Protein AF-A0AAF0IX65-F1 (afdb_monomer_lite)

Secondary structure (DSSP, 8-state):
-----PPEEEEETTTSHHHHHHHHHHHHTT-EEEEEES-HHHHHHHHHHHHT-TTS----EEEEE--TT-HHHHHHHHHHHHHH-S--SEEEE------TT--B-TTS-BHHHIIIIIHHHHHHHHHHHHHHTT--TTT-PPPEEEEE--GGGGGS-TT---TT-TT-SPPSSSS-HHHHHHHHHHHHHHHHHHHHHHHHTTTSEEEEE---S---GGGTTS-HHHHHHHHHHHT-----S--------------SSS-HHHHHHHHHHHHHHTT-EEEEEES-HHHHHHHHHHHHTTT-SSEEEEEE--TT-HHHHHHHHHHHHHH-S--SEEEE----SSPPTT-B-TTSSBHHHIIIIIHHHHHHHHHHHHHHHHHHH-TTS--EEEE---GGGGGS-TT---TT-TT--TTS-TTS-HHHHHHHHHHHHHHHTT--

pLDDT: mean 71.75, std 21.18, range [22.23, 98.62]

Organism: NCBI:txid1381935

Sequence (440 aa):
MFYQLIQVALVTGGSSGIGFEIFKALVIKGAKVYIASRNEARARNAFYKLQNDPEVPPGVYEFMHLDLGSLQSIQHFASEFQKKEKRLDLLFNNAGILEPNGGVTKEGYEIHLGVNALGPYYLTKLLLPTLLASKNPTTGRLPRVCFASSISHHYATKKGFDPRNPSGEKSFTILPSFIQAYSNSKMMTVLTALKFDRLYGKDVIFSAVNPGLVRCDIARNITNVSTVFIGQIVGAHTGKEGGGYYVPWARLVASFFDELIALLLCILKQLLRKNAKVYLCARNTERANAAISKLQELNLPGTVEYLPLDLASLSSISSFAKNYLSKEKKLDMLFNNAGVMNPTTGAETKDGYELHVGTNSLGHHYLTKLLLPALLESARFTPDRPPRVCFTSSLVHRQTSSKGFDPDD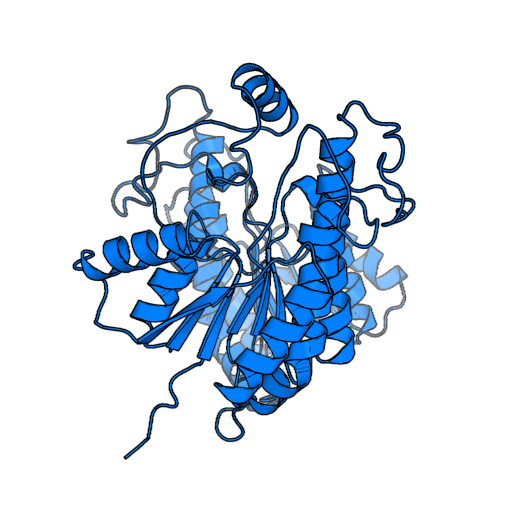YTGLKDLPFYMPAATRAYGSSKVRNGIVFSY

InterPro domains:
  IPR002347 Short-chain dehydrogenase/reductase SDR [PF00106] (7-135)
  IPR002347 Short-chain dehydrogenase/reductase SDR [PF00106] (267-378)
  IPR002347 Short-chain dehydrogenase/reductase SDR [PR00081] (8-25)
  IPR002347 Short-chain dehydrogenase/reductase SDR [PR00081] (86-97)
  IPR002347 Short-chain dehydrogenase/reductase SDR [PR00081] (202-219)
  IPR036291 NAD(P)-binding domain superfamily [SSF51735] (8-232)
  IPR036291 NAD(P)-binding domain superfamily [SSF51735] (267-402)

Foldseek 3Di:
DDPPPAAEAEFEVLLWDLNVQVVQVSQQVQHAYEYEEQDVVSNVVSVVVSVPDPSGDDHHYDYDYADLLDLVRLVVRLVVVVVVALAHQYYEQPDFAQDLVWDHGPVQFTRRLRRQAVSLLSSCVSCVNRQLSHQDPVQRRHGEHEREAAPLLLLEDPVDWDRNPRQTPPPPDPDHSSSRSNNNSRVNSQVSQVVCCVVQVLHYHGAYDHLYDDPICNCVNPDPVVCVVCCVVVVHDDDDDAARDFDARDDDDHDDDPCVLVRVLVVVLVCLLVQHAEEDEEQDPVVSVVSQVVSVVVVGNHHYDYDYADLLDLVRLLVRLVVCVVPAQADQEAELEDADQDDDPPDHRPVGADRRLSRQAVSSVSSCVSCVRRQVVQCVVCVSRRHDYHRDADPLLVQADNVADDPVDSQSPPHGDDPDDSSSHNNSNSRVNSRPVPVD

Radius of gyration: 22.72 Å; chains: 1; bounding box: 56×55×61 Å

Structure (mmCIF, N/CA/C/O backbone):
data_AF-A0AAF0IX65-F1
#
_entry.id   AF-A0AAF0IX65-F1
#
loop_
_atom_site.group_PDB
_atom_site.id
_atom_site.type_symbol
_atom_site.label_atom_id
_atom_site.label_alt_id
_atom_site.label_comp_id
_atom_site.label_asym_id
_atom_site.label_entity_id
_atom_site.label_seq_id
_atom_site.pdbx_PDB_ins_code
_atom_site.Cartn_x
_atom_site.Cartn_y
_atom_site.Cartn_z
_atom_site.occupancy
_atom_site.B_iso_or_equiv
_atom_site.auth_seq_id
_atom_site.auth_comp_id
_atom_site.auth_asym_id
_atom_site.auth_atom_id
_atom_site.pdbx_PDB_model_num
ATOM 1 N N . MET A 1 1 ? -24.658 -24.352 -3.984 1.00 28.95 1 MET A N 1
ATOM 2 C CA . MET A 1 1 ? -23.259 -24.495 -4.443 1.00 28.95 1 MET A CA 1
ATOM 3 C C . MET A 1 1 ? -22.724 -23.087 -4.701 1.00 28.95 1 MET A C 1
ATOM 5 O O . MET A 1 1 ? -23.076 -22.489 -5.707 1.00 28.95 1 MET A O 1
ATOM 9 N N . PHE A 1 2 ? -22.018 -22.479 -3.743 1.00 34.44 2 PHE A N 1
ATOM 10 C CA . PHE A 1 2 ? -21.463 -21.132 -3.929 1.00 34.44 2 PHE A CA 1
ATOM 11 C C . PHE A 1 2 ? -20.171 -21.258 -4.737 1.00 34.44 2 PHE A C 1
ATOM 13 O O . PHE A 1 2 ? -19.161 -21.709 -4.207 1.00 34.44 2 PHE A O 1
ATOM 20 N N . TYR A 1 3 ? -20.198 -20.890 -6.019 1.00 36.56 3 TYR A N 1
ATOM 21 C CA . TYR A 1 3 ? -18.969 -20.675 -6.779 1.00 36.56 3 TYR A CA 1
ATOM 22 C C . TYR A 1 3 ? -18.199 -19.540 -6.101 1.00 36.56 3 TYR A C 1
ATOM 24 O O . TYR A 1 3 ? -18.575 -18.371 -6.200 1.00 36.56 3 TYR A O 1
ATOM 32 N N . GLN A 1 4 ? -17.140 -19.873 -5.367 1.00 45.34 4 GLN A N 1
ATOM 33 C CA . GLN A 1 4 ? -16.195 -18.881 -4.882 1.00 45.34 4 GLN A CA 1
ATOM 34 C C . GLN A 1 4 ? -15.516 -18.290 -6.121 1.00 45.34 4 GLN A C 1
ATOM 36 O O . GLN A 1 4 ? -14.708 -18.947 -6.770 1.00 45.34 4 GLN A O 1
ATOM 41 N N . LEU A 1 5 ? -15.928 -17.082 -6.519 1.00 59.78 5 LEU A N 1
ATOM 42 C CA . LEU A 1 5 ? -15.348 -16.379 -7.663 1.00 59.78 5 LEU A CA 1
ATOM 43 C C . LEU A 1 5 ? -13.831 -16.269 -7.462 1.00 59.78 5 LEU A C 1
ATOM 45 O O . LEU A 1 5 ? -13.385 -15.560 -6.557 1.00 59.78 5 LEU A O 1
ATOM 49 N N . ILE A 1 6 ? -13.064 -16.965 -8.306 1.00 71.75 6 ILE A N 1
ATOM 50 C CA . ILE A 1 6 ? -11.602 -16.886 -8.334 1.00 71.75 6 ILE A CA 1
ATOM 51 C C . ILE A 1 6 ? -11.222 -15.420 -8.560 1.00 71.75 6 ILE A C 1
ATOM 53 O O . ILE A 1 6 ? -11.648 -14.798 -9.537 1.00 71.75 6 ILE A O 1
ATOM 57 N N . GLN A 1 7 ? -10.452 -14.849 -7.633 1.00 85.88 7 GLN A N 1
ATOM 58 C CA . GLN A 1 7 ? -9.951 -13.484 -7.767 1.00 85.88 7 GLN A CA 1
ATOM 59 C C . GLN A 1 7 ? -8.895 -13.432 -8.867 1.00 85.88 7 GLN A C 1
ATOM 61 O O . GLN A 1 7 ? -8.011 -14.284 -8.906 1.00 85.88 7 GLN A O 1
ATOM 66 N N . VAL A 1 8 ? -8.951 -12.411 -9.719 1.00 96.12 8 VAL A N 1
ATOM 67 C CA . VAL A 1 8 ? -7.916 -12.168 -10.732 1.00 96.12 8 VAL A CA 1
ATOM 68 C C . VAL A 1 8 ? -6.972 -11.091 -10.222 1.00 96.12 8 VAL A C 1
ATOM 70 O O . VAL A 1 8 ? -7.398 -9.978 -9.904 1.00 96.12 8 VAL A O 1
ATOM 73 N N . ALA A 1 9 ? -5.687 -11.415 -10.145 1.00 92.81 9 ALA A N 1
ATOM 74 C CA . ALA A 1 9 ? -4.645 -10.514 -9.690 1.00 92.81 9 ALA A CA 1
ATOM 75 C C . ALA A 1 9 ? -3.594 -10.274 -10.777 1.00 92.81 9 ALA A C 1
ATOM 77 O O . ALA A 1 9 ? -3.228 -11.181 -11.518 1.00 92.81 9 ALA A O 1
ATOM 78 N N . LEU A 1 10 ? -3.070 -9.055 -10.834 1.00 97.81 10 LEU A N 1
ATOM 79 C CA . LEU A 1 10 ? -1.986 -8.648 -11.717 1.00 97.81 10 LEU A CA 1
ATOM 80 C C . LEU A 1 10 ? -0.859 -8.034 -10.884 1.00 97.81 10 LEU A C 1
ATOM 82 O O . LEU A 1 10 ? -1.073 -7.050 -10.174 1.00 97.81 10 LEU A O 1
ATOM 86 N N . VAL A 1 11 ? 0.348 -8.590 -10.993 1.00 90.31 11 VAL A N 1
ATOM 87 C CA . VAL A 1 11 ? 1.547 -8.121 -10.288 1.00 90.31 11 VAL A CA 1
ATOM 88 C C . VAL A 1 11 ? 2.601 -7.684 -11.299 1.00 90.31 11 VAL A C 1
ATOM 90 O O . VAL A 1 11 ? 3.196 -8.508 -11.999 1.00 90.31 11 VAL A O 1
ATOM 93 N N . THR A 1 12 ? 2.880 -6.380 -11.365 1.00 92.12 12 THR A N 1
ATOM 94 C CA . THR A 1 12 ? 4.005 -5.886 -12.165 1.00 92.12 12 THR A CA 1
ATOM 95 C C . THR A 1 12 ? 5.318 -6.141 -11.422 1.00 92.12 12 THR A C 1
ATOM 97 O O . THR A 1 12 ? 5.443 -5.893 -10.222 1.00 92.12 12 THR A O 1
ATOM 100 N N . GLY A 1 13 ? 6.321 -6.682 -12.116 1.00 84.62 13 GLY A N 1
ATOM 101 C CA . GLY A 1 13 ? 7.592 -7.059 -11.492 1.00 84.62 13 GLY A CA 1
ATOM 102 C C . GLY A 1 13 ? 7.463 -8.228 -10.509 1.00 84.62 13 GLY A C 1
ATOM 103 O O . GLY A 1 13 ? 8.237 -8.308 -9.563 1.00 84.62 13 GLY A O 1
ATOM 104 N N . GLY A 1 14 ? 6.494 -9.125 -10.718 1.00 74.75 14 GLY A N 1
ATOM 105 C CA . GLY A 1 14 ? 6.228 -10.278 -9.845 1.00 74.75 14 GLY A CA 1
ATOM 106 C C . GLY A 1 14 ? 7.283 -11.394 -9.871 1.00 74.75 14 GLY A C 1
ATOM 107 O O . GLY A 1 14 ? 7.124 -12.398 -9.194 1.00 74.75 14 GLY A O 1
ATOM 108 N N . SER A 1 15 ? 8.353 -11.265 -10.658 1.00 80.50 15 SER A N 1
ATOM 109 C CA . SER A 1 15 ? 9.354 -12.326 -10.843 1.00 80.50 15 SER A CA 1
ATOM 110 C C . SER A 1 15 ? 10.454 -12.366 -9.774 1.00 80.50 15 SER A C 1
ATOM 112 O O . SER A 1 15 ? 11.240 -13.310 -9.757 1.00 80.50 15 SER A O 1
ATOM 114 N N . SER A 1 16 ? 10.594 -11.331 -8.938 1.00 72.25 16 SER A N 1
ATOM 115 C CA . SER A 1 16 ? 11.615 -11.299 -7.882 1.00 72.25 16 SER A CA 1
ATOM 116 C C . SER A 1 16 ? 11.280 -10.333 -6.741 1.00 72.25 16 SER A C 1
ATOM 118 O O . SER A 1 16 ? 10.359 -9.516 -6.843 1.00 72.25 16 SER A O 1
ATOM 120 N N . GLY A 1 17 ? 12.035 -10.441 -5.640 1.00 69.38 17 GLY A N 1
ATOM 121 C CA . GLY A 1 17 ? 11.898 -9.599 -4.448 1.00 69.38 17 GLY A CA 1
ATOM 122 C C . GLY A 1 17 ? 10.465 -9.558 -3.914 1.00 69.38 17 GLY A C 1
ATOM 123 O O . GLY A 1 17 ? 9.758 -10.559 -3.940 1.00 69.38 17 GLY A O 1
ATOM 124 N N . ILE A 1 18 ? 10.014 -8.368 -3.507 1.00 65.38 18 ILE A N 1
ATOM 125 C CA . ILE A 1 18 ? 8.653 -8.132 -2.989 1.00 65.38 18 ILE A CA 1
ATOM 126 C C . ILE A 1 18 ? 7.575 -8.625 -3.968 1.00 65.38 18 ILE A C 1
ATOM 128 O O . ILE A 1 18 ? 6.557 -9.168 -3.551 1.00 65.38 18 ILE A O 1
ATOM 132 N N . GLY A 1 19 ? 7.796 -8.463 -5.276 1.00 67.31 19 GLY A N 1
ATOM 133 C CA . GLY A 1 19 ? 6.827 -8.876 -6.287 1.00 67.31 19 GLY A CA 1
ATOM 134 C C . GLY A 1 19 ? 6.590 -10.386 -6.309 1.00 67.31 19 GLY A C 1
ATOM 135 O O . GLY A 1 19 ? 5.448 -10.810 -6.473 1.00 67.31 19 GLY A O 1
ATOM 136 N N . PHE A 1 20 ? 7.643 -11.186 -6.111 1.00 75.38 20 PHE A N 1
ATOM 137 C CA . PHE A 1 20 ? 7.537 -12.648 -6.040 1.00 75.38 20 PHE A CA 1
ATOM 138 C C . PHE A 1 20 ? 6.720 -13.112 -4.835 1.00 75.38 20 PHE A C 1
ATOM 140 O O . PHE A 1 20 ? 5.978 -14.083 -4.905 1.00 75.38 20 PHE A O 1
ATOM 147 N N . GLU A 1 21 ? 6.800 -12.371 -3.746 1.00 71.94 21 GLU A N 1
ATOM 148 C CA . GLU A 1 21 ? 6.200 -12.744 -2.468 1.00 71.94 21 GLU A CA 1
ATOM 149 C C . GLU A 1 21 ? 4.729 -12.352 -2.429 1.00 71.94 21 GLU A C 1
ATOM 151 O O . GLU A 1 21 ? 3.884 -13.117 -1.968 1.00 71.94 21 GLU A O 1
ATOM 156 N N . ILE A 1 22 ? 4.398 -11.211 -3.046 1.00 70.75 22 ILE A N 1
ATOM 157 C CA . ILE A 1 22 ? 3.018 -10.878 -3.409 1.00 70.75 22 ILE A CA 1
ATOM 158 C C . ILE A 1 22 ? 2.444 -11.989 -4.295 1.00 70.75 22 ILE A C 1
ATOM 160 O O . ILE A 1 22 ? 1.346 -12.471 -4.031 1.00 70.75 22 ILE A O 1
ATOM 164 N N . PHE A 1 23 ? 3.182 -12.421 -5.322 1.00 82.19 23 PHE A N 1
ATOM 165 C CA . PHE A 1 23 ? 2.756 -13.513 -6.195 1.00 82.19 23 PHE A CA 1
ATOM 166 C C . PHE A 1 23 ? 2.503 -14.820 -5.419 1.00 82.19 23 PHE A C 1
ATOM 168 O O . PHE A 1 23 ? 1.401 -15.361 -5.526 1.00 82.19 23 PHE A O 1
ATOM 175 N N . LYS A 1 24 ? 3.449 -15.275 -4.584 1.00 77.56 24 LYS A N 1
ATOM 176 C CA . LYS A 1 24 ? 3.302 -16.467 -3.728 1.00 77.56 24 LYS A CA 1
ATOM 177 C C . LYS A 1 24 ? 2.066 -16.366 -2.835 1.00 77.56 24 LYS A C 1
ATOM 179 O O . LYS A 1 24 ? 1.224 -17.263 -2.842 1.00 77.56 24 LYS A O 1
ATOM 184 N N . ALA A 1 25 ? 1.907 -15.252 -2.121 1.00 71.94 25 ALA A N 1
ATOM 185 C CA . ALA A 1 25 ? 0.779 -15.042 -1.216 1.00 71.94 25 ALA A CA 1
ATOM 186 C C . ALA A 1 25 ? -0.576 -15.078 -1.941 1.00 71.94 25 ALA A C 1
ATOM 188 O O . ALA A 1 25 ? -1.540 -15.645 -1.428 1.00 71.94 25 ALA A O 1
ATOM 189 N N . LEU A 1 26 ? -0.661 -14.502 -3.143 1.00 77.00 26 LEU A N 1
ATOM 190 C CA . LEU A 1 26 ? -1.886 -14.514 -3.944 1.00 77.00 26 LEU A CA 1
ATOM 191 C C . LEU A 1 26 ? -2.249 -15.922 -4.424 1.00 77.00 26 LEU A C 1
ATOM 193 O O . LEU A 1 26 ? -3.424 -16.288 -4.379 1.00 77.00 26 LEU A O 1
ATOM 197 N N . VAL A 1 27 ? -1.256 -16.717 -4.829 1.00 84.06 27 VAL A N 1
ATOM 198 C CA . VAL A 1 27 ? -1.473 -18.115 -5.223 1.00 84.06 27 VAL A CA 1
ATOM 199 C C . VAL A 1 27 ? -1.951 -18.954 -4.039 1.00 84.06 27 VAL A C 1
ATOM 201 O O . VAL A 1 27 ? -2.944 -19.665 -4.173 1.00 84.06 27 VAL A O 1
ATOM 204 N N . ILE A 1 28 ? -1.338 -18.803 -2.860 1.00 77.44 28 ILE A N 1
ATOM 205 C CA . ILE A 1 28 ? -1.781 -19.478 -1.624 1.00 77.44 28 ILE A CA 1
ATOM 206 C C . ILE A 1 28 ? -3.247 -19.146 -1.295 1.00 77.44 28 ILE A C 1
ATOM 208 O O . ILE A 1 28 ? -3.982 -19.984 -0.778 1.00 77.44 28 ILE A O 1
ATOM 212 N N . LYS A 1 29 ? -3.703 -17.930 -1.617 1.00 77.31 29 LYS A N 1
ATOM 213 C CA . LYS A 1 29 ? -5.096 -17.497 -1.420 1.00 77.31 29 LYS A CA 1
ATOM 214 C C . LYS A 1 29 ? -6.046 -17.910 -2.553 1.00 77.31 29 LYS A C 1
ATOM 216 O O . LYS A 1 29 ? -7.205 -17.499 -2.540 1.00 77.31 29 LYS A O 1
ATOM 221 N N . GLY A 1 30 ? -5.585 -18.715 -3.510 1.00 83.56 30 GLY A N 1
ATOM 222 C CA . GLY A 1 30 ? -6.401 -19.246 -4.603 1.00 83.56 30 GLY A CA 1
ATOM 223 C C . GLY A 1 30 ? -6.737 -18.223 -5.691 1.00 83.56 30 GLY A C 1
ATOM 224 O O . GLY A 1 30 ? -7.698 -18.418 -6.435 1.00 83.56 30 GLY A O 1
ATOM 225 N N . ALA A 1 31 ? -5.989 -17.120 -5.789 1.00 85.31 31 ALA A N 1
ATOM 226 C CA . ALA A 1 31 ? -6.159 -16.168 -6.880 1.00 85.31 31 ALA A CA 1
ATOM 227 C C . ALA A 1 31 ? -5.534 -16.701 -8.180 1.00 85.31 31 ALA A C 1
ATOM 229 O O . ALA A 1 31 ? -4.501 -17.373 -8.165 1.00 85.31 31 ALA A O 1
ATOM 230 N N . LYS A 1 32 ? -6.120 -16.323 -9.318 1.00 96.38 32 LYS A N 1
ATOM 231 C CA . LYS A 1 32 ? -5.462 -16.416 -10.621 1.00 96.38 32 LYS A CA 1
ATOM 232 C C . LYS A 1 32 ? -4.512 -15.231 -10.769 1.00 96.38 32 LYS A C 1
ATOM 234 O O . LYS A 1 32 ? -4.964 -14.088 -10.705 1.00 96.38 32 LYS A O 1
ATOM 239 N N . VAL A 1 33 ? -3.216 -15.479 -10.963 1.00 95.81 33 VAL A N 1
ATOM 240 C CA . VAL A 1 33 ? -2.197 -14.417 -10.921 1.00 95.81 33 VAL A CA 1
ATOM 241 C C . VAL A 1 33 ? -1.481 -14.227 -12.254 1.00 95.81 33 VAL A C 1
ATOM 243 O O . VAL A 1 33 ? -0.828 -15.125 -12.771 1.00 95.81 33 VAL A O 1
ATOM 246 N N . TYR A 1 34 ? -1.522 -13.009 -12.775 1.00 98.12 34 TYR A N 1
ATOM 247 C CA . TYR A 1 34 ? -0.720 -12.576 -13.908 1.00 98.12 34 TYR A CA 1
ATOM 248 C C . TYR A 1 34 ? 0.558 -11.895 -13.417 1.00 98.12 34 TYR A C 1
ATOM 250 O O . TYR A 1 34 ? 0.500 -10.902 -12.687 1.00 98.12 34 TYR A O 1
ATOM 258 N N . ILE A 1 35 ? 1.720 -12.394 -13.838 1.00 96.69 35 ILE A N 1
ATOM 259 C CA . ILE A 1 35 ? 3.002 -11.712 -13.638 1.00 96.69 35 ILE A CA 1
ATOM 260 C C . ILE A 1 35 ? 3.327 -10.915 -14.892 1.00 96.69 35 ILE A C 1
ATOM 262 O O . ILE A 1 35 ? 3.583 -11.482 -15.954 1.00 96.69 35 ILE A O 1
ATOM 266 N N . ALA A 1 36 ? 3.386 -9.594 -14.745 1.00 96.38 36 ALA A N 1
ATOM 267 C CA . ALA A 1 36 ? 3.749 -8.695 -15.827 1.00 96.38 36 ALA A CA 1
ATOM 268 C C . ALA A 1 36 ? 5.184 -8.189 -15.671 1.00 96.38 36 ALA A C 1
ATOM 270 O O . ALA A 1 36 ? 5.519 -7.507 -14.697 1.00 96.38 36 ALA A O 1
ATOM 271 N N . SER A 1 37 ? 6.061 -8.528 -16.616 1.00 93.19 37 SER A N 1
ATOM 272 C CA . SER A 1 37 ? 7.445 -8.041 -16.615 1.00 93.19 37 SER A CA 1
ATOM 273 C C . SER A 1 37 ? 8.076 -8.081 -18.009 1.00 93.19 37 SER A C 1
ATOM 275 O O . SER A 1 37 ? 7.499 -8.619 -18.947 1.00 93.19 37 SER A O 1
ATOM 277 N N . ARG A 1 38 ? 9.287 -7.529 -18.140 1.00 92.31 38 ARG A N 1
ATOM 278 C CA . ARG A 1 38 ? 10.050 -7.513 -19.402 1.00 92.31 38 ARG A CA 1
ATOM 279 C C . ARG A 1 38 ? 10.741 -8.837 -19.725 1.00 92.31 38 ARG A C 1
ATOM 281 O O . ARG A 1 38 ? 11.114 -9.066 -20.865 1.00 92.31 38 ARG A O 1
ATOM 288 N N . ASN A 1 39 ? 11.004 -9.674 -18.720 1.00 91.88 39 ASN A N 1
ATOM 289 C CA . ASN A 1 39 ? 11.876 -10.837 -18.869 1.00 91.88 39 ASN A CA 1
ATOM 290 C C . ASN A 1 39 ? 11.106 -12.119 -18.549 1.00 91.88 39 ASN A C 1
ATOM 292 O O . ASN A 1 39 ? 10.905 -12.454 -17.380 1.00 91.88 39 ASN A O 1
ATOM 296 N N . GLU A 1 40 ? 10.709 -12.834 -19.600 1.00 94.00 40 GLU A N 1
ATOM 297 C CA . GLU A 1 40 ? 9.989 -14.099 -19.470 1.00 94.00 40 GLU A CA 1
ATOM 298 C C . GLU A 1 40 ? 10.803 -15.140 -18.698 1.00 94.00 40 GLU A C 1
ATOM 300 O O . GLU A 1 40 ? 10.277 -15.762 -17.781 1.00 94.00 40 GLU A O 1
ATOM 305 N N . ALA A 1 41 ? 12.098 -15.292 -18.990 1.00 94.06 41 ALA A N 1
ATOM 306 C CA . ALA A 1 41 ? 12.942 -16.292 -18.338 1.00 94.06 41 ALA A CA 1
ATOM 307 C C . ALA A 1 41 ? 12.982 -16.125 -16.806 1.00 94.06 41 ALA A C 1
ATOM 309 O O . ALA A 1 41 ? 12.918 -17.109 -16.067 1.00 94.06 41 ALA A O 1
ATOM 310 N N . ARG A 1 42 ? 13.009 -14.884 -16.299 1.00 90.00 42 ARG A N 1
ATOM 311 C CA . ARG A 1 42 ? 12.904 -14.617 -14.853 1.00 90.00 42 ARG A CA 1
ATOM 312 C C . ARG A 1 42 ? 11.536 -14.983 -14.291 1.00 90.00 42 ARG A C 1
ATOM 314 O O . ARG A 1 42 ? 11.475 -15.523 -13.191 1.00 90.00 42 ARG A O 1
ATOM 321 N N . ALA A 1 43 ? 10.456 -14.710 -15.021 1.00 92.81 43 ALA A N 1
ATOM 322 C CA . ALA A 1 43 ? 9.117 -15.125 -14.608 1.00 92.81 43 ALA A CA 1
ATOM 323 C C . ALA A 1 43 ? 8.985 -16.659 -14.581 1.00 92.81 43 ALA A C 1
ATOM 325 O O . ALA A 1 43 ? 8.464 -17.206 -13.616 1.00 92.81 43 ALA A O 1
ATOM 326 N N . ARG A 1 44 ? 9.543 -17.365 -15.572 1.00 94.38 44 ARG A N 1
ATOM 327 C CA . ARG A 1 44 ? 9.583 -18.838 -15.606 1.00 94.38 44 ARG A CA 1
ATOM 328 C C . ARG A 1 44 ? 10.377 -19.421 -14.437 1.00 94.38 44 ARG A C 1
ATOM 330 O O . ARG A 1 44 ? 9.940 -20.393 -13.833 1.00 94.38 44 ARG A O 1
ATOM 337 N N . ASN A 1 45 ? 11.499 -18.803 -14.064 1.00 92.94 45 ASN A N 1
ATOM 338 C CA . ASN A 1 45 ? 12.249 -19.199 -12.868 1.00 92.94 45 ASN A CA 1
ATOM 339 C C . ASN A 1 45 ? 11.421 -18.980 -11.587 1.00 92.94 45 ASN A C 1
ATOM 341 O O . ASN A 1 45 ? 11.371 -19.854 -10.728 1.00 92.94 45 ASN A O 1
ATOM 345 N N . ALA A 1 46 ? 10.703 -17.857 -11.475 1.00 89.81 46 ALA A N 1
ATOM 346 C CA . ALA A 1 46 ? 9.767 -17.643 -10.371 1.00 89.81 46 ALA A CA 1
ATOM 347 C C . ALA A 1 46 ? 8.675 -18.728 -10.313 1.00 89.81 46 ALA A C 1
ATOM 349 O O . ALA A 1 46 ? 8.377 -19.221 -9.229 1.00 89.81 46 ALA A O 1
ATOM 350 N N . PHE A 1 47 ? 8.130 -19.160 -11.455 1.00 95.88 47 PHE A N 1
ATOM 351 C CA . PHE A 1 47 ? 7.180 -20.277 -11.500 1.00 95.88 47 PHE A CA 1
ATOM 352 C C . PHE A 1 47 ? 7.800 -21.573 -10.986 1.00 95.88 47 PHE A C 1
ATOM 354 O O . PHE A 1 47 ? 7.214 -22.214 -10.123 1.00 95.88 47 PHE A O 1
ATOM 361 N N . TYR A 1 48 ? 9.008 -21.913 -11.442 1.00 94.62 48 TYR A N 1
ATOM 362 C CA . TYR A 1 48 ? 9.720 -23.096 -10.963 1.00 94.62 48 TYR A CA 1
ATOM 363 C C . TYR A 1 48 ? 9.943 -23.052 -9.445 1.00 94.62 48 TYR A C 1
ATOM 365 O O . TYR A 1 48 ? 9.681 -24.032 -8.755 1.00 94.62 48 TYR A O 1
ATOM 373 N N . LYS A 1 49 ? 10.372 -21.907 -8.898 1.00 88.88 49 LYS A N 1
ATOM 374 C CA . LYS A 1 49 ? 10.537 -21.738 -7.446 1.00 88.88 49 LYS A CA 1
ATOM 375 C C . LYS A 1 49 ? 9.233 -21.959 -6.693 1.00 88.88 49 LYS A C 1
ATOM 377 O O . LYS A 1 49 ? 9.241 -22.652 -5.688 1.00 88.88 49 LYS A O 1
ATOM 382 N N . LEU A 1 50 ? 8.136 -21.390 -7.191 1.00 90.12 50 LEU A N 1
ATOM 383 C CA . LEU A 1 50 ? 6.829 -21.524 -6.563 1.00 90.12 50 LEU A CA 1
ATOM 384 C C . LEU A 1 50 ? 6.316 -22.974 -6.600 1.00 90.12 50 LEU A C 1
ATOM 386 O O . LEU A 1 50 ? 5.758 -23.445 -5.621 1.00 90.12 50 LEU A O 1
ATOM 390 N N . GLN A 1 51 ? 6.522 -23.687 -7.712 1.00 93.44 51 GLN A N 1
ATOM 391 C CA . GLN A 1 51 ? 6.096 -25.086 -7.880 1.00 93.44 51 GLN A CA 1
ATOM 392 C C . GLN A 1 51 ? 6.840 -26.064 -6.969 1.00 93.44 51 GLN A C 1
ATOM 394 O O . GLN A 1 51 ? 6.290 -27.101 -6.617 1.00 93.44 51 GLN A O 1
ATOM 399 N N . ASN A 1 52 ? 8.085 -25.746 -6.615 1.00 92.00 52 ASN A N 1
ATOM 400 C CA . ASN A 1 52 ? 8.909 -26.564 -5.725 1.00 92.00 52 ASN A CA 1
ATOM 401 C C . ASN A 1 52 ? 8.803 -26.137 -4.252 1.00 92.00 52 ASN A C 1
ATOM 403 O O . ASN A 1 52 ? 9.531 -26.663 -3.413 1.00 92.00 52 ASN A O 1
ATOM 407 N N . ASP A 1 53 ? 7.938 -25.173 -3.933 1.00 84.56 53 ASP A N 1
ATOM 408 C CA . ASP A 1 53 ? 7.714 -24.714 -2.568 1.00 84.56 53 ASP A CA 1
ATOM 409 C C . ASP A 1 53 ? 6.598 -25.554 -1.916 1.00 84.56 53 ASP A C 1
ATOM 411 O O . ASP A 1 53 ? 5.445 -25.469 -2.348 1.00 84.56 53 ASP A O 1
ATOM 415 N N . PRO A 1 54 ? 6.902 -26.369 -0.887 1.00 84.56 54 PRO A N 1
ATOM 416 C CA . PRO A 1 54 ? 5.931 -27.287 -0.291 1.00 84.56 54 PRO A CA 1
ATOM 417 C C . PRO A 1 54 ? 4.789 -26.570 0.444 1.00 84.56 54 PRO A C 1
ATOM 419 O O . PRO A 1 54 ? 3.763 -27.187 0.721 1.00 84.56 54 PRO A O 1
ATOM 422 N N . GLU A 1 55 ? 4.941 -25.280 0.759 1.00 81.81 55 GLU A N 1
ATOM 423 C CA . GLU A 1 55 ? 3.901 -24.477 1.411 1.00 81.81 55 GLU A CA 1
ATOM 424 C C . GLU A 1 55 ? 2.877 -23.908 0.418 1.00 81.81 55 GLU A C 1
ATOM 426 O O . GLU A 1 55 ? 1.881 -23.305 0.830 1.00 81.81 55 GLU A O 1
ATOM 431 N N . VAL A 1 56 ? 3.122 -24.041 -0.891 1.00 78.19 56 VAL A N 1
ATOM 432 C CA . VAL A 1 56 ? 2.297 -23.417 -1.926 1.00 78.19 56 VAL A CA 1
ATOM 433 C C . VAL A 1 56 ? 1.412 -24.459 -2.611 1.00 78.19 56 VAL A C 1
ATOM 435 O O . VAL A 1 56 ? 1.921 -25.388 -3.238 1.00 78.19 56 VAL A O 1
ATOM 438 N N . PRO A 1 57 ? 0.074 -24.315 -2.554 1.00 85.31 57 PRO A N 1
ATOM 439 C CA . PRO A 1 57 ? -0.819 -25.210 -3.272 1.00 85.31 57 PRO A CA 1
ATOM 440 C C . PRO A 1 57 ? -0.722 -24.989 -4.793 1.00 85.31 57 PRO A C 1
ATOM 442 O O . PRO A 1 57 ? -0.320 -23.909 -5.246 1.00 85.31 57 PRO A O 1
ATOM 445 N N . PRO A 1 58 ? -1.166 -25.962 -5.610 1.00 89.88 58 PRO A N 1
ATOM 446 C CA . PRO A 1 58 ? -1.355 -25.746 -7.038 1.00 89.88 58 PRO A CA 1
ATOM 447 C C . PRO A 1 58 ? -2.212 -24.503 -7.299 1.00 89.88 58 PRO A C 1
ATOM 449 O O . PRO A 1 58 ? -3.249 -24.297 -6.668 1.00 89.88 58 PRO A O 1
ATOM 452 N N . GLY A 1 59 ? -1.783 -23.674 -8.246 1.00 90.19 59 GLY A N 1
ATOM 453 C CA . GLY A 1 59 ? -2.440 -22.413 -8.565 1.00 90.19 59 GLY A CA 1
ATOM 454 C C . GLY A 1 59 ? -2.444 -22.119 -10.054 1.00 90.19 59 GLY A C 1
ATOM 455 O O . GLY A 1 59 ? -1.773 -22.786 -10.839 1.00 90.19 59 GLY A O 1
ATOM 456 N N . VAL A 1 60 ? -3.199 -21.091 -10.440 1.00 94.69 60 VAL A N 1
ATOM 457 C CA . VAL A 1 60 ? -3.289 -20.637 -11.830 1.00 94.69 60 VAL A CA 1
ATOM 458 C C . VAL A 1 60 ? -2.515 -19.338 -11.967 1.00 94.69 60 VAL A C 1
ATOM 460 O O . VAL A 1 60 ? -2.884 -18.324 -11.376 1.00 94.69 60 VAL A O 1
ATOM 463 N N . TYR A 1 61 ? -1.448 -19.348 -12.758 1.00 95.75 61 TYR A N 1
ATOM 464 C CA . TYR A 1 61 ? -0.665 -18.148 -13.013 1.00 95.75 61 TYR A CA 1
ATOM 465 C C . TYR A 1 61 ? -0.056 -18.127 -14.409 1.00 95.75 61 TYR A C 1
ATOM 467 O O . TYR A 1 61 ? 0.253 -19.165 -14.988 1.00 95.75 61 TYR A O 1
ATOM 475 N N . GLU A 1 62 ? 0.096 -16.923 -14.956 1.00 97.06 62 GLU A N 1
ATOM 476 C CA . GLU A 1 62 ? 0.518 -16.703 -16.339 1.00 97.06 62 GLU A CA 1
ATOM 477 C C . GLU A 1 62 ? 1.507 -15.534 -16.420 1.00 97.06 62 GLU A C 1
ATOM 479 O O . GLU A 1 62 ? 1.385 -14.533 -15.710 1.00 97.06 62 GLU A O 1
ATO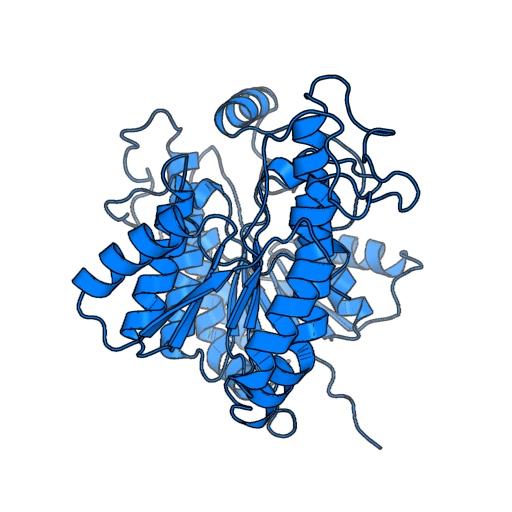M 484 N N . PHE A 1 63 ? 2.507 -15.658 -17.293 1.00 97.88 63 PHE A N 1
ATOM 485 C CA . PHE A 1 63 ? 3.397 -14.552 -17.631 1.00 97.88 63 PHE A CA 1
ATOM 486 C C . PHE A 1 63 ? 2.789 -13.729 -18.766 1.00 97.88 63 PHE A C 1
ATOM 488 O O . PHE A 1 63 ? 2.321 -14.281 -19.758 1.00 97.88 63 PHE A O 1
ATOM 495 N N . MET A 1 64 ? 2.874 -12.407 -18.655 1.00 97.94 64 MET A N 1
ATOM 496 C CA . MET A 1 64 ? 2.558 -11.497 -19.749 1.00 97.94 64 MET A CA 1
ATOM 497 C C . MET A 1 64 ? 3.656 -10.443 -19.888 1.00 97.94 64 MET A C 1
ATOM 499 O O . MET A 1 64 ? 4.084 -9.826 -18.911 1.00 97.94 64 MET A O 1
ATOM 503 N N . HIS A 1 65 ? 4.116 -10.220 -21.117 1.00 97.88 65 HIS A N 1
ATOM 504 C CA . HIS A 1 65 ? 5.175 -9.253 -21.370 1.00 97.88 65 HIS A CA 1
ATOM 505 C C . HIS A 1 65 ? 4.677 -7.815 -21.165 1.00 97.88 65 HIS A C 1
ATOM 507 O O . HIS A 1 65 ? 3.701 -7.391 -21.783 1.00 97.88 65 HIS A O 1
ATOM 513 N N . LEU A 1 66 ? 5.381 -7.049 -20.329 1.00 97.88 66 LEU A N 1
ATOM 514 C CA . LEU A 1 66 ? 5.094 -5.640 -20.069 1.00 97.88 66 LEU A CA 1
ATOM 515 C C . LEU A 1 66 ? 6.384 -4.847 -19.858 1.00 97.88 66 LEU A C 1
ATOM 517 O O . LEU A 1 66 ? 7.126 -5.094 -18.901 1.00 97.88 66 LEU A O 1
ATOM 521 N N . ASP A 1 67 ? 6.584 -3.827 -20.691 1.00 96.88 67 ASP A N 1
ATOM 522 C CA . ASP A 1 67 ? 7.564 -2.769 -20.471 1.00 96.88 67 ASP A CA 1
ATOM 523 C C . ASP A 1 67 ? 6.872 -1.461 -20.061 1.00 96.88 67 ASP A C 1
ATOM 525 O O . ASP A 1 67 ? 6.238 -0.786 -20.870 1.00 96.88 67 ASP A O 1
ATOM 529 N N . LEU A 1 68 ? 7.016 -1.082 -18.789 1.00 95.56 68 LEU A N 1
ATOM 530 C CA . LEU A 1 68 ? 6.468 0.170 -18.255 1.00 95.56 68 LEU A CA 1
ATOM 531 C C . LEU A 1 68 ? 7.178 1.426 -18.789 1.00 95.56 68 LEU A C 1
ATOM 533 O O . LEU A 1 68 ? 6.661 2.525 -18.613 1.00 95.56 68 LEU A O 1
ATOM 537 N N . GLY A 1 69 ? 8.340 1.278 -19.434 1.00 94.00 69 GLY A N 1
ATOM 538 C CA . GLY A 1 69 ? 9.056 2.364 -20.105 1.00 94.00 69 GLY A CA 1
ATOM 539 C C . GLY A 1 69 ? 8.599 2.624 -21.542 1.00 94.00 69 GLY A C 1
ATOM 540 O O . GLY A 1 69 ? 9.273 3.366 -22.251 1.00 94.00 69 GLY A O 1
ATOM 541 N N . SER A 1 70 ? 7.506 1.999 -21.997 1.00 96.62 70 SER A N 1
ATOM 542 C CA . SER A 1 70 ? 6.951 2.197 -23.337 1.00 96.62 70 SER A CA 1
ATOM 543 C C . SER A 1 70 ? 5.425 2.256 -23.300 1.00 96.62 70 SER A C 1
ATOM 545 O O . SER A 1 70 ? 4.755 1.275 -22.967 1.00 96.62 70 SER A O 1
ATOM 547 N N . LEU A 1 71 ? 4.850 3.387 -23.715 1.00 95.38 71 LEU A N 1
ATOM 548 C CA . LEU A 1 71 ? 3.395 3.575 -23.747 1.00 95.38 71 LEU A CA 1
ATOM 549 C C . LEU A 1 71 ? 2.716 2.591 -24.709 1.00 95.38 71 LEU A C 1
ATOM 551 O O . LEU A 1 71 ? 1.638 2.083 -24.401 1.00 95.38 71 LEU A O 1
ATOM 555 N N . GLN A 1 72 ? 3.373 2.267 -25.827 1.00 97.44 72 GLN A N 1
ATOM 556 C CA . GLN A 1 72 ? 2.900 1.256 -26.775 1.00 97.44 72 GLN A CA 1
ATOM 557 C C . GLN A 1 72 ? 2.863 -0.143 -26.142 1.00 97.44 72 GLN A C 1
ATOM 559 O O . GLN A 1 72 ? 1.874 -0.861 -26.297 1.00 97.44 72 GLN A O 1
ATOM 564 N N . SER A 1 73 ? 3.898 -0.525 -25.379 1.00 98.06 73 SER A N 1
ATOM 565 C CA . SER A 1 73 ? 3.897 -1.807 -24.661 1.00 98.06 73 SER A CA 1
ATOM 566 C C . SER A 1 73 ? 2.766 -1.876 -23.636 1.00 98.06 73 SER A C 1
ATOM 568 O O . SER A 1 73 ? 2.143 -2.927 -23.505 1.00 98.06 73 SER A O 1
ATOM 570 N N . ILE A 1 74 ? 2.488 -0.777 -22.929 1.00 98.44 74 ILE A N 1
ATOM 571 C CA . ILE A 1 74 ? 1.411 -0.702 -21.932 1.00 98.44 74 ILE A CA 1
ATOM 572 C C . ILE A 1 74 ? 0.033 -0.834 -22.598 1.00 98.44 74 ILE A C 1
ATOM 574 O O . ILE A 1 74 ? -0.819 -1.567 -22.097 1.00 98.44 74 ILE A O 1
ATOM 578 N N . GLN A 1 75 ? -0.184 -0.170 -23.739 1.00 98.25 75 GLN A N 1
ATOM 579 C CA . GLN A 1 75 ? -1.425 -0.289 -24.515 1.00 98.25 75 GLN A CA 1
ATOM 580 C C . GLN A 1 75 ? -1.660 -1.713 -25.010 1.00 98.25 75 GLN A C 1
ATOM 582 O O . GLN A 1 75 ? -2.751 -2.254 -24.830 1.00 98.25 75 GLN A O 1
ATOM 587 N N . HIS A 1 76 ? -0.633 -2.320 -25.610 1.00 98.31 76 HIS A N 1
ATOM 588 C CA . HIS A 1 76 ? -0.716 -3.690 -26.101 1.00 98.31 76 HIS A CA 1
ATOM 589 C C . HIS A 1 76 ? -1.026 -4.663 -24.958 1.00 98.31 76 HIS A C 1
ATOM 591 O O . HIS A 1 76 ? -1.977 -5.434 -25.053 1.00 98.31 76 HIS A O 1
ATOM 597 N N . PHE A 1 77 ? -0.301 -4.552 -23.840 1.00 98.62 77 PHE A N 1
ATOM 598 C CA . PHE A 1 77 ? -0.548 -5.362 -22.651 1.00 98.62 77 PHE A CA 1
ATOM 599 C C . PHE A 1 77 ? -1.993 -5.239 -22.150 1.00 98.62 77 PHE A C 1
ATOM 601 O O . PHE A 1 77 ? -2.640 -6.253 -21.901 1.00 98.62 77 PHE A O 1
ATOM 608 N N . ALA A 1 78 ? -2.508 -4.013 -22.000 1.00 98.56 78 ALA A N 1
ATOM 609 C CA . ALA A 1 78 ? -3.855 -3.792 -21.477 1.00 98.56 78 ALA A CA 1
ATOM 610 C C . ALA A 1 78 ? -4.928 -4.407 -22.390 1.00 98.56 78 ALA A C 1
ATOM 612 O O . ALA A 1 78 ? -5.850 -5.052 -21.892 1.00 98.56 78 ALA A O 1
ATOM 613 N N . SER A 1 79 ? -4.768 -4.271 -23.711 1.00 98.31 79 SER A N 1
ATOM 614 C CA . SER A 1 79 ? -5.658 -4.883 -24.705 1.00 98.31 79 SER A CA 1
ATOM 615 C C . SER A 1 79 ? -5.657 -6.412 -24.608 1.00 98.31 79 SER A C 1
ATOM 617 O O . SER A 1 79 ? -6.717 -7.028 -24.497 1.00 98.31 79 SER A O 1
ATOM 619 N N . GLU A 1 80 ? -4.478 -7.038 -24.566 1.00 98.38 80 GLU A N 1
ATOM 620 C CA . GLU A 1 80 ? -4.360 -8.497 -24.440 1.00 98.38 80 GLU A CA 1
ATOM 621 C C . GLU A 1 80 ? -4.912 -9.010 -23.105 1.00 98.38 80 GLU A C 1
ATOM 623 O O . GLU A 1 80 ? -5.614 -10.025 -23.066 1.00 98.38 80 GLU A O 1
ATOM 628 N N . PHE A 1 81 ? -4.671 -8.282 -22.013 1.00 98.44 81 PHE A N 1
ATOM 629 C CA . PHE A 1 81 ? -5.217 -8.628 -20.704 1.00 98.44 81 PHE A CA 1
ATOM 630 C C . PHE A 1 81 ? -6.751 -8.596 -20.726 1.00 98.44 81 PHE A C 1
ATOM 632 O O . PHE A 1 81 ? -7.391 -9.530 -20.259 1.00 98.44 81 PHE A O 1
ATOM 639 N N . GLN A 1 82 ? -7.357 -7.578 -21.342 1.00 97.81 82 GLN A N 1
ATOM 640 C CA . GLN A 1 82 ? -8.816 -7.420 -21.441 1.00 97.81 82 GLN A CA 1
ATOM 641 C C . GLN A 1 82 ? -9.503 -8.420 -22.388 1.00 97.81 82 GLN A C 1
ATOM 643 O O . GLN A 1 82 ? -10.713 -8.676 -22.279 1.00 97.81 82 GLN A O 1
ATOM 648 N N . LYS A 1 83 ? -8.748 -9.009 -23.323 1.00 97.44 83 LYS A N 1
ATOM 649 C CA . LYS A 1 83 ? -9.210 -10.157 -24.117 1.00 97.44 83 LYS A CA 1
ATOM 650 C C . LYS A 1 83 ? -9.293 -11.419 -23.260 1.00 97.44 83 LYS A C 1
ATOM 652 O O . LYS A 1 83 ? -10.279 -12.143 -23.371 1.00 97.44 83 LYS A O 1
ATOM 657 N N . LYS A 1 84 ? -8.295 -11.647 -22.399 1.00 96.38 84 LYS A N 1
ATOM 658 C CA . LYS A 1 84 ? -8.201 -12.819 -21.513 1.00 96.38 84 LYS A CA 1
ATOM 659 C C . LYS A 1 84 ? -9.119 -12.727 -20.295 1.00 96.38 84 LYS A C 1
ATOM 661 O O . LYS A 1 84 ? -9.697 -13.732 -19.899 1.00 96.38 84 LYS A O 1
ATOM 666 N N . GLU A 1 85 ? -9.259 -11.537 -19.719 1.00 96.50 85 GLU A N 1
ATOM 667 C CA . GLU A 1 85 ? -9.925 -11.319 -18.438 1.00 96.50 85 GLU A CA 1
ATOM 668 C C . GLU A 1 85 ? -10.966 -10.206 -18.506 1.00 96.50 85 GLU A C 1
ATOM 670 O O . GLU A 1 85 ? -10.723 -9.104 -18.999 1.00 96.50 85 GLU A O 1
ATOM 675 N N . LYS A 1 86 ? -12.150 -10.486 -17.954 1.00 94.06 86 LYS A N 1
ATOM 676 C CA . LYS A 1 86 ? -13.237 -9.500 -17.810 1.00 94.06 86 LYS A CA 1
ATOM 677 C C . LYS A 1 86 ? -13.264 -8.839 -16.437 1.00 94.06 86 LYS A C 1
ATOM 679 O O . LYS A 1 86 ? -14.029 -7.903 -16.227 1.00 94.06 86 LYS A O 1
ATOM 684 N N . ARG A 1 87 ? -12.403 -9.301 -15.530 1.00 94.62 87 ARG A N 1
ATOM 685 C CA . ARG A 1 87 ? -12.255 -8.794 -14.169 1.00 94.62 87 ARG A CA 1
ATOM 686 C C . ARG A 1 87 ? -10.779 -8.657 -13.795 1.00 94.62 87 ARG A C 1
ATOM 688 O O . ARG A 1 87 ? -9.933 -9.407 -14.264 1.00 94.62 87 ARG A O 1
ATOM 695 N N . LEU A 1 88 ? -10.489 -7.702 -12.928 1.00 97.00 88 LEU A N 1
ATOM 696 C CA . LEU A 1 88 ? -9.229 -7.492 -12.241 1.00 97.00 88 LEU A CA 1
ATOM 697 C C . LEU A 1 88 ? -9.555 -7.065 -10.808 1.00 97.00 88 LEU A C 1
ATOM 699 O O . LEU A 1 88 ? -9.985 -5.943 -10.557 1.00 97.00 88 LEU A O 1
ATOM 703 N N . ASP A 1 89 ? -9.374 -7.976 -9.859 1.00 91.00 89 ASP A N 1
ATOM 704 C CA . ASP A 1 89 ? -9.662 -7.739 -8.446 1.00 91.00 89 ASP A CA 1
ATOM 705 C C . ASP A 1 89 ? -8.523 -7.023 -7.731 1.00 91.00 89 ASP A C 1
ATOM 707 O O . ASP A 1 89 ? -8.768 -6.243 -6.811 1.00 91.00 89 ASP A O 1
ATOM 711 N N . LEU A 1 90 ? -7.283 -7.330 -8.115 1.00 89.00 90 LEU A N 1
ATOM 712 C CA . LEU A 1 90 ? -6.081 -6.885 -7.421 1.00 89.00 90 LEU A CA 1
ATOM 713 C C . LEU A 1 90 ? -5.015 -6.467 -8.436 1.00 89.00 90 LEU A C 1
ATOM 715 O O . LEU A 1 90 ? -4.527 -7.292 -9.199 1.00 89.00 90 LEU A O 1
ATOM 719 N N . LEU A 1 91 ? -4.618 -5.198 -8.422 1.00 94.06 91 LEU A N 1
ATOM 720 C CA . LEU A 1 91 ? -3.509 -4.684 -9.225 1.00 94.06 91 LEU A CA 1
ATOM 721 C C . LEU A 1 91 ? -2.378 -4.215 -8.313 1.00 94.06 91 LEU A C 1
ATOM 723 O O . LEU A 1 91 ? -2.533 -3.248 -7.570 1.00 94.06 91 LEU A O 1
ATOM 727 N N . PHE A 1 92 ? -1.221 -4.858 -8.412 1.00 86.94 92 PHE A N 1
ATOM 728 C CA . PHE A 1 92 ? 0.003 -4.452 -7.732 1.00 86.94 92 PHE A CA 1
ATOM 729 C C . PHE A 1 92 ? 0.958 -3.810 -8.737 1.00 86.94 92 PHE A C 1
ATOM 731 O O . PHE A 1 92 ? 1.694 -4.491 -9.454 1.00 86.94 92 PHE A O 1
ATOM 738 N N . ASN A 1 93 ? 0.967 -2.478 -8.757 1.00 89.50 93 ASN A N 1
ATOM 739 C CA . ASN A 1 93 ? 1.966 -1.669 -9.445 1.00 89.50 93 ASN A CA 1
ATOM 740 C C . ASN A 1 93 ? 3.275 -1.677 -8.637 1.00 89.50 93 ASN A C 1
ATOM 742 O O . ASN A 1 93 ? 3.630 -0.691 -7.986 1.00 89.50 93 ASN A O 1
ATOM 746 N N . ASN A 1 94 ? 3.951 -2.826 -8.633 1.00 81.94 94 ASN A N 1
ATOM 747 C CA . ASN A 1 94 ? 5.158 -3.085 -7.850 1.00 81.94 94 ASN A CA 1
ATOM 748 C C . ASN A 1 94 ? 6.457 -2.838 -8.637 1.00 81.94 94 ASN A C 1
ATOM 750 O O . ASN A 1 94 ? 7.463 -2.449 -8.044 1.00 81.94 94 ASN A O 1
ATOM 754 N N . ALA A 1 95 ? 6.449 -3.029 -9.957 1.00 82.88 95 ALA A N 1
ATOM 755 C CA . ALA A 1 95 ? 7.636 -2.838 -10.782 1.00 82.88 95 ALA A CA 1
ATOM 756 C C . ALA A 1 95 ? 8.208 -1.417 -10.657 1.00 82.88 95 ALA A C 1
ATOM 758 O O . ALA A 1 95 ? 7.484 -0.422 -10.661 1.00 82.88 95 ALA A O 1
ATOM 759 N N . GLY A 1 96 ? 9.535 -1.338 -10.600 1.00 84.19 96 GLY A N 1
ATOM 760 C CA . GLY A 1 96 ? 10.267 -0.085 -10.642 1.00 84.19 96 GLY A CA 1
ATOM 761 C C . GLY A 1 96 ? 11.757 -0.304 -10.875 1.00 84.19 96 GLY A C 1
ATOM 762 O O . GLY A 1 96 ? 12.252 -1.432 -10.832 1.00 84.19 96 GLY A O 1
ATOM 763 N N . ILE A 1 97 ? 12.458 0.790 -11.136 1.00 86.56 97 ILE A N 1
ATOM 764 C CA . ILE A 1 97 ? 13.894 0.848 -11.394 1.00 86.56 97 ILE A CA 1
ATOM 765 C C . ILE A 1 97 ? 14.541 1.974 -10.586 1.00 86.56 97 ILE A C 1
ATOM 767 O O . ILE A 1 97 ? 13.882 2.946 -10.202 1.00 86.56 97 ILE A O 1
ATOM 771 N N . LEU A 1 98 ? 15.842 1.829 -10.369 1.00 82.44 98 LEU A N 1
ATOM 772 C CA . LEU A 1 98 ? 16.748 2.866 -9.903 1.00 82.44 98 LEU A CA 1
ATOM 773 C C . LEU A 1 98 ? 18.002 2.774 -10.781 1.00 82.44 98 LEU A C 1
ATOM 775 O O . LEU A 1 98 ? 18.743 1.799 -10.684 1.00 82.44 98 LEU A O 1
ATOM 779 N N . GLU A 1 99 ? 18.187 3.739 -11.675 1.00 83.06 99 GLU A N 1
ATOM 780 C CA . GLU A 1 99 ? 19.249 3.760 -12.679 1.00 83.06 99 GLU A CA 1
ATOM 781 C C . GLU A 1 99 ? 20.235 4.902 -12.382 1.00 83.06 99 GLU A C 1
ATOM 783 O O . GLU A 1 99 ? 19.907 6.068 -12.619 1.00 83.06 99 GLU A O 1
ATOM 788 N N . PRO A 1 100 ? 21.436 4.601 -11.854 1.00 75.44 100 PRO A N 1
ATOM 789 C CA . PRO A 1 100 ? 22.425 5.621 -11.493 1.00 75.44 100 PRO A CA 1
ATOM 790 C C . PRO A 1 100 ? 22.888 6.472 -12.673 1.00 75.44 100 PRO A C 1
ATOM 792 O O . PRO A 1 100 ? 23.175 7.654 -12.497 1.00 75.44 100 PRO A O 1
ATOM 795 N N . ASN A 1 101 ? 22.922 5.884 -13.871 1.00 78.75 101 ASN A N 1
ATOM 796 C CA . ASN A 1 101 ? 23.337 6.575 -15.091 1.00 78.75 101 ASN A CA 1
ATOM 797 C C . ASN A 1 101 ? 22.218 7.438 -15.699 1.00 78.75 101 ASN A C 1
ATOM 799 O O . ASN A 1 101 ? 22.430 8.088 -16.721 1.00 78.75 101 ASN A O 1
ATOM 803 N N . GLY A 1 102 ? 21.027 7.451 -15.087 1.00 77.94 102 GLY A N 1
ATOM 804 C CA . GLY A 1 102 ? 19.848 8.111 -15.635 1.00 77.94 102 GLY A CA 1
ATOM 805 C C . GLY A 1 102 ? 19.392 7.495 -16.960 1.00 77.94 102 GLY A C 1
ATOM 806 O O . GLY A 1 102 ? 19.653 6.330 -17.260 1.00 77.94 102 GLY A O 1
ATOM 807 N N . GLY A 1 103 ? 18.656 8.278 -17.743 1.00 85.69 103 GLY A N 1
ATOM 808 C CA . GLY A 1 103 ? 18.175 7.884 -19.063 1.00 85.69 103 GLY A CA 1
ATOM 809 C C . GLY A 1 103 ? 16.815 8.488 -19.383 1.00 85.69 103 GLY A C 1
ATOM 810 O O . GLY A 1 103 ? 16.236 9.225 -18.581 1.00 85.69 103 GLY A O 1
ATOM 811 N N . VAL A 1 104 ? 16.277 8.112 -20.541 1.00 88.94 104 VAL A N 1
ATOM 812 C CA . VAL A 1 104 ? 14.927 8.492 -20.962 1.00 88.94 104 VAL A CA 1
ATOM 813 C C . VAL A 1 104 ? 14.145 7.291 -21.481 1.00 88.94 104 VAL A C 1
ATOM 815 O O . VAL A 1 104 ? 14.723 6.332 -21.995 1.00 88.94 104 VAL A O 1
ATOM 818 N N . THR A 1 105 ? 12.821 7.326 -21.340 1.00 89.75 105 THR A N 1
ATOM 819 C CA . THR A 1 105 ? 11.931 6.371 -22.010 1.00 89.75 105 THR A CA 1
ATOM 820 C C . THR A 1 105 ? 11.893 6.619 -23.515 1.00 89.75 105 THR A C 1
ATOM 822 O O . THR A 1 105 ? 12.376 7.643 -24.003 1.00 89.75 105 THR A O 1
ATOM 825 N N . LYS A 1 106 ? 11.254 5.710 -24.265 1.00 86.38 106 LYS A N 1
ATOM 826 C CA . LYS A 1 106 ? 11.061 5.871 -25.718 1.00 86.38 106 LYS A CA 1
ATOM 827 C C . LYS A 1 106 ? 10.332 7.168 -26.075 1.00 86.38 106 LYS A C 1
ATOM 829 O O . LYS A 1 106 ? 10.581 7.753 -27.119 1.00 86.38 106 LYS A O 1
ATOM 834 N N . GLU A 1 107 ? 9.445 7.617 -25.196 1.00 87.50 107 GLU A N 1
ATOM 835 C CA . GLU A 1 107 ? 8.653 8.836 -25.348 1.00 87.50 107 GLU A CA 1
ATOM 836 C C . GLU A 1 107 ? 9.346 10.092 -24.783 1.00 87.50 107 GLU A C 1
ATOM 838 O O . GLU A 1 107 ? 8.732 11.158 -24.722 1.00 87.50 107 GLU A O 1
ATOM 843 N N . GLY A 1 108 ? 10.612 9.984 -24.365 1.00 88.50 108 GLY A N 1
ATOM 844 C CA . GLY A 1 108 ? 11.424 11.118 -23.915 1.00 88.50 108 GLY A CA 1
ATOM 845 C C . GLY A 1 108 ? 11.169 11.569 -22.474 1.00 88.50 108 GLY A C 1
ATOM 846 O O . GLY A 1 108 ? 11.562 12.674 -22.107 1.00 88.50 108 GLY A O 1
ATOM 847 N N . TYR A 1 109 ? 10.511 10.754 -21.646 1.00 88.38 109 TYR A N 1
ATOM 848 C CA . TYR A 1 109 ? 10.382 11.040 -20.213 1.00 88.38 109 TYR A CA 1
ATOM 849 C C . TYR A 1 109 ? 11.644 10.628 -19.470 1.00 88.38 109 TYR A C 1
ATOM 851 O O . TYR A 1 109 ? 12.258 9.629 -19.832 1.00 88.38 109 TYR A O 1
ATOM 859 N N . GLU A 1 110 ? 11.991 11.335 -18.395 1.00 88.75 110 GLU A N 1
ATOM 860 C CA . GLU A 1 110 ? 13.056 10.891 -17.489 1.00 88.75 110 GLU A CA 1
ATOM 861 C C . GLU A 1 110 ? 12.774 9.449 -17.028 1.00 88.75 110 GLU A C 1
ATOM 863 O O . GLU A 1 110 ? 11.633 9.099 -16.715 1.00 88.75 110 GLU A O 1
ATOM 868 N N . ILE A 1 111 ? 13.794 8.586 -17.042 1.00 88.88 111 ILE A N 1
ATOM 869 C CA . ILE A 1 111 ? 13.614 7.131 -16.964 1.00 88.88 111 ILE A CA 1
ATOM 870 C C . ILE A 1 111 ? 12.896 6.665 -15.687 1.00 88.88 111 ILE A C 1
ATOM 872 O O . ILE A 1 111 ? 12.042 5.776 -15.762 1.00 88.88 111 ILE A O 1
ATOM 876 N N . HIS A 1 112 ? 13.155 7.278 -14.526 1.00 87.56 112 HIS A N 1
ATOM 877 C CA . HIS A 1 112 ? 12.464 6.934 -13.282 1.00 87.56 112 HIS A CA 1
ATOM 878 C C . HIS A 1 112 ? 11.016 7.419 -13.297 1.00 87.56 112 HIS A C 1
ATOM 880 O O . HIS A 1 112 ? 10.115 6.676 -12.907 1.00 87.56 112 HIS A O 1
ATOM 886 N N . LEU A 1 113 ? 10.768 8.648 -13.749 1.00 86.50 113 LEU A N 1
ATOM 887 C CA . LEU A 1 113 ? 9.421 9.211 -13.860 1.00 86.50 113 LEU A CA 1
ATOM 888 C C . LEU A 1 113 ? 8.569 8.442 -14.873 1.00 86.50 113 LEU A C 1
ATOM 890 O O . LEU A 1 113 ? 7.409 8.133 -14.594 1.00 86.50 113 LEU A O 1
ATOM 894 N N . GLY A 1 114 ? 9.160 8.063 -16.000 1.00 90.06 114 GLY A N 1
ATOM 895 C CA . GLY A 1 114 ? 8.548 7.221 -17.014 1.00 90.06 114 GLY A CA 1
ATOM 896 C C . GLY A 1 114 ? 8.170 5.843 -16.477 1.00 90.06 114 GLY A C 1
ATOM 897 O O . GLY A 1 114 ? 6.995 5.482 -16.475 1.00 90.06 114 GLY A O 1
ATOM 898 N N . VAL A 1 115 ? 9.144 5.091 -15.961 1.00 91.69 115 VAL A N 1
ATOM 899 C CA . VAL A 1 115 ? 8.948 3.682 -15.576 1.00 91.69 115 VAL A CA 1
ATOM 900 C C . VAL A 1 115 ? 8.233 3.523 -14.233 1.00 91.69 115 VAL A C 1
ATOM 902 O O . VAL A 1 115 ? 7.354 2.673 -14.111 1.00 91.69 115 VAL A O 1
ATOM 905 N N . ASN A 1 116 ? 8.584 4.313 -13.214 1.00 88.38 116 ASN A N 1
ATOM 906 C CA . ASN A 1 116 ? 8.071 4.111 -11.853 1.00 88.38 116 ASN A CA 1
ATOM 907 C C . ASN A 1 116 ? 6.745 4.830 -11.591 1.00 88.38 116 ASN A C 1
ATOM 909 O O . ASN A 1 116 ? 6.078 4.494 -10.614 1.00 88.38 116 ASN A O 1
ATOM 913 N N . ALA A 1 117 ? 6.376 5.829 -12.401 1.00 86.50 117 ALA A N 1
ATOM 914 C CA . ALA A 1 117 ? 5.195 6.654 -12.153 1.00 86.50 117 ALA A CA 1
ATOM 915 C C . ALA A 1 117 ? 4.236 6.731 -13.346 1.00 86.50 117 ALA A C 1
ATOM 917 O O . ALA A 1 117 ? 3.084 6.310 -13.218 1.00 86.50 117 ALA A O 1
ATOM 918 N N . LEU A 1 118 ? 4.686 7.236 -14.500 1.00 90.94 118 LEU A N 1
ATOM 919 C CA . LEU A 1 118 ? 3.831 7.409 -15.680 1.00 90.94 118 LEU A CA 1
ATOM 920 C C . LEU A 1 118 ? 3.332 6.069 -16.226 1.00 90.94 118 LEU A C 1
ATOM 922 O O . LEU A 1 118 ? 2.144 5.944 -16.519 1.00 90.94 118 LEU A O 1
ATOM 926 N N . GLY A 1 119 ? 4.202 5.061 -16.294 1.00 95.06 119 GLY A N 1
ATOM 927 C CA . GLY A 1 119 ? 3.845 3.711 -16.718 1.00 95.06 119 GLY A CA 1
ATOM 928 C C . GLY A 1 119 ? 2.723 3.107 -15.862 1.00 95.06 119 GLY A C 1
ATOM 929 O O . GLY A 1 119 ? 1.655 2.808 -16.397 1.00 95.06 119 GLY A O 1
ATOM 930 N N . PRO A 1 120 ? 2.898 2.984 -14.531 1.00 94.06 120 PRO A N 1
ATOM 931 C CA . PRO A 1 120 ? 1.854 2.519 -13.617 1.00 94.06 120 PRO A CA 1
ATOM 932 C C . PRO A 1 120 ? 0.563 3.343 -13.652 1.00 94.06 120 PRO A C 1
ATOM 934 O O . PRO A 1 120 ? -0.531 2.774 -13.599 1.00 94.06 120 PRO A O 1
ATOM 937 N N . TYR A 1 121 ? 0.666 4.674 -13.755 1.00 94.50 121 TYR A N 1
ATOM 938 C CA . TYR A 1 121 ? -0.497 5.549 -13.927 1.00 94.50 121 TYR A CA 1
ATOM 939 C C . TYR A 1 121 ? -1.276 5.177 -15.191 1.00 94.50 121 TYR A C 1
ATOM 941 O O . TYR A 1 121 ? -2.495 4.989 -15.139 1.00 94.50 121 TYR A O 1
ATOM 949 N N . TYR A 1 122 ? -0.575 5.046 -16.317 1.00 97.69 122 TYR A N 1
ATOM 950 C CA . TYR A 1 122 ? -1.191 4.779 -17.606 1.00 97.69 122 TYR A CA 1
ATOM 951 C C . TYR A 1 122 ? -1.774 3.369 -17.688 1.00 97.69 122 TYR A C 1
ATOM 953 O O . TYR A 1 122 ? -2.923 3.215 -18.097 1.00 97.69 122 TYR A O 1
ATOM 961 N N . LEU A 1 123 ? -1.044 2.364 -17.198 1.00 98.56 123 LEU A N 1
ATOM 962 C CA . LEU A 1 123 ? -1.534 0.992 -17.074 1.00 98.56 123 LEU A CA 1
ATOM 963 C C . LEU A 1 123 ? -2.833 0.944 -16.262 1.00 98.56 123 LEU A C 1
ATOM 965 O O . LEU A 1 123 ? -3.828 0.385 -16.716 1.00 98.56 123 LEU A O 1
ATOM 969 N N . THR A 1 124 ? -2.844 1.585 -15.089 1.00 97.50 124 THR A N 1
ATOM 970 C CA . THR A 1 124 ? -4.037 1.644 -14.231 1.00 97.50 124 THR A CA 1
ATOM 971 C C . THR A 1 124 ? -5.194 2.323 -14.961 1.00 97.50 124 THR A C 1
ATOM 973 O O . THR A 1 124 ? -6.306 1.807 -14.946 1.00 97.50 124 THR A O 1
ATOM 976 N N . LYS A 1 125 ? -4.938 3.439 -15.660 1.00 98.00 125 LYS A N 1
ATOM 977 C CA . LYS A 1 125 ? -5.953 4.152 -16.449 1.00 98.00 125 LYS A CA 1
ATOM 978 C C . LYS A 1 125 ? -6.563 3.280 -17.554 1.00 98.00 125 LYS A C 1
ATOM 980 O O . LYS A 1 125 ? -7.767 3.365 -17.767 1.00 98.00 125 LYS A O 1
ATOM 985 N N . LEU A 1 126 ? -5.772 2.464 -18.251 1.00 98.56 126 LEU A N 1
ATOM 986 C CA . LEU A 1 126 ? -6.283 1.576 -19.304 1.00 98.56 126 LEU A CA 1
ATOM 987 C C . LEU A 1 126 ? -7.065 0.381 -18.742 1.00 98.56 126 LEU A C 1
ATOM 989 O O . LEU A 1 126 ? -8.035 -0.060 -19.354 1.00 98.56 126 LEU A O 1
ATOM 993 N N . LEU A 1 127 ? -6.677 -0.118 -17.566 1.00 98.50 127 LEU A N 1
ATOM 994 C CA . LEU A 1 127 ? -7.337 -1.242 -16.892 1.00 98.50 127 LEU A CA 1
ATOM 995 C C . LEU A 1 127 ? -8.531 -0.826 -16.017 1.00 98.50 127 LEU A C 1
ATOM 997 O O . LEU A 1 127 ? -9.223 -1.689 -15.479 1.00 98.50 127 LEU A O 1
ATOM 1001 N N . LEU A 1 128 ? -8.802 0.476 -15.885 1.00 97.62 128 LEU A N 1
ATOM 1002 C CA . LEU A 1 128 ? -9.903 1.015 -15.081 1.00 97.62 128 LEU A CA 1
ATOM 1003 C C . LEU A 1 128 ? -11.272 0.396 -15.411 1.00 97.62 128 LEU A C 1
ATOM 1005 O O . LEU A 1 128 ? -11.960 0.019 -14.466 1.00 97.62 128 LEU A O 1
ATOM 1009 N N . PRO A 1 129 ? -11.671 0.218 -16.689 1.00 96.81 129 PRO A N 1
ATOM 1010 C CA . PRO A 1 129 ? -12.936 -0.441 -17.016 1.00 96.81 129 PRO A CA 1
ATOM 1011 C C . PRO A 1 129 ? -13.038 -1.857 -16.430 1.00 96.81 129 PRO A C 1
ATOM 1013 O O . PRO A 1 129 ? -14.067 -2.232 -15.875 1.00 96.81 129 PRO A O 1
ATOM 1016 N N . THR A 1 130 ? -11.948 -2.625 -16.485 1.00 97.38 130 THR A N 1
ATOM 1017 C CA . THR A 1 130 ? -11.870 -4.000 -15.970 1.00 97.38 130 THR A CA 1
ATOM 1018 C C . THR A 1 130 ? -11.867 -4.043 -14.443 1.00 97.38 130 THR A C 1
ATOM 1020 O O . THR A 1 130 ? -12.511 -4.907 -13.849 1.00 97.38 130 THR A O 1
ATOM 1023 N N . LEU A 1 131 ? -11.183 -3.091 -13.799 1.00 95.75 131 LEU A N 1
ATOM 1024 C CA . LEU A 1 131 ? -11.249 -2.891 -12.350 1.00 95.75 131 LEU A CA 1
ATOM 1025 C C . LEU A 1 131 ? -12.696 -2.603 -11.926 1.00 95.75 131 LEU A C 1
ATOM 1027 O O . LEU A 1 131 ? -13.244 -3.344 -11.120 1.00 95.75 131 LEU A O 1
ATOM 1031 N N . LEU A 1 132 ? -13.351 -1.599 -12.517 1.00 94.31 132 LEU A N 1
ATOM 1032 C CA . LEU A 1 132 ? -14.727 -1.212 -12.175 1.00 94.31 132 LEU A CA 1
ATOM 1033 C C . LEU A 1 132 ? -15.728 -2.364 -12.354 1.00 94.31 132 LEU A C 1
ATOM 1035 O O . LEU A 1 132 ? -16.586 -2.565 -11.497 1.00 94.31 132 LEU A O 1
ATOM 1039 N N . ALA A 1 133 ? -15.566 -3.178 -13.402 1.00 93.19 133 ALA A N 1
ATOM 1040 C CA . ALA A 1 133 ? -16.380 -4.375 -13.631 1.00 93.19 133 ALA A CA 1
ATOM 1041 C C . ALA A 1 133 ? -16.216 -5.466 -12.550 1.00 93.19 133 ALA A C 1
ATOM 1043 O O . ALA A 1 133 ? -17.023 -6.388 -12.468 1.00 93.19 133 ALA A O 1
ATOM 1044 N N . SER A 1 134 ? -15.179 -5.380 -11.712 1.00 91.94 134 SER A N 1
ATOM 1045 C CA . SER A 1 134 ? -14.837 -6.399 -10.707 1.00 91.94 134 SER A CA 1
ATOM 1046 C C . SER A 1 134 ? -15.458 -6.161 -9.337 1.00 91.94 134 SER A C 1
ATOM 1048 O O . SER A 1 134 ? -15.290 -6.993 -8.439 1.00 91.94 134 SER A O 1
ATOM 1050 N N . LYS A 1 135 ? -16.176 -5.044 -9.162 1.00 85.88 135 LYS A N 1
ATOM 1051 C CA . LYS A 1 135 ? -16.978 -4.785 -7.966 1.00 85.88 135 LYS A CA 1
ATOM 1052 C C . LYS A 1 135 ? -17.949 -5.944 -7.769 1.00 85.88 135 LYS A C 1
ATOM 1054 O O . LYS A 1 135 ? -18.740 -6.259 -8.652 1.00 85.88 135 LYS A O 1
ATOM 1059 N N . ASN A 1 136 ? -17.876 -6.606 -6.619 1.00 77.25 136 ASN A N 1
ATOM 1060 C CA . ASN A 1 136 ? -18.755 -7.730 -6.333 1.00 77.25 136 ASN A CA 1
ATOM 1061 C C . ASN A 1 136 ? -20.120 -7.192 -5.858 1.00 77.25 136 ASN A C 1
ATOM 1063 O O . ASN A 1 136 ? -20.178 -6.626 -4.764 1.00 77.25 136 ASN A O 1
ATOM 1067 N N . PRO A 1 137 ? -21.210 -7.374 -6.628 1.00 74.56 137 PRO A N 1
ATOM 1068 C CA . PRO A 1 137 ? -22.509 -6.791 -6.293 1.00 74.56 137 PRO A CA 1
ATOM 1069 C C . PRO A 1 137 ? -23.157 -7.451 -5.069 1.00 74.56 137 PRO A C 1
ATOM 1071 O O . PRO A 1 137 ? -23.964 -6.826 -4.395 1.00 74.56 137 PRO A O 1
ATOM 1074 N N . THR A 1 138 ? -22.791 -8.697 -4.752 1.00 71.31 138 THR A N 1
ATOM 1075 C CA . THR A 1 138 ? -23.373 -9.472 -3.645 1.00 71.31 138 THR A CA 1
ATOM 1076 C C . THR A 1 138 ? -22.724 -9.152 -2.301 1.00 71.31 138 THR A C 1
ATOM 1078 O O . THR A 1 138 ? -23.399 -9.077 -1.284 1.00 71.31 138 THR A O 1
ATOM 1081 N N . THR A 1 139 ? -21.401 -8.983 -2.280 1.00 73.62 139 THR A N 1
ATOM 1082 C CA . THR A 1 139 ? -20.628 -8.754 -1.042 1.00 73.62 139 THR A CA 1
ATOM 1083 C C . THR A 1 139 ? -20.241 -7.293 -0.838 1.00 73.62 139 THR A C 1
ATOM 1085 O O . THR A 1 139 ? -19.673 -6.956 0.196 1.00 73.62 139 THR A O 1
ATOM 1088 N N . GLY A 1 140 ? -20.447 -6.436 -1.842 1.00 72.31 140 GLY A N 1
ATOM 1089 C CA . GLY A 1 140 ? -19.933 -5.064 -1.851 1.00 72.31 140 GLY A CA 1
ATOM 1090 C C . GLY A 1 140 ? -18.403 -4.975 -1.942 1.00 72.31 140 GLY A C 1
ATOM 1091 O O . GLY A 1 140 ? -17.840 -3.884 -1.857 1.00 72.31 140 GLY A O 1
ATOM 1092 N N . ARG A 1 141 ? -17.687 -6.101 -2.111 1.00 75.38 141 ARG A N 1
ATOM 1093 C CA . ARG A 1 141 ? -16.220 -6.105 -2.151 1.00 75.38 141 ARG A CA 1
ATOM 1094 C C . ARG A 1 141 ? -15.719 -5.338 -3.373 1.00 75.38 141 ARG A C 1
ATOM 1096 O O . ARG A 1 141 ? -15.984 -5.725 -4.512 1.00 75.38 141 ARG A O 1
ATOM 1103 N N . LEU A 1 142 ? -14.921 -4.304 -3.113 1.00 80.06 142 LEU A N 1
ATOM 1104 C CA . LEU A 1 142 ? -14.282 -3.498 -4.147 1.00 80.06 142 LEU A CA 1
ATOM 1105 C C . LEU A 1 142 ? -12.950 -4.120 -4.621 1.00 80.06 142 LEU A C 1
ATOM 1107 O O . LEU A 1 142 ? -12.219 -4.700 -3.801 1.00 80.06 142 LEU A O 1
ATOM 1111 N N . PRO A 1 143 ? -12.602 -3.978 -5.912 1.00 85.38 143 PRO A N 1
ATOM 1112 C CA . PRO A 1 143 ? -11.244 -4.190 -6.417 1.00 85.38 143 PRO A CA 1
ATOM 1113 C C . PRO A 1 143 ? -10.241 -3.236 -5.753 1.00 85.38 143 PRO A C 1
ATOM 1115 O O . PRO A 1 143 ? -10.606 -2.188 -5.208 1.00 85.38 143 PRO A O 1
ATOM 1118 N N . ARG A 1 144 ? -8.956 -3.596 -5.799 1.00 85.06 144 ARG A N 1
ATOM 1119 C CA . ARG A 1 144 ? -7.879 -2.850 -5.135 1.00 85.06 144 ARG A CA 1
ATOM 1120 C C . ARG A 1 144 ? -6.697 -2.624 -6.064 1.00 85.06 144 ARG A C 1
ATOM 1122 O O . ARG A 1 144 ? -6.244 -3.549 -6.733 1.00 85.06 144 ARG A O 1
ATOM 1129 N N . VAL A 1 145 ? -6.154 -1.414 -6.036 1.00 82.56 145 VAL A N 1
ATOM 1130 C CA . VAL A 1 145 ? -4.928 -1.036 -6.740 1.00 82.56 145 VAL A CA 1
ATOM 1131 C C . VAL A 1 145 ? -3.906 -0.540 -5.725 1.00 82.56 145 VAL A C 1
ATOM 1133 O O . VAL A 1 145 ? -4.168 0.396 -4.973 1.00 82.56 145 VAL A O 1
ATOM 1136 N N . CYS A 1 146 ? -2.728 -1.151 -5.725 1.00 81.38 146 CYS A N 1
ATOM 1137 C CA . CYS A 1 146 ? -1.618 -0.815 -4.848 1.00 81.38 146 CYS A CA 1
ATOM 1138 C C . CYS A 1 146 ? -0.441 -0.288 -5.672 1.00 81.38 146 CYS A C 1
ATOM 1140 O O . CYS A 1 146 ? 0.028 -0.961 -6.590 1.00 81.38 146 CYS A O 1
ATOM 1142 N N . PHE A 1 147 ? 0.052 0.903 -5.337 1.00 79.56 147 PHE A N 1
ATOM 1143 C CA . PHE A 1 147 ? 1.253 1.494 -5.924 1.00 79.56 147 PHE A CA 1
ATOM 1144 C C . PHE A 1 147 ? 2.447 1.352 -4.979 1.00 79.56 147 PHE A C 1
ATOM 1146 O O . PHE A 1 147 ? 2.402 1.826 -3.843 1.00 79.56 147 PHE A O 1
ATOM 1153 N N . ALA A 1 148 ? 3.544 0.751 -5.443 1.00 74.12 148 ALA A N 1
ATOM 1154 C CA . ALA A 1 148 ? 4.773 0.655 -4.661 1.00 74.12 148 ALA A CA 1
ATOM 1155 C C . ALA A 1 148 ? 5.567 1.974 -4.701 1.00 74.12 148 ALA A C 1
ATOM 1157 O O . ALA A 1 148 ? 6.278 2.293 -5.663 1.00 74.12 148 ALA A O 1
ATOM 1158 N N . SER A 1 149 ? 5.472 2.732 -3.612 1.00 70.12 149 SER A N 1
ATOM 1159 C CA . SER A 1 149 ? 6.296 3.902 -3.315 1.00 70.12 149 SER A CA 1
ATOM 1160 C C . SER A 1 149 ? 7.606 3.492 -2.609 1.00 70.12 149 SER A C 1
ATOM 1162 O O . SER A 1 149 ? 8.048 2.347 -2.681 1.00 70.12 149 SER A O 1
ATOM 1164 N N . SER A 1 150 ? 8.304 4.449 -2.005 1.00 65.69 150 SER A N 1
ATOM 1165 C CA . SER A 1 150 ? 9.575 4.285 -1.290 1.00 65.69 150 SER A CA 1
ATOM 1166 C C . SER A 1 150 ? 9.713 5.416 -0.290 1.00 65.69 150 SER A C 1
ATOM 1168 O O . SER A 1 150 ? 9.209 6.503 -0.544 1.00 65.69 150 SER A O 1
ATOM 1170 N N . ILE A 1 151 ? 10.476 5.224 0.784 1.00 63.72 151 ILE A N 1
ATOM 1171 C CA . ILE A 1 151 ? 10.850 6.286 1.726 1.00 63.72 151 ILE A CA 1
ATOM 1172 C C . ILE A 1 151 ? 11.478 7.483 1.011 1.00 63.72 151 ILE A C 1
ATOM 1174 O O . ILE A 1 151 ? 11.293 8.619 1.429 1.00 63.72 151 ILE A O 1
ATOM 1178 N N . SER A 1 152 ? 12.116 7.240 -0.133 1.00 66.56 152 SER A N 1
ATOM 1179 C CA . SER A 1 152 ? 12.682 8.289 -0.968 1.00 66.56 152 SER A CA 1
ATOM 1180 C C . SER A 1 152 ? 11.666 9.372 -1.355 1.00 66.56 152 SER A C 1
ATOM 1182 O O . SER A 1 152 ? 12.068 10.503 -1.576 1.00 66.56 152 SER A O 1
ATOM 1184 N N . HIS A 1 153 ? 10.354 9.087 -1.359 1.00 66.31 153 HIS A N 1
ATOM 1185 C CA . HIS A 1 153 ? 9.330 10.100 -1.644 1.00 66.31 153 HIS A CA 1
ATOM 1186 C C . HIS A 1 153 ? 9.385 11.325 -0.712 1.00 66.31 153 HIS A C 1
ATOM 1188 O O . HIS A 1 153 ? 8.985 12.405 -1.134 1.00 66.31 153 HIS A O 1
ATOM 1194 N N . HIS A 1 154 ? 9.903 11.194 0.518 1.00 66.12 154 HIS A N 1
ATOM 1195 C CA . HIS A 1 154 ? 10.075 12.333 1.431 1.00 66.12 154 HIS A CA 1
ATOM 1196 C C . HIS A 1 154 ? 11.132 13.335 0.950 1.00 66.12 154 HIS A C 1
ATOM 1198 O O . HIS A 1 154 ? 11.069 14.505 1.314 1.00 66.12 154 HIS A O 1
ATOM 1204 N N . TYR A 1 155 ? 12.080 12.891 0.122 1.00 71.88 155 TYR A N 1
ATOM 1205 C CA . TYR A 1 155 ? 13.107 13.746 -0.471 1.00 71.88 155 TYR A CA 1
ATOM 1206 C C . TYR A 1 155 ? 12.671 14.330 -1.818 1.00 71.88 155 TYR A C 1
ATOM 1208 O O . TYR A 1 155 ? 13.479 14.949 -2.503 1.00 71.88 155 TYR A O 1
ATOM 1216 N N . ALA A 1 156 ? 11.418 14.132 -2.242 1.00 71.44 156 ALA A N 1
ATOM 1217 C CA . ALA A 1 156 ? 10.918 14.749 -3.463 1.00 71.44 156 ALA A CA 1
ATOM 1218 C C . ALA A 1 156 ? 10.901 16.282 -3.348 1.00 71.44 156 ALA A C 1
ATOM 1220 O O . ALA A 1 156 ? 10.642 16.844 -2.280 1.00 71.44 156 ALA A O 1
ATOM 1221 N N . THR A 1 157 ? 11.154 16.964 -4.464 1.00 70.94 157 THR A N 1
ATOM 1222 C CA . THR A 1 157 ? 11.115 18.432 -4.518 1.00 70.94 157 THR A CA 1
ATOM 1223 C C . THR A 1 157 ? 9.729 18.956 -4.132 1.00 70.94 157 THR A C 1
ATOM 1225 O O . THR A 1 157 ? 8.693 18.457 -4.577 1.00 70.94 157 THR A O 1
ATOM 1228 N N . LYS A 1 158 ? 9.707 19.997 -3.292 1.00 65.44 158 LYS A N 1
ATOM 1229 C CA . LYS A 1 158 ? 8.468 20.655 -2.848 1.00 65.44 158 LYS A CA 1
ATOM 1230 C C . LYS A 1 158 ? 7.905 21.627 -3.892 1.00 65.44 158 LYS A C 1
ATOM 1232 O O . LYS A 1 158 ? 6.769 22.064 -3.742 1.00 65.44 158 LYS A O 1
ATOM 1237 N N . LYS A 1 159 ? 8.680 21.978 -4.928 1.00 64.38 159 LYS A N 1
ATOM 1238 C CA . LYS A 1 159 ? 8.321 22.994 -5.936 1.00 64.38 159 LYS A CA 1
ATOM 1239 C C . LYS A 1 159 ? 7.612 22.424 -7.175 1.00 64.38 159 LYS A C 1
ATOM 1241 O O . LYS A 1 159 ? 7.273 23.181 -8.077 1.00 64.38 159 LYS A O 1
ATOM 1246 N N . GLY A 1 160 ? 7.325 21.120 -7.186 1.00 59.19 160 GLY A N 1
ATOM 1247 C CA . GLY A 1 160 ? 6.896 20.405 -8.393 1.00 59.19 160 GLY A CA 1
ATOM 1248 C C . GLY A 1 160 ? 8.102 19.940 -9.208 1.00 59.19 160 GLY A C 1
ATOM 1249 O O . GLY A 1 160 ? 9.224 20.223 -8.824 1.00 59.19 160 GLY A O 1
ATOM 1250 N N . PHE A 1 161 ? 7.882 19.154 -10.261 1.00 67.00 161 PHE A N 1
ATOM 1251 C CA . PHE A 1 161 ? 8.945 18.699 -11.160 1.00 67.00 161 PHE A CA 1
ATOM 1252 C C . PHE A 1 161 ? 8.393 18.423 -12.557 1.00 67.00 161 PHE A C 1
ATOM 1254 O O . PHE A 1 161 ? 7.264 17.945 -12.699 1.00 67.00 161 PHE A O 1
ATOM 1261 N N . ASP A 1 162 ? 9.201 18.696 -13.583 1.00 69.19 162 ASP A N 1
ATOM 1262 C CA . ASP A 1 162 ? 8.869 18.384 -14.973 1.00 69.19 162 ASP A CA 1
ATOM 1263 C C . ASP A 1 162 ? 9.257 16.931 -15.315 1.00 69.19 162 ASP A C 1
ATOM 1265 O O . ASP A 1 162 ? 10.446 16.598 -15.302 1.00 69.19 162 ASP A O 1
ATOM 1269 N N . PRO A 1 163 ? 8.294 16.051 -15.656 1.00 64.62 163 PRO A N 1
ATOM 1270 C CA . PRO A 1 163 ? 8.579 14.674 -16.050 1.00 64.62 163 PRO A CA 1
ATOM 1271 C C . PRO A 1 163 ? 9.371 14.512 -17.350 1.00 64.62 163 PRO A C 1
ATOM 1273 O O . PRO A 1 163 ? 9.857 13.412 -17.621 1.00 64.62 163 PRO A O 1
ATOM 1276 N N . ARG A 1 164 ? 9.504 15.571 -18.154 1.00 67.69 164 ARG A N 1
ATOM 1277 C CA . ARG A 1 164 ? 10.318 15.583 -19.376 1.00 67.69 164 ARG A CA 1
ATOM 1278 C C . ARG A 1 164 ? 11.718 16.145 -19.173 1.00 67.69 164 ARG A C 1
ATOM 1280 O O . ARG A 1 164 ? 12.489 16.133 -20.121 1.00 67.69 164 ARG A O 1
ATOM 1287 N N . ASN A 1 165 ? 12.066 16.618 -17.976 1.00 67.19 165 ASN A N 1
ATOM 1288 C CA . ASN A 1 165 ? 13.418 17.086 -17.698 1.00 67.19 165 ASN A CA 1
ATOM 1289 C C . ASN A 1 165 ? 14.349 15.883 -17.418 1.00 67.19 165 ASN A C 1
ATOM 1291 O O . ASN A 1 165 ? 14.276 15.304 -16.330 1.00 67.19 165 ASN A O 1
ATOM 1295 N N . PRO A 1 166 ? 15.248 15.514 -18.353 1.00 50.94 166 PRO A N 1
ATOM 1296 C CA . PRO A 1 166 ? 16.060 14.297 -18.262 1.00 50.94 166 PRO A CA 1
ATOM 1297 C C . PRO A 1 166 ? 17.146 14.371 -17.181 1.00 50.94 166 PRO A C 1
ATOM 1299 O O . PRO A 1 166 ? 17.657 13.344 -16.747 1.00 50.94 166 PRO A O 1
ATOM 1302 N N . SER A 1 167 ? 17.488 15.577 -16.719 1.00 50.16 167 SER A N 1
ATOM 1303 C CA . SER A 1 167 ? 18.491 15.801 -15.672 1.00 50.16 167 SER A CA 1
ATOM 1304 C C . SER A 1 167 ? 17.918 15.653 -14.256 1.00 50.16 167 SER A C 1
ATOM 1306 O O . SER A 1 167 ? 18.663 15.741 -13.276 1.00 50.16 167 SER A O 1
ATOM 1308 N N . GLY A 1 168 ? 16.591 15.500 -14.137 1.00 53.72 168 GLY A N 1
ATOM 1309 C CA . GLY A 1 168 ? 15.863 15.868 -12.927 1.00 53.72 168 GLY A CA 1
ATOM 1310 C C . GLY A 1 168 ? 15.960 17.377 -12.661 1.00 53.72 168 GLY A C 1
ATOM 1311 O O . GLY A 1 168 ? 16.780 18.095 -13.240 1.00 53.72 168 GLY A O 1
ATOM 1312 N N . GLU A 1 169 ? 15.116 17.915 -11.781 1.00 54.44 169 GLU A N 1
ATOM 1313 C CA . GLU A 1 169 ? 15.406 19.249 -11.246 1.00 54.44 169 GLU A CA 1
ATOM 1314 C C . GLU A 1 169 ? 16.762 19.210 -10.532 1.00 54.44 169 GLU A C 1
ATOM 1316 O O . GLU A 1 169 ? 17.031 18.270 -9.778 1.00 54.44 169 GLU A O 1
ATOM 1321 N N . LYS A 1 170 ? 17.620 20.216 -10.764 1.00 49.91 170 LYS A N 1
ATOM 1322 C CA . LYS A 1 170 ? 18.871 20.353 -10.013 1.00 49.91 170 LYS A CA 1
ATOM 1323 C C . LYS A 1 170 ? 18.520 20.353 -8.527 1.00 49.91 170 LYS A C 1
ATOM 1325 O O . LYS A 1 170 ? 17.816 21.239 -8.046 1.00 49.91 170 LYS A O 1
ATOM 1330 N N . SER A 1 171 ? 18.997 19.339 -7.817 1.00 46.56 171 SER A N 1
ATOM 1331 C CA . SER A 1 171 ? 18.886 19.273 -6.370 1.00 46.56 171 SER A CA 1
ATOM 1332 C C . SER A 1 171 ? 19.600 20.496 -5.785 1.00 46.56 171 SER A C 1
ATOM 1334 O O . SER A 1 171 ? 20.802 20.655 -5.971 1.00 46.56 171 SER A O 1
ATOM 1336 N N . PHE A 1 172 ? 18.879 21.349 -5.054 1.00 48.22 172 PHE A N 1
ATOM 1337 C CA . PHE A 1 172 ? 19.494 22.319 -4.130 1.00 48.22 172 PHE A CA 1
ATOM 1338 C C . PHE A 1 172 ? 20.045 21.618 -2.865 1.00 48.22 172 PHE A C 1
ATOM 1340 O O . PHE A 1 172 ? 20.489 22.267 -1.924 1.00 48.22 172 PHE A O 1
ATOM 1347 N N . THR A 1 173 ? 19.992 20.284 -2.835 1.00 49.12 173 THR A N 1
ATOM 1348 C CA . THR A 1 173 ? 20.344 19.392 -1.728 1.00 49.12 173 THR A CA 1
ATOM 1349 C C . THR A 1 173 ? 21.542 18.501 -2.079 1.00 49.12 173 THR A C 1
ATOM 1351 O O . THR A 1 173 ? 21.830 18.236 -3.242 1.00 49.12 173 THR A O 1
ATOM 1354 N N . ILE A 1 174 ? 22.196 17.970 -1.047 1.00 55.91 174 ILE A N 1
ATOM 1355 C CA . ILE A 1 174 ? 23.430 17.155 -1.064 1.00 55.91 174 ILE A CA 1
ATOM 1356 C C . ILE A 1 174 ? 23.269 15.801 -1.818 1.00 55.91 174 ILE A C 1
ATOM 1358 O O . ILE A 1 174 ? 24.226 15.049 -1.975 1.00 55.91 174 ILE A O 1
ATOM 1362 N N . LEU A 1 175 ? 22.064 15.454 -2.292 1.00 59.84 175 LEU A N 1
ATOM 1363 C CA . LEU A 1 175 ? 21.767 14.167 -2.933 1.00 59.84 175 LEU A CA 1
ATOM 1364 C C . LEU A 1 175 ? 22.093 14.158 -4.443 1.00 59.84 175 LEU A C 1
ATOM 1366 O O . LEU A 1 175 ? 21.800 15.138 -5.132 1.00 59.84 175 LEU A O 1
ATOM 1370 N N . PRO A 1 176 ? 22.602 13.033 -4.992 1.00 69.50 176 PRO A N 1
ATOM 1371 C CA . PRO A 1 176 ? 22.777 12.866 -6.434 1.00 69.50 176 PRO A CA 1
ATOM 1372 C C . PRO A 1 176 ? 21.468 13.048 -7.220 1.00 6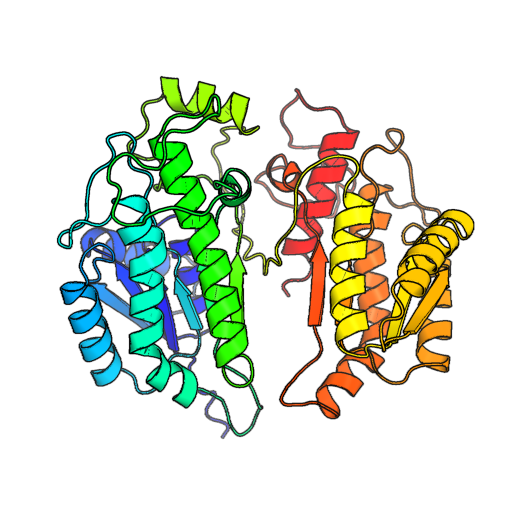9.50 176 PRO A C 1
ATOM 1374 O O . PRO A 1 176 ? 20.396 12.637 -6.767 1.00 69.50 176 PRO A O 1
ATOM 1377 N N . SER A 1 177 ? 21.552 13.594 -8.437 1.00 72.00 177 SER A N 1
ATOM 1378 C CA . SER A 1 177 ? 20.389 13.897 -9.292 1.00 72.00 177 SER A CA 1
ATOM 1379 C C . SER A 1 177 ? 19.492 12.683 -9.571 1.00 72.00 177 SER A C 1
ATOM 1381 O O . SER A 1 177 ? 18.269 12.802 -9.517 1.00 72.00 177 SER A O 1
ATOM 1383 N N . PHE A 1 178 ? 20.063 11.494 -9.780 1.00 75.38 178 PHE A N 1
ATOM 1384 C CA . PHE A 1 178 ? 19.287 10.266 -10.001 1.00 75.38 178 PHE A CA 1
ATOM 1385 C C . PHE A 1 178 ? 18.479 9.841 -8.760 1.00 75.38 178 PHE A C 1
ATOM 1387 O O . PHE A 1 178 ? 17.357 9.350 -8.887 1.00 75.38 178 PHE A O 1
ATOM 1394 N N . ILE A 1 179 ? 18.994 10.087 -7.546 1.00 76.19 179 ILE A N 1
ATOM 1395 C CA . ILE A 1 179 ? 18.251 9.852 -6.298 1.00 76.19 179 ILE A CA 1
ATOM 1396 C C . ILE A 1 179 ? 17.095 10.844 -6.184 1.00 76.19 179 ILE A C 1
ATOM 1398 O O . ILE A 1 179 ? 16.002 10.458 -5.763 1.00 76.19 179 ILE A O 1
ATOM 1402 N N . GLN A 1 180 ? 17.298 12.099 -6.594 1.00 78.12 180 GLN A N 1
ATOM 1403 C CA . GLN A 1 180 ? 16.233 13.101 -6.635 1.00 78.12 180 GLN A CA 1
ATOM 1404 C C . GLN A 1 180 ? 15.133 12.714 -7.636 1.00 78.12 180 GLN A C 1
ATOM 1406 O O . GLN A 1 180 ? 13.951 12.747 -7.288 1.00 78.12 180 GLN A O 1
ATOM 1411 N N . ALA A 1 181 ? 15.498 12.283 -8.847 1.00 78.69 181 ALA A N 1
ATOM 1412 C CA . ALA A 1 181 ? 14.554 11.818 -9.864 1.00 78.69 181 ALA A CA 1
ATOM 1413 C C . ALA A 1 181 ? 13.766 10.581 -9.396 1.00 78.69 181 ALA A C 1
ATOM 1415 O O . ALA A 1 181 ? 12.532 10.550 -9.466 1.00 78.69 181 ALA A O 1
ATOM 1416 N N . TYR A 1 182 ? 14.448 9.600 -8.797 1.00 83.25 182 TYR A N 1
ATOM 1417 C CA . TYR A 1 182 ? 13.798 8.451 -8.169 1.00 83.25 182 TYR A CA 1
ATOM 1418 C C . TYR A 1 182 ? 12.837 8.868 -7.045 1.00 83.25 182 TYR A C 1
ATOM 1420 O O . TYR A 1 182 ? 11.697 8.396 -7.002 1.00 83.25 182 TYR A O 1
ATOM 1428 N N . SER A 1 183 ? 13.253 9.786 -6.171 1.00 79.19 183 SER A N 1
ATOM 1429 C CA . SER A 1 183 ? 12.431 10.335 -5.082 1.00 79.19 183 SER A CA 1
ATOM 1430 C C . SER A 1 183 ? 11.160 11.001 -5.613 1.00 79.19 183 SER A C 1
ATOM 1432 O O . SER A 1 183 ? 10.058 10.690 -5.152 1.00 79.19 183 SER A O 1
ATOM 1434 N N . ASN A 1 184 ? 11.294 11.826 -6.654 1.00 79.69 184 ASN A N 1
ATOM 1435 C CA . ASN A 1 184 ? 10.174 12.456 -7.353 1.00 79.69 184 ASN A CA 1
ATOM 1436 C C . ASN A 1 184 ? 9.227 11.405 -7.952 1.00 79.69 184 ASN A C 1
ATOM 1438 O O . ASN A 1 184 ? 8.010 11.499 -7.777 1.00 79.69 184 ASN A O 1
ATOM 1442 N N . SER A 1 185 ? 9.766 10.349 -8.572 1.00 82.00 185 SER A N 1
ATOM 1443 C CA . SER A 1 185 ? 8.955 9.249 -9.113 1.00 82.00 185 SER A CA 1
ATOM 1444 C C . SER A 1 185 ? 8.135 8.551 -8.031 1.00 82.00 185 SER A C 1
ATOM 1446 O O . SER A 1 185 ? 6.940 8.305 -8.204 1.00 82.00 185 SER A O 1
ATOM 1448 N N . LYS A 1 186 ? 8.730 8.316 -6.858 1.00 81.56 186 LYS A N 1
ATOM 1449 C CA . LYS A 1 186 ? 8.059 7.651 -5.740 1.00 81.56 186 LYS A CA 1
ATOM 1450 C C . LYS A 1 186 ? 7.042 8.561 -5.060 1.00 81.56 186 LYS A C 1
ATOM 1452 O O . LYS A 1 186 ? 6.004 8.059 -4.635 1.00 81.56 186 LYS A O 1
ATOM 1457 N N . MET A 1 187 ? 7.239 9.877 -5.063 1.00 78.12 187 MET A N 1
ATOM 1458 C CA . MET A 1 187 ? 6.189 10.830 -4.686 1.00 78.12 187 MET A CA 1
ATOM 1459 C C . MET A 1 187 ? 5.036 10.845 -5.696 1.00 78.12 187 MET A C 1
ATOM 1461 O O . MET A 1 187 ? 3.869 10.826 -5.302 1.00 78.12 187 MET A O 1
ATOM 1465 N N . MET A 1 188 ? 5.329 10.772 -6.997 1.00 77.62 188 MET A N 1
ATOM 1466 C CA . MET A 1 188 ? 4.293 10.719 -8.031 1.00 77.62 188 MET A CA 1
ATOM 1467 C C . MET A 1 188 ? 3.400 9.478 -7.906 1.00 77.62 188 MET A C 1
ATOM 1469 O O . MET A 1 188 ? 2.195 9.576 -8.139 1.00 77.62 188 MET A O 1
ATOM 1473 N N . THR A 1 189 ? 3.940 8.327 -7.488 1.00 76.12 189 THR A N 1
ATOM 1474 C CA . THR A 1 189 ? 3.109 7.136 -7.211 1.00 76.12 189 THR A CA 1
ATOM 1475 C C . THR A 1 189 ? 2.064 7.395 -6.123 1.00 76.12 189 THR A C 1
ATOM 1477 O O . THR A 1 189 ? 0.911 6.984 -6.251 1.00 76.12 189 THR A O 1
ATOM 1480 N N . VAL A 1 190 ? 2.435 8.147 -5.085 1.00 71.75 190 VAL A N 1
ATOM 1481 C CA . VAL A 1 190 ? 1.535 8.498 -3.985 1.00 71.75 190 VAL A CA 1
ATOM 1482 C C . VAL A 1 190 ? 0.465 9.482 -4.450 1.00 71.75 190 VAL A C 1
ATOM 1484 O O . VAL A 1 190 ? -0.723 9.274 -4.202 1.00 71.75 190 VAL A O 1
ATOM 1487 N N . LEU A 1 191 ? 0.869 10.527 -5.176 1.00 74.81 191 LEU A N 1
ATOM 1488 C CA . LEU A 1 191 ? -0.059 11.496 -5.765 1.00 74.81 191 LEU A CA 1
ATOM 1489 C C . LEU A 1 191 ? -1.027 10.828 -6.750 1.00 74.81 191 LEU A C 1
ATOM 1491 O O . LEU A 1 191 ? -2.206 11.175 -6.799 1.00 74.81 191 LEU A O 1
ATOM 1495 N N . THR A 1 192 ? -0.545 9.834 -7.495 1.00 76.69 192 THR A N 1
ATOM 1496 C CA . THR A 1 192 ? -1.351 9.025 -8.409 1.00 76.69 192 THR A CA 1
ATOM 1497 C C . THR A 1 192 ? -2.423 8.238 -7.663 1.00 76.69 192 THR A C 1
ATOM 1499 O O . THR A 1 192 ? -3.594 8.321 -8.037 1.00 76.69 192 THR A O 1
ATOM 1502 N N . ALA A 1 193 ? -2.059 7.537 -6.585 1.00 71.69 193 ALA A N 1
ATOM 1503 C CA . ALA A 1 193 ? -3.024 6.813 -5.760 1.00 71.69 193 ALA A CA 1
ATOM 1504 C C . ALA A 1 193 ? -4.103 7.755 -5.200 1.00 71.69 193 ALA A C 1
ATOM 1506 O O . ALA A 1 193 ? -5.289 7.475 -5.345 1.00 71.69 193 ALA A O 1
ATOM 1507 N N . LEU A 1 194 ? -3.708 8.916 -4.659 1.00 67.56 194 LEU A N 1
ATOM 1508 C CA . LEU A 1 194 ? -4.646 9.932 -4.160 1.00 67.56 194 LEU A CA 1
ATOM 1509 C C . LEU A 1 194 ? -5.577 10.476 -5.251 1.00 67.56 194 LEU A C 1
ATOM 1511 O O . LEU A 1 194 ? -6.754 10.737 -4.995 1.00 67.56 194 LEU A O 1
ATOM 1515 N N . LYS A 1 195 ? -5.058 10.685 -6.465 1.00 76.19 195 LYS A N 1
ATOM 1516 C CA . LYS A 1 195 ? -5.852 11.170 -7.599 1.00 76.19 195 LYS A CA 1
ATOM 1517 C C . LYS A 1 195 ? -6.900 10.142 -8.012 1.00 76.19 195 LYS A C 1
ATOM 1519 O O . LYS A 1 195 ? -8.053 10.515 -8.211 1.00 76.19 195 LYS A O 1
ATOM 1524 N N . PHE A 1 196 ? -6.513 8.876 -8.141 1.00 75.06 196 PHE A N 1
ATOM 1525 C CA . PHE A 1 196 ? -7.458 7.816 -8.474 1.00 75.06 196 PHE A CA 1
ATOM 1526 C C . PHE A 1 196 ? -8.483 7.592 -7.361 1.00 75.06 196 PHE A C 1
ATOM 1528 O O . PHE A 1 196 ? -9.665 7.498 -7.670 1.00 75.06 196 PHE A O 1
ATOM 1535 N N . ASP A 1 197 ? -8.073 7.611 -6.091 1.00 73.88 197 ASP A N 1
ATOM 1536 C CA . ASP A 1 197 ? -8.989 7.508 -4.948 1.00 73.88 197 ASP A CA 1
ATOM 1537 C C . ASP A 1 197 ? -10.024 8.641 -4.939 1.00 73.88 197 ASP A C 1
ATOM 1539 O O . ASP A 1 197 ? -11.221 8.404 -4.801 1.00 73.88 197 ASP A O 1
ATOM 1543 N N . ARG A 1 198 ? -9.601 9.882 -5.213 1.00 70.19 198 ARG A N 1
ATOM 1544 C CA . ARG A 1 198 ? -10.531 11.016 -5.325 1.00 70.19 198 ARG A CA 1
ATOM 1545 C C . ARG A 1 198 ? -11.591 10.807 -6.413 1.00 70.19 198 ARG A C 1
ATOM 1547 O O . ARG A 1 198 ? -12.727 11.236 -6.231 1.00 70.19 198 ARG A O 1
ATOM 1554 N N . LEU A 1 199 ? -11.208 10.222 -7.546 1.00 76.56 199 LEU A N 1
ATOM 1555 C CA . LEU A 1 199 ? -12.075 10.083 -8.720 1.00 76.56 199 LEU A CA 1
ATOM 1556 C C . LEU A 1 199 ? -12.935 8.810 -8.680 1.00 76.56 199 LEU A C 1
ATOM 1558 O O . LEU A 1 199 ? -14.085 8.848 -9.103 1.00 76.56 199 LEU A O 1
ATOM 1562 N N . TYR A 1 200 ? -12.393 7.707 -8.162 1.00 82.75 200 TYR A N 1
ATOM 1563 C CA . TYR A 1 200 ? -12.961 6.359 -8.279 1.00 82.75 200 TYR A CA 1
ATOM 1564 C C . TYR A 1 200 ? -12.992 5.588 -6.946 1.00 82.75 200 TYR A C 1
ATOM 1566 O O . TYR A 1 200 ? -13.368 4.419 -6.930 1.00 82.75 200 TYR A O 1
ATOM 1574 N N . GLY A 1 201 ? -12.648 6.219 -5.817 1.00 75.00 201 GLY A N 1
ATOM 1575 C CA . GLY A 1 201 ? -12.565 5.600 -4.482 1.00 75.00 201 GLY A CA 1
ATOM 1576 C C . GLY A 1 201 ? -13.870 4.999 -3.948 1.00 75.00 201 GLY A C 1
ATOM 1577 O O . GLY A 1 201 ? -13.863 4.260 -2.965 1.00 75.00 201 GLY A O 1
ATOM 1578 N N . LYS A 1 202 ? -15.005 5.305 -4.592 1.00 76.00 202 LYS A N 1
ATOM 1579 C CA . LYS A 1 202 ? -16.309 4.684 -4.309 1.00 76.00 202 LYS A CA 1
ATOM 1580 C C . LYS A 1 202 ? -16.432 3.270 -4.884 1.00 76.00 202 LYS A C 1
ATOM 1582 O O . LYS A 1 202 ? -17.235 2.488 -4.386 1.00 76.00 202 LYS A O 1
ATOM 1587 N N . ASP A 1 203 ? -15.652 2.954 -5.915 1.00 82.81 203 ASP A N 1
ATOM 1588 C CA . ASP A 1 203 ? -15.787 1.724 -6.699 1.00 82.81 203 ASP A CA 1
ATOM 1589 C C . ASP A 1 203 ? -14.495 0.903 -6.743 1.00 82.81 203 ASP A C 1
ATOM 1591 O O . ASP A 1 203 ? -14.542 -0.301 -6.982 1.00 82.81 203 ASP A O 1
ATOM 1595 N N . VAL A 1 204 ? -13.342 1.518 -6.465 1.00 80.06 204 VAL A N 1
ATOM 1596 C CA . VAL A 1 204 ? -12.031 0.860 -6.407 1.00 80.06 204 VAL A CA 1
ATOM 1597 C C . VAL A 1 204 ? -11.224 1.457 -5.257 1.00 80.06 204 VAL A C 1
ATOM 1599 O O . VAL A 1 204 ? -11.176 2.671 -5.094 1.00 80.06 204 VAL A O 1
ATOM 1602 N N . ILE A 1 205 ? -10.552 0.622 -4.466 1.00 75.88 205 ILE A N 1
ATOM 1603 C CA . ILE A 1 205 ? -9.666 1.095 -3.393 1.00 75.88 205 ILE A CA 1
ATOM 1604 C C . ILE A 1 205 ? -8.271 1.334 -3.970 1.00 75.88 205 ILE A C 1
ATOM 1606 O O . ILE A 1 205 ? -7.657 0.399 -4.482 1.00 75.88 205 ILE A O 1
ATOM 1610 N N . PHE A 1 206 ? -7.737 2.547 -3.829 1.00 73.94 206 PHE A N 1
ATOM 1611 C CA . PHE A 1 206 ? -6.367 2.870 -4.238 1.00 73.94 206 PHE A CA 1
ATOM 1612 C C . PHE A 1 206 ? -5.484 3.116 -3.016 1.00 73.94 206 PHE A C 1
ATOM 1614 O O . PHE A 1 206 ? -5.837 3.877 -2.117 1.00 73.94 206 PHE A O 1
ATOM 1621 N N . SER A 1 207 ? -4.312 2.490 -2.986 1.00 70.38 207 SER A N 1
ATOM 1622 C CA . SER A 1 207 ? -3.315 2.683 -1.934 1.00 70.38 207 SER A CA 1
ATOM 1623 C C . SER A 1 207 ? -1.927 2.909 -2.524 1.00 70.38 207 SER A C 1
ATOM 1625 O O . SER A 1 207 ? -1.613 2.458 -3.625 1.00 70.38 207 SER A O 1
ATOM 1627 N N . ALA A 1 208 ? -1.079 3.615 -1.778 1.00 63.88 208 ALA A N 1
ATOM 1628 C CA . ALA A 1 208 ? 0.346 3.709 -2.059 1.00 63.88 208 ALA A CA 1
ATOM 1629 C C . ALA A 1 208 ? 1.119 3.194 -0.848 1.00 63.88 208 ALA A C 1
ATOM 1631 O O . ALA A 1 208 ? 0.883 3.627 0.278 1.00 63.88 208 ALA A O 1
ATOM 1632 N N . VAL A 1 209 ? 2.035 2.263 -1.083 1.00 57.66 209 VAL A N 1
ATOM 1633 C CA . VAL A 1 209 ? 2.752 1.546 -0.034 1.00 57.66 209 VAL A CA 1
ATOM 1634 C C . VAL A 1 209 ? 4.216 1.933 -0.051 1.00 57.66 209 VAL A C 1
ATOM 1636 O O . VAL A 1 209 ? 4.865 1.882 -1.088 1.00 57.66 209 VAL A O 1
ATOM 1639 N N . ASN A 1 210 ? 4.752 2.296 1.109 1.00 61.50 210 ASN A N 1
ATOM 1640 C CA . ASN A 1 210 ? 6.179 2.499 1.301 1.00 61.50 210 ASN A CA 1
ATOM 1641 C C . ASN A 1 210 ? 6.771 1.275 2.030 1.00 61.50 210 ASN A C 1
ATOM 1643 O O . ASN A 1 210 ? 6.722 1.235 3.260 1.00 61.50 210 ASN A O 1
ATOM 1647 N N . PRO A 1 211 ? 7.357 0.296 1.315 1.00 44.59 211 PRO A N 1
ATOM 1648 C CA . PRO A 1 211 ? 8.065 -0.820 1.953 1.00 44.59 211 PRO A CA 1
ATOM 1649 C C . PRO A 1 211 ? 9.403 -0.364 2.573 1.00 44.59 211 PRO A C 1
ATOM 1651 O O . PRO A 1 211 ? 9.972 -1.025 3.439 1.00 44.59 211 PRO A O 1
ATOM 1654 N N . GLY A 1 212 ? 9.876 0.817 2.156 1.00 42.16 212 GLY A N 1
ATOM 1655 C CA . GLY A 1 212 ? 11.239 1.353 2.202 1.00 42.16 212 GLY A CA 1
ATOM 1656 C C . GLY A 1 212 ? 12.332 0.333 1.911 1.00 42.16 212 GLY A C 1
ATOM 1657 O O . GLY A 1 212 ? 12.204 -0.395 0.939 1.00 42.16 212 GLY A O 1
ATOM 1658 N N . LEU A 1 213 ? 13.445 0.362 2.648 1.00 42.22 213 LEU A N 1
ATOM 1659 C CA . LEU A 1 213 ? 14.668 -0.387 2.342 1.00 42.22 213 LEU A CA 1
ATOM 1660 C C . LEU A 1 213 ? 14.489 -1.900 2.544 1.00 42.22 213 LEU A C 1
ATOM 1662 O O . LEU A 1 213 ? 14.828 -2.445 3.587 1.00 42.22 213 LEU A O 1
ATOM 1666 N N . VAL A 1 214 ? 13.963 -2.567 1.523 1.00 35.81 214 VAL A N 1
ATOM 1667 C CA . VAL A 1 214 ? 13.925 -4.028 1.405 1.00 35.81 214 VAL A CA 1
ATOM 1668 C C . VAL A 1 214 ? 15.010 -4.444 0.420 1.00 35.81 214 VAL A C 1
ATOM 1670 O O . VAL A 1 214 ? 15.161 -3.818 -0.633 1.00 35.81 214 VAL A O 1
ATOM 1673 N N . ARG A 1 215 ? 15.771 -5.498 0.734 1.00 33.72 215 ARG A N 1
ATOM 1674 C CA . ARG A 1 215 ? 16.750 -6.060 -0.204 1.00 33.72 215 ARG A CA 1
ATOM 1675 C C . ARG A 1 215 ? 16.007 -6.557 -1.444 1.00 33.72 215 ARG A C 1
ATOM 1677 O O . ARG A 1 215 ? 15.277 -7.539 -1.390 1.00 33.72 215 ARG A O 1
ATOM 1684 N N . CYS A 1 216 ? 16.168 -5.853 -2.556 1.00 39.50 216 CYS A N 1
ATOM 1685 C CA . CYS A 1 216 ? 15.505 -6.176 -3.810 1.00 39.50 216 CYS A CA 1
ATOM 1686 C C . CYS A 1 216 ? 16.407 -5.831 -4.995 1.00 39.50 216 CYS A C 1
ATOM 1688 O O . CYS A 1 216 ? 17.304 -4.993 -4.894 1.00 39.50 216 CYS A O 1
ATOM 1690 N N . ASP A 1 217 ? 16.140 -6.457 -6.139 1.00 44.97 217 ASP A N 1
ATOM 1691 C CA . ASP A 1 217 ? 16.952 -6.314 -7.353 1.00 44.97 217 ASP A CA 1
ATOM 1692 C C . ASP A 1 217 ? 16.899 -4.906 -7.976 1.00 44.97 217 ASP A C 1
ATOM 1694 O O . ASP A 1 217 ? 17.538 -4.660 -8.999 1.00 44.97 217 ASP A O 1
ATOM 1698 N N . ILE A 1 218 ? 16.146 -3.965 -7.391 1.00 42.19 218 ILE A N 1
ATOM 1699 C CA . ILE A 1 218 ? 16.004 -2.597 -7.906 1.00 42.19 218 ILE A CA 1
ATOM 1700 C C . ILE A 1 218 ? 17.339 -1.839 -7.917 1.00 42.19 218 ILE A C 1
ATOM 1702 O O . ILE A 1 218 ? 17.549 -1.003 -8.787 1.00 42.19 218 ILE A O 1
ATOM 1706 N N . ALA A 1 219 ? 18.249 -2.169 -6.993 1.00 46.56 219 ALA A N 1
ATOM 1707 C CA . ALA A 1 219 ? 19.566 -1.548 -6.842 1.00 46.56 219 ALA A CA 1
ATOM 1708 C C . ALA A 1 219 ? 20.700 -2.341 -7.524 1.00 46.56 219 ALA A C 1
ATOM 1710 O O . ALA A 1 219 ? 21.870 -2.066 -7.278 1.00 46.56 219 ALA A O 1
ATOM 1711 N N . ARG A 1 220 ? 20.384 -3.320 -8.386 1.00 51.19 220 ARG A N 1
ATOM 1712 C CA . ARG A 1 220 ? 21.376 -4.215 -9.023 1.00 51.19 220 ARG A CA 1
ATOM 1713 C C . ARG A 1 220 ? 22.451 -3.507 -9.864 1.00 51.19 220 ARG A C 1
ATOM 1715 O O . ARG A 1 220 ? 23.468 -4.120 -10.157 1.00 51.19 220 ARG A O 1
ATOM 1722 N N . ASN A 1 221 ? 22.209 -2.255 -10.254 1.00 46.78 221 ASN A N 1
ATOM 1723 C CA . ASN A 1 221 ? 23.123 -1.432 -11.051 1.00 46.78 221 ASN A CA 1
ATOM 1724 C C . ASN A 1 221 ? 23.975 -0.470 -10.189 1.00 46.78 221 ASN A C 1
ATOM 1726 O O . ASN A 1 221 ? 24.745 0.312 -10.737 1.00 46.78 221 ASN A O 1
ATOM 1730 N N . ILE A 1 222 ? 23.851 -0.502 -8.854 1.00 47.66 222 ILE A N 1
ATOM 1731 C CA . ILE A 1 222 ? 24.655 0.311 -7.926 1.00 47.66 222 ILE A CA 1
ATOM 1732 C C . ILE A 1 222 ? 25.881 -0.506 -7.494 1.00 47.66 222 ILE A C 1
ATOM 1734 O O . ILE A 1 222 ? 25.734 -1.597 -6.947 1.00 47.66 222 ILE A O 1
ATOM 1738 N N . THR A 1 223 ? 27.093 -0.004 -7.748 1.00 36.97 223 THR A N 1
ATOM 1739 C CA . THR A 1 223 ? 28.346 -0.663 -7.344 1.00 36.97 223 THR A CA 1
ATOM 1740 C C . THR A 1 223 ? 28.565 -0.581 -5.826 1.00 36.97 223 THR A C 1
ATOM 1742 O O . THR A 1 223 ? 28.135 0.364 -5.165 1.00 36.97 223 THR A O 1
ATOM 1745 N N . ASN A 1 224 ? 29.270 -1.570 -5.257 1.00 33.06 224 ASN A N 1
ATOM 1746 C CA . ASN A 1 224 ? 29.385 -1.799 -3.805 1.00 33.06 224 ASN A CA 1
ATOM 1747 C C . ASN A 1 224 ? 29.790 -0.564 -2.968 1.00 33.06 224 ASN A C 1
ATOM 1749 O O . ASN A 1 224 ? 29.343 -0.436 -1.828 1.00 33.06 224 ASN A O 1
ATOM 1753 N N . VAL A 1 225 ? 30.575 0.365 -3.525 1.00 28.91 225 VAL A N 1
ATOM 1754 C CA . VAL A 1 225 ? 31.067 1.569 -2.827 1.00 28.91 225 VAL A CA 1
ATOM 1755 C C . VAL A 1 225 ? 29.970 2.635 -2.647 1.00 28.91 225 VAL A C 1
ATOM 1757 O O . VAL A 1 225 ? 29.924 3.304 -1.616 1.00 28.91 225 VAL A O 1
ATOM 1760 N N . SER A 1 226 ? 29.020 2.759 -3.583 1.00 29.86 226 SER A N 1
ATOM 1761 C CA . SER A 1 226 ? 27.910 3.728 -3.487 1.00 29.86 226 SER A CA 1
ATOM 1762 C C . SER A 1 226 ? 26.782 3.246 -2.566 1.00 29.86 226 SER A C 1
ATOM 1764 O O . SER A 1 226 ? 26.102 4.060 -1.940 1.00 29.86 226 SER A O 1
ATOM 1766 N N . THR A 1 227 ? 26.616 1.929 -2.407 1.00 31.28 227 THR A N 1
ATOM 1767 C CA . THR A 1 227 ? 25.685 1.321 -1.437 1.00 31.28 227 THR A CA 1
ATOM 1768 C C . THR A 1 227 ? 26.020 1.658 0.017 1.00 31.28 227 THR A C 1
ATOM 1770 O O . THR A 1 227 ? 25.103 1.827 0.817 1.00 31.28 227 THR A O 1
ATOM 1773 N N . VAL A 1 228 ? 27.308 1.801 0.360 1.00 27.34 228 VAL A N 1
ATOM 1774 C CA . VAL A 1 228 ? 27.757 2.165 1.719 1.00 27.34 228 VAL A CA 1
ATOM 1775 C C . VAL A 1 228 ? 27.418 3.627 2.032 1.00 27.34 228 VAL A C 1
ATOM 1777 O O . VAL A 1 228 ? 26.858 3.918 3.087 1.00 27.34 228 VAL A O 1
ATOM 1780 N N . PHE A 1 229 ? 27.652 4.536 1.081 1.00 25.58 229 PHE A N 1
ATOM 1781 C CA . PHE A 1 229 ? 27.378 5.968 1.249 1.00 25.58 229 PHE A CA 1
ATOM 1782 C C . PHE A 1 229 ? 25.873 6.289 1.270 1.00 25.58 229 PHE A C 1
ATOM 1784 O O . PHE A 1 229 ? 25.403 7.039 2.124 1.00 25.58 229 PHE A O 1
ATOM 1791 N N . ILE A 1 230 ? 25.083 5.665 0.385 1.00 31.95 230 ILE A N 1
ATOM 1792 C CA . ILE A 1 230 ? 23.612 5.765 0.410 1.00 31.95 230 ILE A CA 1
ATOM 1793 C C . ILE A 1 230 ? 23.061 5.115 1.688 1.00 31.95 230 ILE A C 1
ATOM 1795 O O . ILE A 1 230 ? 22.111 5.618 2.282 1.00 31.95 230 ILE A O 1
ATOM 1799 N N . GLY A 1 231 ? 23.677 4.029 2.160 1.00 26.80 231 GLY A N 1
ATOM 1800 C CA . GLY A 1 231 ? 23.295 3.400 3.416 1.00 26.80 231 GLY A CA 1
ATOM 1801 C C . GLY A 1 231 ? 23.488 4.308 4.629 1.00 26.80 231 GLY A C 1
ATOM 1802 O O . GLY A 1 231 ? 22.601 4.396 5.468 1.00 26.80 231 GLY A O 1
ATOM 1803 N N . GLN A 1 232 ? 24.574 5.073 4.692 1.00 25.67 232 GLN A N 1
ATOM 1804 C CA . GLN A 1 232 ? 24.809 6.003 5.801 1.00 25.67 232 GLN A CA 1
ATOM 1805 C C . GLN A 1 232 ? 23.930 7.264 5.740 1.00 25.67 232 GLN A C 1
ATOM 1807 O O . GLN A 1 232 ? 23.483 7.737 6.782 1.00 25.67 232 GLN A O 1
ATOM 1812 N N . ILE A 1 233 ? 23.604 7.767 4.543 1.00 29.77 233 ILE A N 1
ATOM 1813 C CA . ILE A 1 233 ? 22.751 8.961 4.369 1.00 29.77 233 ILE A CA 1
ATOM 1814 C C . ILE A 1 233 ? 21.260 8.654 4.615 1.00 29.77 233 ILE A C 1
ATOM 1816 O O . ILE A 1 233 ? 20.513 9.523 5.062 1.00 29.77 233 ILE A O 1
ATOM 1820 N N . VAL A 1 234 ? 20.813 7.420 4.347 1.00 31.55 234 VAL A N 1
ATOM 1821 C CA . VAL A 1 234 ? 19.393 7.008 4.433 1.00 31.55 234 VAL A CA 1
ATOM 1822 C C . VAL A 1 234 ? 19.126 6.034 5.605 1.00 31.55 234 VAL A C 1
ATOM 1824 O O . VAL A 1 234 ? 17.997 5.576 5.788 1.00 31.55 234 VAL A O 1
ATOM 1827 N N . GLY A 1 235 ? 20.142 5.716 6.421 1.00 26.53 235 GLY A N 1
ATOM 1828 C CA . GLY A 1 235 ? 20.038 4.843 7.603 1.00 26.53 235 GLY A CA 1
ATOM 1829 C C . GLY A 1 235 ? 19.876 3.339 7.306 1.00 26.53 235 GLY A C 1
ATOM 1830 O O . GLY A 1 235 ? 19.118 2.652 7.993 1.00 26.53 235 GLY A O 1
ATOM 1831 N N . ALA A 1 236 ? 20.535 2.814 6.271 1.00 29.98 236 ALA A N 1
ATOM 1832 C CA . ALA A 1 236 ? 20.462 1.419 5.835 1.00 29.98 236 ALA A CA 1
ATOM 1833 C C . ALA A 1 236 ? 21.443 0.490 6.572 1.00 29.98 236 ALA A C 1
ATOM 1835 O O . ALA A 1 236 ? 22.605 0.830 6.773 1.00 29.98 236 ALA A O 1
ATOM 1836 N N . HIS A 1 237 ? 20.988 -0.731 6.865 1.00 26.20 237 HIS A N 1
ATOM 1837 C CA . HIS A 1 237 ? 21.838 -1.865 7.233 1.00 26.20 237 HIS A CA 1
ATOM 1838 C C . HIS A 1 237 ? 21.679 -2.979 6.190 1.00 26.20 237 HIS A C 1
ATOM 1840 O O . HIS A 1 237 ? 20.566 -3.328 5.797 1.00 26.20 237 HIS A O 1
ATOM 1846 N N . THR A 1 238 ? 22.800 -3.526 5.719 1.00 26.23 238 THR A N 1
ATOM 1847 C CA . THR A 1 238 ? 22.866 -4.617 4.739 1.00 26.23 238 THR A CA 1
ATOM 1848 C C . THR A 1 238 ? 22.966 -5.965 5.454 1.00 26.23 238 THR A C 1
ATOM 1850 O O . THR A 1 238 ? 24.062 -6.421 5.758 1.00 26.23 238 THR A O 1
ATOM 1853 N N . GLY A 1 239 ? 21.829 -6.612 5.713 1.00 24.28 239 GLY A N 1
ATOM 1854 C CA . GLY A 1 239 ? 21.765 -8.013 6.154 1.00 24.28 239 GLY A CA 1
ATOM 1855 C C . GLY A 1 239 ? 21.400 -8.955 5.001 1.00 24.28 239 GLY A C 1
ATOM 1856 O O . GLY A 1 239 ? 20.562 -8.624 4.159 1.00 24.28 239 GLY A O 1
ATOM 1857 N N . LYS A 1 240 ? 22.053 -10.117 4.904 1.00 29.06 240 LYS A N 1
ATOM 1858 C CA . LYS A 1 240 ? 21.506 -11.284 4.189 1.00 29.06 240 LYS A CA 1
ATOM 1859 C C . LYS A 1 240 ? 20.587 -12.039 5.163 1.00 29.06 240 LYS A C 1
ATOM 1861 O O . LYS A 1 240 ? 20.807 -11.974 6.363 1.00 29.06 240 LYS A O 1
ATOM 1866 N N . GLU A 1 241 ? 19.674 -12.815 4.583 1.00 28.59 241 GLU A N 1
ATOM 1867 C CA . GLU A 1 241 ? 18.967 -13.971 5.168 1.00 28.59 241 GLU A CA 1
ATOM 1868 C C . GLU A 1 241 ? 17.503 -13.777 5.574 1.00 28.59 241 GLU A C 1
ATOM 1870 O O . GLU A 1 241 ? 17.073 -12.702 5.982 1.00 28.59 241 GLU A O 1
ATOM 1875 N N . GLY A 1 242 ? 16.743 -14.840 5.287 1.00 33.97 242 GLY A N 1
ATOM 1876 C CA . GLY A 1 242 ? 15.311 -14.859 5.011 1.00 33.97 242 GLY A CA 1
ATOM 1877 C C . GLY A 1 242 ? 14.419 -14.506 6.191 1.00 33.97 242 GLY A C 1
ATOM 1878 O O . GLY A 1 242 ? 14.702 -14.862 7.325 1.00 33.97 242 GLY A O 1
ATOM 1879 N N . GLY A 1 243 ? 13.324 -13.820 5.878 1.00 25.61 243 GLY A N 1
ATOM 1880 C CA . GLY A 1 243 ? 12.264 -13.446 6.803 1.00 25.61 243 GLY A CA 1
ATOM 1881 C C . GLY A 1 243 ? 11.082 -12.904 6.004 1.00 25.61 243 GLY A C 1
ATOM 1882 O O . GLY A 1 243 ? 11.284 -12.152 5.049 1.00 25.61 243 GLY A O 1
ATOM 1883 N N . GLY A 1 244 ? 9.871 -13.351 6.342 1.00 24.33 244 GLY A N 1
ATOM 1884 C CA . GLY A 1 244 ? 8.641 -13.149 5.572 1.00 24.33 244 GLY A CA 1
ATOM 1885 C C . GLY A 1 244 ? 8.355 -11.697 5.175 1.00 24.33 244 GLY A C 1
ATOM 1886 O O . GLY A 1 244 ? 8.616 -10.745 5.913 1.00 24.33 244 GLY A O 1
ATOM 1887 N N . TYR A 1 245 ? 7.794 -11.531 3.980 1.00 28.45 245 TYR A N 1
ATOM 1888 C CA . TYR A 1 245 ? 7.478 -10.226 3.415 1.00 28.45 245 TYR A CA 1
ATOM 1889 C C . TYR A 1 245 ? 6.113 -9.750 3.914 1.00 28.45 245 TYR A C 1
ATOM 1891 O O . TYR A 1 245 ? 5.075 -10.325 3.594 1.00 28.45 245 TYR A O 1
ATOM 1899 N N . TYR A 1 246 ? 6.108 -8.661 4.682 1.00 29.84 246 TYR A N 1
ATOM 1900 C CA . TYR A 1 246 ? 4.883 -7.975 5.088 1.00 29.84 246 TYR A CA 1
ATOM 1901 C C . TYR A 1 246 ? 4.391 -7.064 3.965 1.00 29.84 246 TYR A C 1
ATOM 1903 O O . TYR A 1 246 ? 5.182 -6.350 3.348 1.00 29.84 246 TYR A O 1
ATOM 1911 N N . VAL A 1 247 ? 3.078 -7.059 3.718 1.00 27.39 247 VAL A N 1
ATOM 1912 C CA . VAL A 1 247 ? 2.412 -6.126 2.796 1.00 27.39 247 VAL A CA 1
ATOM 1913 C C . VAL A 1 247 ? 1.798 -4.992 3.627 1.00 27.39 247 VAL A C 1
ATOM 1915 O O . VAL A 1 247 ? 0.646 -5.100 4.048 1.00 27.39 247 VAL A O 1
ATOM 1918 N N . PRO A 1 248 ? 2.536 -3.906 3.935 1.00 27.50 248 PRO A N 1
ATOM 1919 C CA . PRO A 1 248 ? 1.969 -2.810 4.704 1.00 27.50 248 PRO A CA 1
ATOM 1920 C C . PRO A 1 248 ? 0.956 -2.042 3.852 1.00 27.50 248 PRO A C 1
ATOM 1922 O O . PRO A 1 248 ? 1.271 -1.581 2.763 1.00 27.50 248 PRO A O 1
ATOM 1925 N N . TRP A 1 249 ? -0.252 -1.833 4.363 1.00 26.41 249 TRP A N 1
ATOM 1926 C CA . TRP A 1 249 ? -1.195 -0.867 3.800 1.00 26.41 249 TRP A CA 1
ATOM 1927 C C . TRP A 1 249 ? -0.833 0.517 4.354 1.00 26.41 249 TRP A C 1
ATOM 1929 O O . TRP A 1 249 ? -1.178 0.843 5.487 1.00 26.41 249 TRP A O 1
ATOM 1939 N N . ALA A 1 250 ? -0.062 1.313 3.607 1.00 24.72 250 ALA A N 1
ATOM 1940 C CA . ALA A 1 250 ? 0.434 2.600 4.101 1.00 24.72 250 ALA A CA 1
ATOM 1941 C C . ALA A 1 250 ? -0.500 3.783 3.770 1.00 24.72 250 ALA A C 1
ATOM 1943 O O . ALA A 1 250 ? -1.099 3.856 2.696 1.00 24.72 250 ALA A O 1
ATOM 1944 N N . ARG A 1 251 ? -0.555 4.745 4.702 1.00 25.98 251 ARG A N 1
ATOM 1945 C CA . ARG A 1 251 ? -1.004 6.135 4.516 1.00 25.98 251 ARG A CA 1
ATOM 1946 C C . ARG A 1 251 ? 0.217 7.058 4.645 1.00 25.98 251 ARG A C 1
ATOM 1948 O O . ARG A 1 251 ? 1.116 6.782 5.433 1.00 25.98 251 ARG A O 1
ATOM 1955 N N . LEU A 1 252 ? 0.221 8.140 3.864 1.00 22.23 252 LEU A N 1
ATOM 1956 C CA . LEU A 1 252 ? 1.204 9.236 3.847 1.00 22.23 252 LEU A CA 1
ATOM 1957 C C . LEU A 1 252 ? 1.571 9.778 5.238 1.00 22.23 252 LEU A C 1
ATOM 1959 O O . LEU A 1 252 ? 0.680 10.053 6.043 1.00 22.23 252 LEU A O 1
ATOM 1963 N N . VAL A 1 253 ? 2.865 10.035 5.454 1.00 25.98 253 VAL A N 1
ATOM 1964 C CA . VAL A 1 253 ? 3.407 10.709 6.645 1.00 25.98 253 VAL A CA 1
ATOM 1965 C C . VAL A 1 253 ? 4.397 11.805 6.218 1.00 25.98 253 VAL A C 1
ATOM 1967 O O . VAL A 1 253 ? 5.073 11.656 5.208 1.00 25.98 253 VAL A O 1
ATOM 1970 N N . ALA A 1 254 ? 4.451 12.922 6.947 1.00 24.06 254 ALA A N 1
ATOM 1971 C CA . ALA A 1 254 ? 5.460 13.984 6.826 1.00 24.06 254 ALA A CA 1
ATOM 1972 C C . ALA A 1 254 ? 6.518 13.838 7.946 1.00 24.06 254 ALA A C 1
ATOM 1974 O O . ALA A 1 254 ? 6.285 13.125 8.922 1.00 24.06 254 ALA A O 1
ATOM 1975 N N . SER A 1 255 ? 7.709 14.396 7.736 1.00 28.98 255 SER A N 1
ATOM 1976 C CA . SER A 1 255 ? 8.986 13.987 8.334 1.00 28.98 255 SER A CA 1
ATOM 1977 C C . SER A 1 255 ? 9.529 14.864 9.485 1.00 28.98 255 SER A C 1
ATOM 1979 O O . SER A 1 255 ? 9.848 16.023 9.265 1.00 28.98 255 SER A O 1
ATOM 1981 N N . PHE A 1 256 ? 9.887 14.184 10.588 1.00 26.22 256 PHE A N 1
ATOM 1982 C CA . PHE A 1 256 ? 10.887 14.491 11.640 1.00 26.22 256 PHE A CA 1
ATOM 1983 C C . PHE A 1 256 ? 10.609 15.582 12.713 1.00 26.22 256 PHE A C 1
ATOM 1985 O O . PHE A 1 256 ? 10.571 16.776 12.459 1.00 26.22 256 PHE A O 1
ATOM 1992 N N . PHE A 1 257 ? 10.495 15.086 13.960 1.00 30.81 257 PHE A N 1
ATOM 1993 C CA . PHE A 1 257 ? 10.877 15.645 15.277 1.00 30.81 257 PHE A CA 1
ATOM 1994 C C . PHE A 1 257 ? 10.641 17.137 15.592 1.00 30.81 257 PHE A C 1
ATOM 1996 O O . PHE A 1 257 ? 11.466 17.788 16.202 1.00 30.81 257 PHE A O 1
ATOM 2003 N N . ASP A 1 258 ? 9.457 17.635 15.261 1.00 28.39 258 ASP A N 1
ATOM 2004 C CA . ASP A 1 258 ? 8.473 18.229 16.200 1.00 28.39 258 ASP A CA 1
ATOM 2005 C C . ASP A 1 258 ? 7.032 17.865 15.745 1.00 28.39 258 ASP A C 1
ATOM 2007 O O . ASP A 1 258 ? 6.005 18.387 16.185 1.00 28.39 258 ASP A O 1
ATOM 2011 N N . GLU A 1 259 ? 6.957 16.893 14.827 1.00 37.31 259 GLU A N 1
ATOM 2012 C CA . GLU A 1 259 ? 5.857 16.700 13.885 1.00 37.31 259 GLU A CA 1
ATOM 2013 C C . GLU A 1 259 ? 4.939 15.508 14.188 1.00 37.31 259 GLU A C 1
ATOM 2015 O O . GLU A 1 259 ? 3.938 15.331 13.499 1.00 37.31 259 GLU A O 1
ATOM 2020 N N . LEU A 1 260 ? 5.191 14.688 15.216 1.00 36.72 260 LEU A N 1
ATOM 2021 C CA . LEU A 1 260 ? 4.226 13.633 15.594 1.00 36.72 260 LEU A CA 1
ATOM 2022 C C . LEU A 1 260 ? 2.860 14.242 15.956 1.00 36.72 260 LEU A C 1
ATOM 2024 O O . LEU A 1 260 ? 1.813 13.695 15.603 1.00 36.72 260 LEU A O 1
ATOM 2028 N N . ILE A 1 261 ? 2.886 15.429 16.569 1.00 43.22 261 ILE A N 1
ATOM 2029 C CA . ILE A 1 261 ? 1.707 16.270 16.772 1.00 43.22 261 ILE A CA 1
ATOM 2030 C C . ILE A 1 261 ? 1.224 16.844 15.428 1.00 43.22 261 ILE A C 1
ATOM 2032 O O . ILE A 1 261 ? 0.027 16.834 15.172 1.00 43.22 261 ILE A O 1
ATOM 2036 N N . ALA A 1 262 ? 2.111 17.278 14.526 1.00 43.78 262 ALA A N 1
ATOM 2037 C CA . ALA A 1 262 ? 1.739 17.854 13.227 1.00 43.78 262 ALA A CA 1
ATOM 2038 C C . ALA A 1 262 ? 1.057 16.861 12.263 1.00 43.78 262 ALA A C 1
ATOM 2040 O O . ALA A 1 262 ? 0.080 17.229 11.611 1.00 43.78 262 ALA A O 1
ATOM 2041 N N . LEU A 1 263 ? 1.502 15.600 12.189 1.00 49.50 263 LEU A N 1
ATOM 2042 C CA . LEU A 1 263 ? 0.849 14.548 11.401 1.00 49.50 263 LEU A CA 1
ATOM 2043 C C . LEU A 1 263 ? -0.557 14.273 11.932 1.00 49.50 263 LEU A C 1
ATOM 2045 O O . LEU A 1 263 ? -1.519 14.246 11.161 1.00 49.50 263 LEU A O 1
ATOM 2049 N N . LEU A 1 264 ? -0.667 14.089 13.250 1.00 57.31 264 LEU A N 1
ATOM 2050 C CA . LEU A 1 264 ? -1.942 13.885 13.921 1.00 57.31 264 LEU A CA 1
ATOM 2051 C C . LEU A 1 264 ? -2.867 15.078 13.651 1.00 57.31 264 LEU A C 1
ATOM 2053 O O . LEU A 1 264 ? -3.965 14.887 13.142 1.00 57.31 264 LEU A O 1
ATOM 2057 N N . LEU A 1 265 ? -2.394 16.309 13.854 1.00 60.59 265 LEU A N 1
ATOM 2058 C CA . LEU A 1 265 ? -3.145 17.530 13.557 1.00 60.59 265 LEU A CA 1
ATOM 2059 C C . LEU A 1 265 ? -3.546 17.628 12.079 1.00 60.59 265 LEU A C 1
ATOM 2061 O O . LEU A 1 265 ? -4.659 18.056 11.791 1.00 60.59 265 LEU A O 1
ATOM 2065 N N . CYS A 1 266 ? -2.703 17.218 11.129 1.00 62.16 266 CYS A N 1
ATOM 2066 C CA . CYS A 1 266 ? -3.062 17.181 9.710 1.00 62.16 266 CYS A CA 1
ATOM 2067 C C . CYS A 1 266 ? -4.209 16.203 9.438 1.00 62.16 266 CYS A C 1
ATOM 2069 O O . CYS A 1 266 ? -5.151 16.553 8.726 1.00 62.16 266 CYS A O 1
ATOM 2071 N N . ILE A 1 267 ? -4.162 14.999 10.015 1.00 64.88 267 ILE A N 1
ATOM 2072 C CA . ILE A 1 267 ? -5.246 14.015 9.899 1.00 64.88 267 ILE A CA 1
ATOM 2073 C C . ILE A 1 267 ? -6.529 14.575 10.519 1.00 64.88 267 ILE A C 1
ATOM 2075 O O . ILE A 1 267 ? -7.564 14.583 9.853 1.00 64.88 267 ILE A O 1
ATOM 2079 N N . LEU A 1 268 ? -6.445 15.103 11.743 1.00 70.12 268 LEU A N 1
ATOM 2080 C CA . LEU A 1 268 ? -7.574 15.686 12.469 1.00 70.12 268 LEU A CA 1
ATOM 2081 C C . LEU A 1 268 ? -8.206 16.841 11.683 1.00 70.12 268 LEU A C 1
ATOM 2083 O O . LEU A 1 268 ? -9.408 16.820 11.448 1.00 70.12 268 LEU A O 1
ATOM 2087 N N . LYS A 1 269 ? -7.413 17.788 11.162 1.00 73.00 269 LYS A N 1
ATOM 2088 C CA . LYS A 1 269 ? -7.912 18.894 10.321 1.00 73.00 269 LYS A CA 1
ATOM 2089 C C . LYS A 1 269 ? -8.684 18.394 9.100 1.00 73.00 269 LYS A C 1
ATOM 2091 O O . LYS A 1 269 ? -9.707 18.971 8.746 1.00 73.00 269 LYS A O 1
ATOM 2096 N N . GLN A 1 270 ? -8.206 17.343 8.433 1.00 73.69 270 GLN A N 1
ATOM 2097 C CA . GLN A 1 270 ? -8.901 16.793 7.263 1.00 73.69 270 GLN A CA 1
ATOM 2098 C C . GLN A 1 270 ? -10.206 16.088 7.642 1.00 73.69 270 GLN A C 1
ATOM 2100 O O . GLN A 1 270 ? -11.194 16.241 6.928 1.00 73.69 270 GLN A O 1
ATOM 2105 N N . LEU A 1 271 ? -10.230 15.361 8.763 1.00 73.69 271 LEU A N 1
ATOM 2106 C CA . LEU A 1 271 ? -11.447 14.729 9.279 1.00 73.69 271 LEU A CA 1
ATOM 2107 C C . LEU A 1 271 ? -12.484 15.785 9.683 1.00 73.69 271 LEU A C 1
ATOM 2109 O O . LEU A 1 271 ? -13.626 15.733 9.230 1.00 73.69 271 LEU A O 1
ATOM 2113 N N . LEU A 1 272 ? -12.069 16.801 10.439 1.00 76.44 272 LEU A N 1
ATOM 2114 C CA . LEU A 1 272 ? -12.944 17.884 10.886 1.00 76.44 272 LEU A CA 1
ATOM 2115 C C . LEU A 1 272 ? -13.497 18.704 9.710 1.00 76.44 272 LEU A C 1
ATOM 2117 O O . LEU A 1 272 ? -14.678 19.028 9.699 1.00 76.44 272 LEU A O 1
ATOM 2121 N N . ARG A 1 273 ? -12.706 18.959 8.655 1.00 81.06 273 ARG A N 1
ATOM 2122 C CA . ARG A 1 273 ? -13.197 19.572 7.396 1.00 81.06 273 ARG A CA 1
ATOM 2123 C C . ARG A 1 273 ? -14.289 18.762 6.702 1.00 81.06 273 ARG A C 1
ATOM 2125 O O . ARG A 1 273 ? -15.055 19.318 5.922 1.00 81.06 273 ARG A O 1
ATOM 2132 N N . LYS A 1 274 ? -14.332 17.452 6.936 1.00 78.19 274 LYS A N 1
ATOM 2133 C CA . LYS A 1 274 ? -15.351 16.540 6.403 1.00 78.19 274 LYS A CA 1
ATOM 2134 C C . LYS A 1 274 ? -16.512 16.326 7.372 1.00 78.19 274 LYS A C 1
ATOM 2136 O O . LYS A 1 274 ? -17.273 15.386 7.179 1.00 78.19 274 LYS A O 1
ATOM 2141 N N . ASN A 1 275 ? -16.658 17.209 8.363 1.00 84.12 275 ASN A N 1
ATOM 2142 C CA . ASN A 1 275 ? -17.705 17.149 9.377 1.00 84.12 275 ASN A CA 1
ATOM 2143 C C . ASN A 1 275 ? -17.673 15.849 10.206 1.00 84.12 275 ASN A C 1
ATOM 2145 O O . ASN A 1 275 ? -18.708 15.335 10.618 1.00 84.12 275 ASN A O 1
ATOM 2149 N N . ALA A 1 276 ? -16.483 15.271 10.404 1.00 81.06 276 ALA A N 1
ATOM 2150 C CA . ALA A 1 276 ? -16.337 14.081 11.233 1.00 81.06 276 ALA A CA 1
ATOM 2151 C C . ALA A 1 276 ? -16.389 14.441 12.724 1.00 81.06 276 ALA A C 1
ATOM 2153 O O . ALA A 1 276 ? -15.819 15.453 13.136 1.00 81.06 276 ALA A O 1
ATOM 2154 N N . LYS A 1 277 ? -16.994 13.561 13.527 1.00 88.00 277 LYS A N 1
ATOM 2155 C CA . LYS A 1 277 ? -16.829 13.538 14.983 1.00 88.00 277 LYS A CA 1
ATOM 2156 C C . LYS A 1 277 ? -15.561 12.763 15.326 1.00 88.00 277 LYS A C 1
ATOM 2158 O O . LYS A 1 277 ? -15.392 11.627 14.884 1.00 88.00 277 LYS A O 1
ATOM 2163 N N . VAL A 1 278 ? -14.654 13.378 16.075 1.00 88.88 278 VAL A N 1
ATOM 2164 C CA . VAL A 1 278 ? -13.319 12.834 16.329 1.00 88.88 278 VAL A CA 1
ATOM 2165 C C . VAL A 1 278 ? -13.048 12.709 17.820 1.00 88.88 278 VAL A C 1
ATOM 2167 O O . VAL A 1 278 ? -13.197 13.664 18.571 1.00 88.88 278 VAL A O 1
ATOM 2170 N N . TYR A 1 279 ? -12.562 11.543 18.237 1.00 89.19 279 TYR A N 1
ATOM 2171 C CA . TYR A 1 279 ? -12.097 11.311 19.599 1.00 89.19 279 TYR A CA 1
ATOM 2172 C C . TYR A 1 279 ? -10.570 11.358 19.657 1.00 89.19 279 TYR A C 1
ATOM 2174 O O . TYR A 1 279 ? -9.884 10.464 19.154 1.00 89.19 279 TYR A O 1
ATOM 2182 N N . LEU A 1 280 ? -10.023 12.416 20.259 1.00 83.12 280 LEU A N 1
ATOM 2183 C CA . LEU A 1 280 ? -8.592 12.551 20.504 1.00 83.12 280 LEU A CA 1
ATOM 2184 C C . LEU A 1 280 ? -8.229 11.808 21.789 1.00 83.12 280 LEU A C 1
ATOM 2186 O O . LEU A 1 280 ? -8.600 12.220 22.887 1.00 83.12 280 LEU A O 1
ATOM 2190 N N . CYS A 1 281 ? -7.482 10.719 21.643 1.00 83.38 281 CYS A N 1
ATOM 2191 C CA . CYS A 1 281 ? -7.154 9.834 22.753 1.00 83.38 281 CYS A CA 1
ATOM 2192 C C . CYS A 1 281 ? -5.714 10.057 23.221 1.00 83.38 281 CYS A C 1
ATOM 2194 O O . CYS A 1 281 ? -4.785 9.991 22.413 1.00 83.38 281 CYS A O 1
ATOM 2196 N N . ALA A 1 282 ? -5.514 10.322 24.512 1.00 74.75 282 ALA A N 1
ATOM 2197 C CA . ALA A 1 282 ? -4.183 10.532 25.079 1.00 74.75 282 ALA A CA 1
ATOM 2198 C C . ALA A 1 282 ? -4.135 10.220 26.580 1.00 74.75 282 ALA A C 1
ATOM 2200 O O . ALA A 1 282 ? -5.161 10.152 27.248 1.00 74.75 282 ALA A O 1
ATOM 2201 N N . ARG A 1 283 ? -2.913 10.079 27.109 1.00 76.94 283 ARG A N 1
ATOM 2202 C CA . ARG A 1 283 ? -2.651 9.903 28.549 1.00 76.94 283 ARG A CA 1
ATOM 2203 C C . ARG A 1 283 ? -2.636 11.220 29.318 1.00 76.94 283 ARG A C 1
ATOM 2205 O O . ARG A 1 283 ? -3.028 11.264 30.474 1.00 76.94 283 ARG A O 1
ATOM 2212 N N . ASN A 1 284 ? -2.118 12.274 28.690 1.00 78.00 284 ASN A N 1
ATOM 2213 C CA . ASN A 1 284 ? -1.964 13.582 29.312 1.00 78.00 284 ASN A CA 1
ATOM 2214 C C . ASN A 1 284 ? -3.092 14.505 28.833 1.00 78.00 284 ASN A C 1
ATOM 2216 O O . ASN A 1 284 ? -3.137 14.886 27.659 1.00 78.00 284 ASN A O 1
ATOM 2220 N N . THR A 1 285 ? -3.984 14.843 29.761 1.00 79.88 285 THR A N 1
ATOM 2221 C CA . THR A 1 285 ? -5.169 15.674 29.523 1.00 79.88 285 THR A CA 1
ATOM 2222 C C . THR A 1 285 ? -4.808 17.087 29.063 1.00 79.88 285 THR A C 1
ATOM 2224 O O . THR A 1 285 ? -5.415 17.597 28.128 1.00 79.88 285 THR A O 1
ATOM 2227 N N . GLU A 1 286 ? -3.790 17.711 29.656 1.00 76.81 286 GLU A N 1
ATOM 2228 C CA . GLU A 1 286 ? -3.387 19.091 29.343 1.00 76.81 286 GLU A CA 1
ATOM 2229 C C . GLU A 1 286 ? -2.911 19.225 27.892 1.00 76.81 286 GLU A C 1
ATOM 2231 O O . GLU A 1 286 ? -3.370 20.096 27.155 1.00 76.81 286 GLU A O 1
ATOM 2236 N N . ARG A 1 287 ? -2.043 18.310 27.441 1.00 73.81 287 ARG A N 1
ATOM 2237 C CA . ARG A 1 287 ? -1.541 18.272 26.059 1.00 73.81 287 ARG A CA 1
ATOM 2238 C C . ARG A 1 287 ? -2.658 17.994 25.058 1.00 73.81 287 ARG A C 1
ATOM 2240 O O . ARG A 1 287 ? -2.651 18.575 23.974 1.00 73.81 287 ARG A O 1
ATOM 2247 N N . ALA A 1 288 ? -3.600 17.115 25.402 1.00 73.69 288 ALA A N 1
ATOM 2248 C CA . ALA A 1 288 ? -4.752 16.829 24.553 1.00 73.69 288 ALA A CA 1
ATOM 2249 C C . ALA A 1 288 ? -5.665 18.053 24.420 1.00 73.69 288 ALA A C 1
ATOM 2251 O O . ALA A 1 288 ? -6.009 18.435 23.302 1.00 73.69 288 ALA A O 1
ATOM 2252 N N . ASN A 1 289 ? -5.979 18.716 25.534 1.00 80.69 289 ASN A N 1
ATOM 2253 C CA . ASN A 1 289 ? -6.804 19.922 25.545 1.00 80.69 289 ASN A CA 1
ATOM 2254 C C . ASN A 1 289 ? -6.135 21.070 24.784 1.00 80.69 289 ASN A C 1
ATOM 2256 O O . ASN A 1 289 ? -6.783 21.696 23.953 1.00 80.69 289 ASN A O 1
ATOM 2260 N N . ALA A 1 290 ? -4.827 21.278 24.955 1.00 78.31 290 ALA A N 1
ATOM 2261 C CA . ALA A 1 290 ? -4.086 22.278 24.186 1.00 78.31 290 ALA A CA 1
ATOM 2262 C C . ALA A 1 290 ? -4.125 22.006 22.668 1.00 78.31 290 ALA A C 1
ATOM 2264 O O . ALA A 1 290 ? -4.211 22.936 21.865 1.00 78.31 290 ALA A O 1
ATOM 2265 N N . ALA A 1 291 ? -4.073 20.736 22.248 1.00 74.31 291 ALA A N 1
ATOM 2266 C CA . ALA A 1 291 ? -4.225 20.366 20.841 1.00 74.31 291 ALA A CA 1
ATOM 2267 C C . ALA A 1 291 ? -5.661 20.582 20.332 1.00 74.31 291 ALA A C 1
ATOM 2269 O O . ALA A 1 291 ? -5.840 21.020 19.196 1.00 74.31 291 ALA A O 1
ATOM 2270 N N . ILE A 1 292 ? -6.669 20.305 21.164 1.00 80.00 292 ILE A N 1
ATOM 2271 C CA . ILE A 1 292 ? -8.086 20.539 20.857 1.00 80.00 292 ILE A CA 1
ATOM 2272 C C . ILE A 1 292 ? -8.373 22.030 20.690 1.00 80.00 292 ILE A C 1
ATOM 2274 O O . ILE A 1 292 ? -8.969 22.396 19.680 1.00 80.00 292 ILE A O 1
ATOM 2278 N N . SER A 1 293 ? -7.890 22.894 21.587 1.00 85.75 293 SER A N 1
ATOM 2279 C CA . SER A 1 293 ? -8.076 24.349 21.479 1.00 85.75 293 SER A CA 1
ATOM 2280 C C . SER A 1 293 ? -7.545 24.886 20.146 1.00 85.75 293 SER A C 1
ATOM 2282 O O . SER A 1 293 ? -8.273 25.551 19.414 1.00 85.75 293 SER A O 1
ATOM 2284 N N . LYS A 1 294 ? -6.339 24.462 19.738 1.00 82.69 294 LYS A N 1
ATOM 2285 C CA . LYS A 1 294 ? -5.759 24.813 18.427 1.00 82.69 294 LYS A CA 1
ATOM 2286 C C . LYS A 1 294 ? -6.582 24.323 17.230 1.00 82.69 294 LYS A C 1
ATOM 2288 O O . LYS A 1 294 ? -6.464 24.874 16.139 1.00 82.69 294 LYS A O 1
ATOM 2293 N N . LEU A 1 295 ? -7.345 23.238 17.375 1.00 78.75 295 LEU A N 1
ATOM 2294 C CA . LEU A 1 295 ? -8.234 22.737 16.320 1.00 78.75 295 LEU A CA 1
ATOM 2295 C C . LEU A 1 295 ? -9.566 23.490 16.299 1.00 78.75 295 LEU A C 1
ATOM 2297 O O . LEU A 1 295 ? -10.096 23.727 15.216 1.00 78.75 295 LEU A O 1
ATOM 2301 N N . GLN A 1 296 ? -10.081 23.873 17.468 1.00 88.12 296 GLN A N 1
ATOM 2302 C CA . GLN A 1 296 ? -11.315 24.645 17.616 1.00 88.12 296 GLN A CA 1
ATOM 2303 C C . GLN A 1 296 ? -11.168 26.061 17.046 1.00 88.12 296 GLN A C 1
ATOM 2305 O O . GLN A 1 296 ? -12.066 26.517 16.347 1.00 88.12 296 GLN A O 1
ATOM 2310 N N . GLU A 1 297 ? -10.004 26.699 17.215 1.00 91.94 297 GLU A N 1
ATOM 2311 C CA . GLU A 1 297 ? -9.671 27.998 16.597 1.00 91.94 297 GLU A CA 1
ATOM 2312 C C . GLU A 1 297 ? -9.819 28.012 15.063 1.00 91.94 297 GLU A C 1
ATOM 2314 O O . GLU A 1 297 ? -9.998 29.065 14.456 1.00 91.94 297 GLU A O 1
ATOM 2319 N N . LEU A 1 298 ? -9.762 26.845 14.411 1.00 87.81 298 LEU A N 1
ATOM 2320 C CA . LEU A 1 298 ? -9.893 26.726 12.957 1.00 87.81 298 LEU A CA 1
ATOM 2321 C C . LEU A 1 298 ? -11.347 26.763 12.467 1.00 87.81 298 LEU A C 1
ATOM 2323 O O . LEU A 1 298 ? -11.548 26.751 11.252 1.00 87.81 298 LEU A O 1
ATOM 2327 N N . ASN A 1 299 ? -12.335 26.764 13.373 1.00 92.44 299 ASN A N 1
ATOM 2328 C CA . ASN A 1 299 ? -13.770 26.820 13.063 1.00 92.44 299 ASN A CA 1
ATOM 2329 C C . ASN A 1 299 ? -14.200 25.807 11.981 1.00 92.44 299 ASN A C 1
ATOM 2331 O O . ASN A 1 299 ? -14.908 26.130 11.026 1.00 92.44 299 ASN A O 1
ATOM 2335 N N . LEU A 1 300 ? -13.713 24.568 12.096 1.00 90.19 300 LEU A N 1
ATOM 2336 C CA . LEU A 1 300 ? -14.050 23.478 11.178 1.00 90.19 300 LEU A CA 1
ATOM 2337 C C . LEU A 1 300 ? -15.416 22.866 11.539 1.00 90.19 300 LEU A C 1
ATOM 2339 O O . LEU A 1 300 ? -15.782 22.881 12.709 1.00 90.19 300 LEU A O 1
ATOM 2343 N N . PRO A 1 301 ? -16.160 22.293 10.570 1.00 88.12 301 PRO A N 1
ATOM 2344 C CA . PRO A 1 301 ? -17.531 21.836 10.813 1.00 88.12 301 PRO A CA 1
ATOM 2345 C C . PRO A 1 301 ? -17.628 20.622 11.751 1.00 88.12 301 PRO A C 1
ATOM 2347 O O . PRO A 1 301 ? -18.625 20.470 12.445 1.00 88.12 301 PRO A O 1
ATOM 2350 N N . GLY A 1 302 ? -16.609 19.757 11.777 1.00 83.12 302 GLY A N 1
ATOM 2351 C CA . GLY A 1 302 ? -16.582 18.581 12.648 1.00 83.12 302 GLY A CA 1
ATOM 2352 C C . GLY A 1 302 ? -16.274 18.904 14.111 1.00 83.12 302 GLY A C 1
ATOM 2353 O O . GLY A 1 302 ? -15.772 19.976 14.441 1.00 83.12 302 GLY A O 1
ATOM 2354 N N . THR A 1 303 ? -16.503 17.930 14.989 1.00 88.06 303 THR A N 1
ATOM 2355 C CA . THR A 1 303 ? -16.255 18.053 16.431 1.00 88.06 303 THR A CA 1
ATOM 2356 C C . THR A 1 303 ? -15.057 17.218 16.865 1.00 88.06 303 THR A C 1
ATOM 2358 O O . THR A 1 303 ? -14.772 16.163 16.295 1.00 88.06 303 THR A O 1
ATOM 2361 N N . VAL A 1 304 ? -14.341 17.683 17.889 1.00 85.62 304 VAL A N 1
ATOM 2362 C CA . VAL A 1 304 ? -13.260 16.926 18.526 1.00 85.62 304 VAL A CA 1
ATOM 2363 C C . VAL A 1 304 ? -13.478 16.873 20.036 1.00 85.62 304 VAL A C 1
ATOM 2365 O O . VAL A 1 304 ? -13.682 17.902 20.674 1.00 85.62 304 VAL A O 1
ATOM 2368 N N . GLU A 1 305 ? -13.434 15.670 20.599 1.00 84.50 305 GLU A N 1
ATOM 2369 C CA . GLU A 1 305 ? -13.605 15.403 22.028 1.00 84.50 305 GLU A CA 1
ATOM 2370 C C . GLU A 1 305 ? -12.388 14.650 22.569 1.00 84.50 305 GLU A C 1
ATOM 2372 O O . GLU A 1 305 ? -11.849 13.755 21.914 1.00 84.50 305 GLU A O 1
ATOM 2377 N N . TYR A 1 306 ? -11.950 14.995 23.778 1.00 83.56 306 TYR A N 1
ATOM 2378 C CA . TYR A 1 306 ? -10.905 14.249 24.474 1.00 83.56 306 TYR A CA 1
ATOM 2379 C C . TYR A 1 306 ? -11.481 12.987 25.120 1.00 83.56 306 TYR A C 1
ATOM 2381 O O . TYR A 1 306 ? -12.516 13.038 25.788 1.00 83.56 306 TYR A O 1
ATOM 2389 N N . LEU A 1 307 ? -10.772 11.865 24.986 1.00 83.38 307 LEU A N 1
ATOM 2390 C CA . LEU A 1 307 ? -11.001 10.676 25.802 1.00 83.38 307 LEU A CA 1
ATOM 2391 C C . LEU A 1 307 ? -9.677 10.154 26.386 1.00 83.38 307 LEU A C 1
ATOM 2393 O O . LEU A 1 307 ? -8.723 9.927 25.638 1.00 83.38 307 LEU A O 1
ATOM 2397 N N . PRO A 1 308 ? -9.596 9.924 27.707 1.00 84.19 308 PRO A N 1
ATOM 2398 C CA . PRO A 1 308 ? -8.381 9.424 28.333 1.00 84.19 308 PRO A CA 1
ATOM 2399 C C . PRO A 1 308 ? -8.121 7.973 27.924 1.00 84.19 308 PRO A C 1
ATOM 2401 O O . PRO A 1 308 ? -9.000 7.118 28.040 1.00 84.19 308 PRO A O 1
ATOM 2404 N N . LEU A 1 309 ? -6.900 7.690 27.472 1.00 85.88 309 LEU A N 1
ATOM 2405 C CA . LEU A 1 309 ? -6.480 6.348 27.079 1.00 85.88 309 LEU A CA 1
ATOM 2406 C C . LEU A 1 309 ? -4.989 6.148 27.348 1.00 85.88 309 LEU A C 1
ATOM 2408 O O . LEU A 1 309 ? -4.145 6.855 26.789 1.00 85.88 309 LEU A O 1
ATOM 2412 N N . ASP A 1 310 ? -4.673 5.135 28.152 1.00 87.44 310 ASP A N 1
ATOM 2413 C CA . ASP A 1 310 ? -3.320 4.630 28.349 1.00 87.44 310 ASP A CA 1
ATOM 2414 C C . ASP A 1 310 ? -3.182 3.228 27.756 1.00 87.44 310 ASP A C 1
ATOM 2416 O O . ASP A 1 310 ? -3.672 2.246 28.306 1.00 87.44 310 ASP A O 1
ATOM 2420 N N . LEU A 1 311 ? -2.486 3.133 26.622 1.00 83.69 311 LEU A N 1
ATOM 2421 C CA . LEU A 1 311 ? -2.230 1.857 25.951 1.00 83.69 311 LEU A CA 1
ATOM 2422 C C . LEU A 1 311 ? -1.248 0.954 26.711 1.00 83.69 311 LEU A C 1
ATOM 2424 O O . LEU A 1 311 ? -1.141 -0.219 26.374 1.00 83.69 311 LEU A O 1
ATOM 2428 N N . ALA A 1 312 ? -0.557 1.474 27.730 1.00 84.00 312 ALA A N 1
ATOM 2429 C CA . ALA A 1 312 ? 0.283 0.689 28.633 1.00 84.00 312 ALA A CA 1
ATOM 2430 C C . ALA A 1 312 ? -0.512 0.085 29.813 1.00 84.00 312 ALA A C 1
ATOM 2432 O O . ALA A 1 312 ? 0.088 -0.343 30.800 1.00 84.00 312 ALA A O 1
ATOM 2433 N N . SER A 1 313 ? -1.852 0.108 29.755 1.00 92.25 313 SER A N 1
ATOM 2434 C CA . SER A 1 313 ? -2.737 -0.404 30.802 1.00 92.25 313 SER A CA 1
ATOM 2435 C C . SER A 1 313 ? -3.991 -1.064 30.215 1.00 92.25 313 SER A C 1
ATOM 2437 O O . SER A 1 313 ? -4.874 -0.394 29.672 1.00 92.25 313 SER A O 1
ATOM 2439 N N . LEU A 1 314 ? -4.127 -2.382 30.379 1.00 92.38 314 LEU A N 1
ATOM 2440 C CA . LEU A 1 314 ? -5.282 -3.148 29.891 1.00 92.38 314 LEU A CA 1
ATOM 2441 C C . LEU A 1 314 ? -6.598 -2.701 30.545 1.00 92.38 314 LEU A C 1
ATOM 2443 O O . LEU A 1 314 ? -7.646 -2.663 29.888 1.00 92.38 314 LEU A O 1
ATOM 2447 N N . SER A 1 315 ? -6.564 -2.309 31.821 1.00 96.62 315 SER A N 1
ATOM 2448 C CA . SER A 1 315 ? -7.731 -1.755 32.519 1.00 96.62 315 SER A CA 1
ATOM 2449 C C . SER A 1 315 ? -8.138 -0.381 31.973 1.00 96.62 315 SER A C 1
ATOM 2451 O O . SER A 1 315 ? -9.337 -0.126 31.809 1.00 96.62 315 SER A O 1
ATOM 2453 N N . SER A 1 316 ? -7.173 0.473 31.604 1.00 94.19 316 SER A N 1
ATOM 2454 C CA . SER A 1 316 ? -7.442 1.743 30.915 1.00 94.19 316 SER A CA 1
ATOM 2455 C C . SER A 1 316 ? -8.085 1.510 29.549 1.00 94.19 316 SER A C 1
ATOM 2457 O O . SER A 1 316 ? -9.131 2.093 29.268 1.00 94.19 316 SER A O 1
ATOM 2459 N N . ILE A 1 317 ? -7.537 0.593 28.743 1.00 94.69 317 ILE A N 1
ATOM 2460 C CA . ILE A 1 317 ? -8.087 0.222 27.428 1.00 94.69 317 ILE A CA 1
ATOM 2461 C C . ILE A 1 317 ? -9.523 -0.306 27.556 1.00 94.69 317 ILE A C 1
ATOM 2463 O O . ILE A 1 317 ? -10.413 0.107 26.810 1.00 94.69 317 ILE A O 1
ATOM 2467 N N . SER A 1 318 ? -9.771 -1.178 28.536 1.00 96.69 318 SER A N 1
ATOM 2468 C CA . SER A 1 318 ? -11.103 -1.742 28.787 1.00 96.69 318 SER A CA 1
ATOM 2469 C C . SER A 1 318 ? -12.111 -0.670 29.206 1.00 96.69 318 SER A C 1
ATOM 2471 O O . SER A 1 318 ? -13.244 -0.653 28.725 1.00 96.69 318 SER A O 1
ATOM 2473 N N . SER A 1 319 ? -11.698 0.243 30.087 1.00 95.94 319 SER A N 1
ATOM 2474 C CA . SER A 1 319 ? -12.538 1.348 30.564 1.00 95.94 319 SER A CA 1
ATOM 2475 C C . SER A 1 319 ? -12.845 2.341 29.446 1.00 95.94 319 SER A C 1
ATOM 2477 O O . SER A 1 319 ? -13.990 2.769 29.296 1.00 95.94 319 SER A O 1
ATOM 2479 N N . PHE A 1 320 ? -11.847 2.651 28.616 1.00 94.56 320 PHE A N 1
ATOM 2480 C CA . PHE A 1 320 ? -12.018 3.462 27.418 1.00 94.56 320 PHE A CA 1
ATOM 2481 C C . PHE A 1 320 ? -13.038 2.838 26.466 1.00 94.56 320 PHE A C 1
ATOM 2483 O O . PHE A 1 320 ? -13.989 3.511 26.079 1.00 94.56 320 PHE A O 1
ATOM 2490 N N . ALA A 1 321 ? -12.882 1.557 26.116 1.00 94.31 321 ALA A N 1
ATOM 2491 C CA . ALA A 1 321 ? -13.772 0.902 25.162 1.00 94.31 321 ALA A CA 1
ATOM 2492 C C . ALA A 1 321 ? -15.220 0.867 25.671 1.00 94.31 321 ALA A C 1
ATOM 2494 O O . ALA A 1 321 ? -16.136 1.175 24.915 1.00 94.31 321 ALA A O 1
ATOM 2495 N N . LYS A 1 322 ? -15.432 0.586 26.966 1.00 96.56 322 LYS A N 1
ATOM 2496 C CA . LYS A 1 322 ? -16.763 0.657 27.596 1.00 96.56 322 LYS A CA 1
ATOM 2497 C C . LYS A 1 322 ? -17.372 2.061 27.508 1.00 96.56 322 LYS A C 1
ATOM 2499 O O . LYS A 1 322 ? -18.536 2.190 27.147 1.00 96.56 322 LYS A O 1
ATOM 2504 N N . ASN A 1 323 ? -16.592 3.099 27.811 1.00 93.31 323 ASN A N 1
ATOM 2505 C CA . ASN A 1 323 ? -17.028 4.499 27.733 1.00 93.31 323 ASN A CA 1
ATOM 2506 C C . ASN A 1 323 ? -17.322 4.937 26.289 1.00 93.31 323 ASN A C 1
ATOM 2508 O O . ASN A 1 323 ? -18.272 5.668 26.038 1.00 93.31 323 ASN A O 1
ATOM 2512 N N . TYR A 1 324 ? -16.524 4.483 25.323 1.00 92.31 324 TYR A N 1
ATOM 2513 C CA . TYR A 1 324 ? -16.781 4.757 23.914 1.00 92.31 324 TYR A CA 1
ATOM 2514 C C . TYR A 1 324 ? -18.079 4.087 23.454 1.00 92.31 324 TYR A C 1
ATOM 2516 O O . TYR A 1 324 ? -18.960 4.756 22.927 1.00 92.31 324 TYR A O 1
ATOM 2524 N N . LEU A 1 325 ? -18.233 2.786 23.715 1.00 94.56 325 LEU A N 1
ATOM 2525 C CA . LEU A 1 325 ? -19.393 2.000 23.282 1.00 94.56 325 LEU A CA 1
ATOM 2526 C C . LEU A 1 325 ? -20.701 2.393 23.985 1.00 94.56 325 LEU A C 1
ATOM 2528 O O . LEU A 1 325 ? -21.776 2.123 23.453 1.00 94.56 325 LEU A O 1
ATOM 2532 N N . SER A 1 326 ? -20.643 3.034 25.156 1.00 95.12 326 SER A N 1
ATOM 2533 C CA . SER A 1 326 ? -21.840 3.597 25.793 1.00 95.12 326 SER A CA 1
ATOM 2534 C C . SER A 1 326 ? -22.325 4.886 25.121 1.00 95.12 326 SER A C 1
ATOM 2536 O O . SER A 1 326 ? -23.498 5.232 25.253 1.00 95.12 326 SER A O 1
ATOM 2538 N N . LYS A 1 327 ? -21.444 5.586 24.395 1.00 90.12 327 LYS A N 1
ATOM 2539 C CA . LYS A 1 327 ? -21.737 6.846 23.695 1.00 90.12 327 LYS A CA 1
ATOM 2540 C C . LYS A 1 327 ? -21.996 6.643 22.209 1.00 90.12 327 LYS A C 1
ATOM 2542 O O . LYS A 1 327 ? -22.865 7.299 21.644 1.00 90.12 327 LYS A O 1
ATOM 2547 N N . GLU A 1 328 ? -21.239 5.748 21.586 1.00 90.44 328 GLU A N 1
ATOM 2548 C CA . GLU A 1 328 ? -21.185 5.573 20.141 1.00 90.44 328 GLU A CA 1
ATOM 2549 C C . GLU A 1 328 ? -21.486 4.131 19.745 1.00 90.44 328 GLU A C 1
ATOM 2551 O O . GLU A 1 328 ? -20.884 3.179 20.239 1.00 90.44 328 GLU A O 1
ATOM 2556 N N . LYS A 1 329 ? -22.395 3.971 18.781 1.00 89.50 329 LYS A N 1
ATOM 2557 C CA . LYS A 1 329 ? -22.725 2.659 18.200 1.00 89.50 329 LYS A CA 1
ATOM 2558 C C . LYS A 1 329 ? -21.822 2.281 17.024 1.00 89.50 329 LYS A C 1
ATOM 2560 O O . LYS A 1 329 ? -21.844 1.137 16.590 1.00 89.50 329 LYS A O 1
ATOM 2565 N N . LYS A 1 330 ? -21.081 3.245 16.477 1.00 89.12 330 LYS A N 1
ATOM 2566 C CA . LYS A 1 330 ? -20.364 3.152 15.201 1.00 89.12 330 LYS A CA 1
ATOM 2567 C C . LYS A 1 330 ? -18.958 3.699 15.337 1.00 89.12 330 LYS A C 1
ATOM 2569 O O . LYS A 1 330 ? -18.761 4.680 16.042 1.00 89.12 330 LYS A O 1
ATOM 2574 N N . LEU A 1 331 ? -18.019 3.101 14.613 1.00 87.50 331 LEU A N 1
ATOM 2575 C CA . LEU A 1 331 ? -16.653 3.593 14.476 1.00 87.50 331 LEU A CA 1
ATOM 2576 C C . LEU A 1 331 ? -16.200 3.436 13.022 1.00 87.50 331 LEU A C 1
ATOM 2578 O O . LEU A 1 331 ? -15.889 2.337 12.573 1.00 87.50 331 LEU A O 1
ATOM 2582 N N . ASP A 1 332 ? -16.131 4.540 12.280 1.00 81.62 332 ASP A N 1
ATOM 2583 C CA . ASP A 1 332 ? -15.809 4.491 10.847 1.00 81.62 332 ASP A CA 1
ATOM 2584 C C . ASP A 1 332 ? -14.298 4.443 10.579 1.00 81.62 332 ASP A C 1
ATOM 2586 O O . ASP A 1 332 ? -13.846 3.901 9.567 1.00 81.62 332 ASP A O 1
ATOM 2590 N N . MET A 1 333 ? -13.489 5.010 11.477 1.00 82.19 333 MET A N 1
ATOM 2591 C CA . MET A 1 333 ? -12.031 5.037 11.348 1.00 82.19 333 MET A CA 1
ATOM 2592 C C . MET A 1 333 ? -11.340 4.888 12.703 1.00 82.19 333 MET A C 1
ATOM 2594 O O . MET A 1 333 ? -11.580 5.682 13.608 1.00 82.19 333 MET A O 1
ATOM 2598 N N . LEU A 1 334 ? -10.416 3.931 12.812 1.00 82.81 334 LEU A N 1
ATOM 2599 C CA . LEU A 1 334 ? -9.542 3.743 13.973 1.00 82.81 334 LEU A CA 1
ATOM 2600 C C . LEU A 1 334 ? -8.077 3.943 13.569 1.00 82.81 334 LEU A C 1
ATOM 2602 O O . LEU A 1 334 ? -7.572 3.256 12.681 1.00 82.81 334 LEU A O 1
ATOM 2606 N N . PHE A 1 335 ? -7.382 4.865 14.239 1.00 77.25 335 PHE A N 1
ATOM 2607 C CA . PHE A 1 335 ? -5.957 5.135 14.027 1.00 77.25 335 PHE A CA 1
ATOM 2608 C C . PHE A 1 335 ? -5.121 4.632 15.210 1.00 77.25 335 PHE A C 1
ATOM 2610 O O . PHE A 1 335 ? -4.916 5.344 16.192 1.00 77.25 335 PHE A O 1
ATOM 2617 N N . ASN A 1 336 ? -4.574 3.425 15.080 1.00 75.69 336 ASN A N 1
ATOM 2618 C CA . ASN A 1 336 ? -3.629 2.812 16.015 1.00 75.69 336 ASN A CA 1
ATOM 2619 C C . ASN A 1 336 ? -2.215 3.372 15.793 1.00 75.69 336 ASN A C 1
ATOM 2621 O O . ASN A 1 336 ? -1.318 2.707 15.265 1.00 75.69 336 ASN A O 1
ATOM 2625 N N . ASN A 1 337 ? -2.046 4.649 16.137 1.00 69.31 337 ASN A N 1
ATOM 2626 C CA . ASN A 1 337 ? -0.817 5.407 15.906 1.00 69.31 337 ASN A CA 1
ATOM 2627 C C . ASN A 1 337 ? 0.041 5.602 17.162 1.00 69.31 337 ASN A C 1
ATOM 2629 O O . ASN A 1 337 ? 1.246 5.831 17.050 1.00 69.31 337 ASN A O 1
ATOM 2633 N N . ALA A 1 338 ? -0.570 5.559 18.344 1.00 66.75 338 ALA A N 1
ATOM 2634 C CA . ALA A 1 338 ? 0.097 5.917 19.586 1.00 66.75 338 ALA A CA 1
ATOM 2635 C C . ALA A 1 338 ? 1.250 4.954 19.920 1.00 66.75 338 ALA A C 1
ATOM 2637 O O . ALA A 1 338 ? 1.284 3.796 19.509 1.00 66.75 338 ALA A O 1
ATOM 2638 N N . GLY A 1 339 ? 2.257 5.451 20.632 1.00 68.38 339 GLY A N 1
ATOM 2639 C CA . GLY A 1 339 ? 3.363 4.603 21.040 1.00 68.38 339 GLY A CA 1
ATOM 2640 C C . GLY A 1 339 ? 4.463 5.324 21.797 1.00 68.38 339 GLY A C 1
ATOM 2641 O O . GLY A 1 339 ? 4.513 6.553 21.842 1.00 68.38 339 GLY A O 1
ATOM 2642 N N . VAL A 1 340 ? 5.347 4.526 22.382 1.00 66.06 340 VAL A N 1
ATOM 2643 C CA . VAL A 1 340 ? 6.584 4.939 23.045 1.00 66.06 340 VAL A CA 1
ATOM 2644 C C . VAL A 1 340 ? 7.784 4.541 22.190 1.00 66.06 340 VAL A C 1
ATOM 2646 O O . VAL A 1 340 ? 7.732 3.537 21.477 1.00 66.06 340 VAL A O 1
ATOM 2649 N N . MET A 1 341 ? 8.841 5.353 22.234 1.00 58.66 341 MET A N 1
ATOM 2650 C CA . MET A 1 341 ? 10.050 5.154 21.423 1.00 58.66 341 MET A CA 1
ATOM 2651 C C . MET A 1 341 ? 11.326 5.036 22.261 1.00 58.66 341 MET A C 1
ATOM 2653 O O . MET A 1 341 ? 12.120 4.146 22.004 1.00 58.66 341 MET A O 1
ATOM 2657 N N . ASN A 1 342 ? 11.517 5.916 23.251 1.00 62.50 342 ASN A N 1
ATOM 2658 C CA . ASN A 1 342 ? 12.707 5.929 24.113 1.00 62.50 342 ASN A CA 1
ATOM 2659 C C . ASN A 1 342 ? 12.327 5.793 25.600 1.00 62.50 342 ASN A C 1
ATOM 2661 O O . ASN A 1 342 ? 12.572 6.721 26.373 1.00 62.50 342 ASN A O 1
ATOM 2665 N N . PRO A 1 343 ? 11.658 4.709 26.024 1.00 65.38 343 PRO A N 1
ATOM 2666 C CA . PRO A 1 343 ? 11.502 4.438 27.441 1.00 65.38 343 PRO A CA 1
ATOM 2667 C C . PRO A 1 343 ? 12.831 3.987 28.058 1.00 65.38 343 PRO A C 1
ATOM 2669 O O . PRO A 1 343 ? 13.755 3.569 27.357 1.00 65.38 343 PRO A O 1
ATOM 2672 N N . THR A 1 344 ? 12.900 4.033 29.386 1.00 70.44 344 THR A N 1
ATOM 2673 C CA . THR A 1 344 ? 13.986 3.414 30.150 1.00 70.44 344 THR A CA 1
ATOM 2674 C C . THR A 1 344 ? 14.093 1.928 29.795 1.00 70.44 344 THR A C 1
ATOM 2676 O O . THR A 1 344 ? 13.080 1.238 29.678 1.00 70.44 344 THR A O 1
ATOM 2679 N N . THR A 1 345 ? 15.313 1.426 29.607 1.00 62.09 345 THR A N 1
ATOM 2680 C CA . THR A 1 345 ? 15.560 0.002 29.341 1.00 62.09 345 THR A CA 1
ATOM 2681 C C . THR A 1 345 ? 14.951 -0.865 30.444 1.00 62.09 345 THR A C 1
ATOM 2683 O O . THR A 1 345 ? 15.139 -0.571 31.621 1.00 62.09 345 THR A O 1
ATOM 2686 N N . GLY A 1 346 ? 14.234 -1.927 30.064 1.00 58.50 346 GLY A N 1
ATOM 2687 C CA . GLY A 1 346 ? 13.552 -2.815 31.013 1.00 58.50 346 GLY A CA 1
ATOM 2688 C C . GLY A 1 346 ? 12.242 -2.255 31.572 1.00 58.50 346 GLY A C 1
ATOM 2689 O O . GLY A 1 346 ? 11.684 -2.841 32.490 1.00 58.50 346 GLY A O 1
ATOM 2690 N N . ALA A 1 347 ? 11.741 -1.130 31.050 1.00 71.00 347 ALA A N 1
ATOM 2691 C CA . ALA A 1 347 ? 10.437 -0.624 31.453 1.00 71.00 347 ALA A CA 1
ATOM 2692 C C . ALA A 1 347 ? 9.316 -1.601 31.074 1.00 71.00 347 ALA A C 1
ATOM 2694 O O . ALA A 1 347 ? 9.282 -2.142 29.964 1.00 71.00 347 ALA A O 1
ATOM 2695 N N . GLU A 1 348 ? 8.353 -1.735 31.978 1.00 78.69 348 GLU A N 1
ATOM 2696 C CA . GLU A 1 348 ? 7.171 -2.572 31.813 1.00 78.69 348 GLU A CA 1
ATOM 2697 C C . GLU A 1 348 ? 5.889 -1.732 31.856 1.00 78.69 348 GLU A C 1
ATOM 2699 O O . GLU A 1 348 ? 5.826 -0.628 32.404 1.00 78.69 348 GLU A O 1
ATOM 2704 N N . THR A 1 349 ? 4.847 -2.261 31.230 1.00 83.19 349 THR A N 1
ATOM 2705 C CA . THR A 1 349 ? 3.458 -1.838 31.418 1.00 83.19 349 THR A CA 1
ATOM 2706 C C . THR A 1 349 ? 2.973 -2.189 32.822 1.00 83.19 349 THR A C 1
ATOM 2708 O O . THR A 1 349 ? 3.560 -3.023 33.508 1.00 83.19 349 THR A O 1
ATOM 2711 N N . LYS A 1 350 ? 1.835 -1.617 33.233 1.00 85.44 350 LYS A N 1
ATOM 2712 C CA . LYS A 1 350 ? 1.206 -1.964 34.522 1.00 85.44 350 LYS A CA 1
ATOM 2713 C C . LYS A 1 350 ? 0.803 -3.437 34.622 1.00 85.44 350 LYS A C 1
ATOM 2715 O O . LYS A 1 350 ? 0.613 -3.939 35.721 1.00 85.44 350 LYS A O 1
ATOM 2720 N N . ASP A 1 351 ? 0.649 -4.092 33.478 1.00 87.06 351 ASP A N 1
ATOM 2721 C CA . ASP A 1 351 ? 0.212 -5.478 33.355 1.00 87.06 351 ASP A CA 1
ATOM 2722 C C . ASP A 1 351 ? 1.395 -6.455 33.165 1.00 87.06 351 ASP A C 1
ATOM 2724 O O . ASP A 1 351 ? 1.176 -7.612 32.821 1.00 87.06 351 ASP A O 1
ATOM 2728 N N . GLY A 1 352 ? 2.643 -6.000 33.362 1.00 81.25 352 GLY A N 1
ATOM 2729 C CA . GLY A 1 352 ? 3.846 -6.850 33.356 1.00 81.25 352 GLY A CA 1
ATOM 2730 C C . GLY A 1 352 ? 4.436 -7.164 31.975 1.00 81.25 352 GLY A C 1
ATOM 2731 O O . GLY A 1 352 ? 5.333 -7.990 31.856 1.00 81.25 352 GLY A O 1
ATOM 2732 N N . TYR A 1 353 ? 3.953 -6.527 30.905 1.00 75.25 353 TYR A N 1
ATOM 2733 C CA . TYR A 1 353 ? 4.560 -6.646 29.570 1.00 75.25 353 TYR A CA 1
ATOM 2734 C C . TYR A 1 353 ? 5.677 -5.628 29.369 1.00 75.25 353 TYR A C 1
ATOM 2736 O O . TYR A 1 353 ? 5.521 -4.486 29.796 1.00 75.25 353 TYR A O 1
ATOM 2744 N N . GLU A 1 354 ? 6.716 -5.970 28.600 1.00 79.81 354 GLU A N 1
ATOM 2745 C CA . GLU A 1 354 ? 7.702 -4.993 28.110 1.00 79.81 354 GLU A CA 1
ATOM 2746 C C . GLU A 1 354 ? 6.994 -3.796 27.450 1.00 79.81 354 GLU A C 1
ATOM 2748 O O . GLU A 1 354 ? 6.030 -3.953 26.693 1.00 79.81 354 GLU A O 1
ATOM 2753 N N . LEU A 1 355 ? 7.431 -2.577 27.772 1.00 71.81 355 LEU A N 1
ATOM 2754 C CA . LEU A 1 355 ? 6.647 -1.369 27.531 1.00 71.81 355 LEU A CA 1
ATOM 2755 C C . LEU A 1 355 ? 6.406 -1.059 26.043 1.00 71.81 355 LEU A C 1
ATOM 2757 O O . LEU A 1 355 ? 5.317 -0.580 25.704 1.00 71.81 355 LEU A 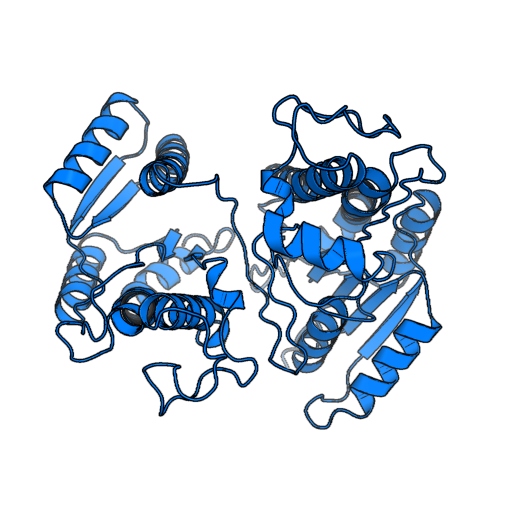O 1
ATOM 2761 N N . HIS A 1 356 ? 7.354 -1.326 25.137 1.00 64.94 356 HIS A N 1
ATOM 2762 C CA . HIS A 1 356 ? 7.120 -1.150 23.699 1.00 64.94 356 HIS A CA 1
ATOM 2763 C C . HIS A 1 356 ? 6.121 -2.165 23.168 1.00 64.94 356 HIS A C 1
ATOM 2765 O O . HIS A 1 356 ? 5.207 -1.795 22.430 1.00 64.94 356 HIS A O 1
ATOM 2771 N N . VAL A 1 357 ? 6.285 -3.435 23.530 1.00 66.56 357 VAL A N 1
ATOM 2772 C CA . VAL A 1 357 ? 5.385 -4.519 23.130 1.00 66.56 357 VAL A CA 1
ATOM 2773 C C . VAL A 1 357 ? 3.976 -4.256 23.647 1.00 66.56 357 VAL A C 1
ATOM 2775 O O . VAL A 1 357 ? 3.016 -4.272 22.869 1.00 66.56 357 VAL A O 1
ATOM 2778 N N . GLY A 1 358 ? 3.866 -3.952 24.936 1.00 70.56 358 GLY A N 1
ATOM 2779 C CA . GLY A 1 358 ? 2.619 -3.641 25.611 1.00 70.56 358 GLY A CA 1
ATOM 2780 C C . GLY A 1 358 ? 1.916 -2.432 24.998 1.00 70.56 358 GLY A C 1
ATOM 2781 O O . GLY A 1 358 ? 0.754 -2.525 24.621 1.00 70.56 358 GLY A O 1
ATOM 2782 N N . THR A 1 359 ? 2.629 -1.322 24.798 1.00 72.38 359 THR A N 1
ATOM 2783 C CA . THR A 1 359 ? 2.013 -0.063 24.342 1.00 72.38 359 THR A CA 1
ATOM 2784 C C . THR A 1 359 ? 1.803 -0.005 22.828 1.00 72.38 359 THR A C 1
ATOM 2786 O O . THR A 1 359 ? 0.729 0.365 22.360 1.00 72.38 359 THR A O 1
ATOM 2789 N N . ASN A 1 360 ? 2.827 -0.332 22.033 1.00 70.88 360 ASN A N 1
ATOM 2790 C CA . ASN A 1 360 ? 2.826 -0.062 20.589 1.00 70.88 360 ASN A CA 1
ATOM 2791 C C . ASN A 1 360 ? 2.090 -1.134 19.778 1.00 70.88 360 ASN A C 1
ATOM 2793 O O . ASN A 1 360 ? 1.775 -0.881 18.608 1.00 70.88 360 ASN A O 1
ATOM 2797 N N . SER A 1 361 ? 1.868 -2.311 20.378 1.00 65.75 361 SER A N 1
ATOM 2798 C CA . SER A 1 361 ? 1.333 -3.497 19.711 1.00 65.75 361 SER A CA 1
ATOM 2799 C C . SER A 1 361 ? 0.164 -4.128 20.476 1.00 65.75 361 SER A C 1
ATOM 2801 O O . SER A 1 361 ? -0.972 -4.035 20.005 1.00 65.75 361 SER A O 1
ATOM 2803 N N . LEU A 1 362 ? 0.398 -4.712 21.660 1.00 75.19 362 LEU A N 1
ATOM 2804 C CA . LEU A 1 362 ? -0.640 -5.434 22.414 1.00 75.19 362 LEU A CA 1
ATOM 2805 C C . LEU A 1 362 ? -1.819 -4.528 22.781 1.00 75.19 362 LEU A C 1
ATOM 2807 O O . LEU A 1 362 ? -2.971 -4.895 22.555 1.00 75.19 362 LEU A O 1
ATOM 2811 N N . GLY A 1 363 ? -1.543 -3.319 23.269 1.00 79.56 363 GLY A N 1
ATOM 2812 C CA . GLY A 1 363 ? -2.567 -2.354 23.650 1.00 79.56 363 GLY A CA 1
ATOM 281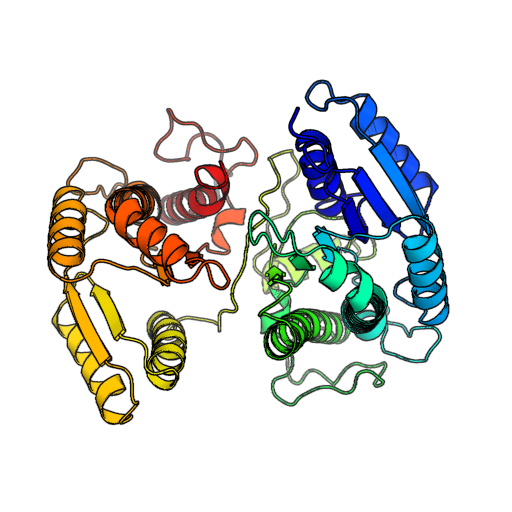3 C C . GLY A 1 363 ? -3.451 -1.940 22.473 1.00 79.56 363 GLY A C 1
ATOM 2814 O O . GLY A 1 363 ? -4.675 -1.922 22.591 1.00 79.56 363 GLY A O 1
ATOM 2815 N N . HIS A 1 364 ? -2.856 -1.682 21.304 1.00 80.56 364 HIS A N 1
ATOM 2816 C CA . HIS A 1 364 ? -3.608 -1.384 20.080 1.00 80.56 364 HIS A CA 1
ATOM 2817 C C . HIS A 1 364 ? -4.478 -2.555 19.620 1.00 80.56 364 HIS A C 1
ATOM 2819 O O . HIS A 1 364 ? -5.619 -2.351 19.193 1.00 80.56 364 HIS A O 1
ATOM 2825 N N . HIS A 1 365 ? -3.952 -3.779 19.693 1.00 77.62 365 HIS A N 1
ATOM 2826 C CA . HIS A 1 365 ? -4.714 -4.971 19.341 1.00 77.62 365 HIS A CA 1
ATOM 2827 C C . HIS A 1 365 ? -5.913 -5.148 20.270 1.00 77.62 365 HIS A C 1
ATOM 2829 O O . HIS A 1 365 ? -7.044 -5.286 19.805 1.00 77.62 365 HIS A O 1
ATOM 2835 N N . TYR A 1 366 ? -5.673 -5.082 21.579 1.00 87.94 366 TYR A N 1
ATOM 2836 C CA . TYR A 1 366 ? -6.719 -5.243 22.574 1.00 87.94 366 TYR A CA 1
ATOM 2837 C C . TYR A 1 366 ? -7.803 -4.167 22.429 1.00 87.94 366 TYR A C 1
ATOM 2839 O O . TYR A 1 366 ? -8.987 -4.495 22.384 1.00 87.94 366 TYR A O 1
ATOM 2847 N N . LEU A 1 367 ? -7.410 -2.906 22.218 1.00 91.00 367 LEU A N 1
ATOM 2848 C CA . LEU A 1 367 ? -8.336 -1.816 21.911 1.00 91.00 367 LEU A CA 1
ATOM 2849 C C . LEU A 1 367 ? -9.189 -2.116 20.67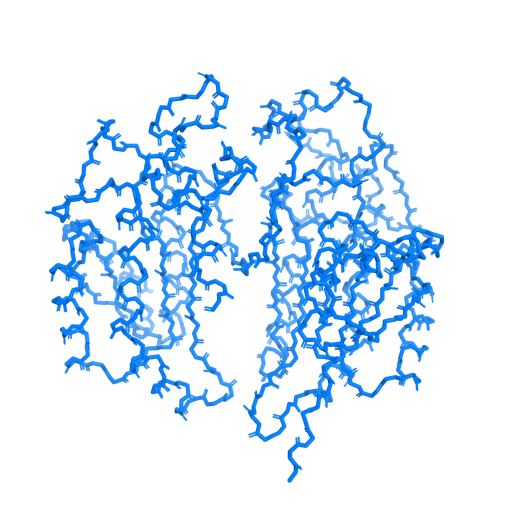0 1.00 91.00 367 LEU A C 1
ATOM 2851 O O . LEU A 1 367 ? -10.411 -1.993 20.712 1.00 91.00 367 LEU A O 1
ATOM 2855 N N . THR A 1 368 ? -8.553 -2.536 19.573 1.00 86.31 368 THR A N 1
ATOM 2856 C CA . THR A 1 368 ? -9.247 -2.848 18.312 1.00 86.31 368 THR A CA 1
ATOM 2857 C C . THR A 1 368 ? -10.243 -3.989 18.497 1.00 86.31 368 THR A C 1
ATOM 2859 O O . THR A 1 368 ? -11.369 -3.898 18.014 1.00 86.31 368 THR A O 1
ATOM 2862 N N . LYS A 1 369 ? -9.861 -5.039 19.237 1.00 88.44 369 LYS A N 1
ATOM 2863 C CA . LYS A 1 369 ? -10.734 -6.174 19.555 1.00 88.44 369 LYS A CA 1
ATOM 2864 C C . LYS A 1 369 ? -11.966 -5.730 20.342 1.00 88.44 369 LYS A C 1
ATOM 2866 O O . LYS A 1 369 ? -13.072 -6.145 20.013 1.00 88.44 369 LYS A O 1
ATOM 2871 N N . LEU A 1 370 ? -11.792 -4.871 21.347 1.00 94.06 370 LEU A N 1
ATOM 2872 C CA . LEU A 1 370 ? -12.910 -4.364 22.146 1.00 94.06 370 LEU A CA 1
ATOM 2873 C C . LEU A 1 370 ? -13.831 -3.422 21.358 1.00 94.06 370 LEU A C 1
ATOM 2875 O O . LEU A 1 370 ? -15.031 -3.407 21.609 1.00 94.06 370 LEU A O 1
ATOM 2879 N N . LEU A 1 371 ? -13.299 -2.666 20.393 1.00 93.69 371 LEU A N 1
ATOM 2880 C CA . LEU A 1 371 ? -14.078 -1.768 19.529 1.00 93.69 371 LEU A CA 1
ATOM 2881 C C . LEU A 1 371 ? -14.654 -2.454 18.279 1.00 93.69 371 LEU A C 1
ATOM 2883 O O . LEU A 1 371 ? -15.383 -1.821 17.510 1.00 93.69 371 LEU A O 1
ATOM 2887 N N . LEU A 1 372 ? -14.365 -3.742 18.075 1.00 92.25 372 LEU A N 1
ATOM 2888 C CA . LEU A 1 372 ? -14.834 -4.511 16.925 1.00 92.25 372 LEU A CA 1
ATOM 2889 C C . LEU A 1 372 ? -16.360 -4.458 16.728 1.00 92.25 372 LEU A C 1
ATOM 2891 O O . LEU A 1 372 ? -16.771 -4.303 15.578 1.00 92.25 372 LEU A O 1
ATOM 2895 N N . PRO A 1 373 ? -17.211 -4.499 17.776 1.00 93.50 373 PRO A N 1
ATOM 2896 C CA . PRO A 1 373 ? -18.654 -4.346 17.598 1.00 93.50 373 PRO A CA 1
ATOM 2897 C C . PRO A 1 373 ? -19.047 -3.044 16.882 1.00 93.50 373 PRO A C 1
ATOM 2899 O O . PRO A 1 373 ? -19.833 -3.091 15.941 1.00 93.50 373 PRO A O 1
ATOM 2902 N N . ALA A 1 374 ? -18.455 -1.901 17.251 1.00 88.06 374 ALA A N 1
ATOM 2903 C CA . ALA A 1 374 ? -18.748 -0.610 16.620 1.00 88.06 374 ALA A CA 1
ATOM 2904 C C . ALA A 1 374 ? -18.207 -0.516 15.184 1.00 88.06 374 ALA A C 1
ATOM 2906 O O . ALA A 1 374 ? -18.851 0.070 14.314 1.00 88.06 374 ALA A O 1
ATOM 2907 N N . LEU A 1 375 ? -17.045 -1.125 14.916 1.00 85.19 375 LEU A N 1
ATOM 2908 C CA . LEU A 1 375 ? -16.496 -1.242 13.560 1.00 85.19 375 LEU A CA 1
ATOM 2909 C C . LEU A 1 375 ? -17.439 -2.071 12.668 1.00 85.19 375 LEU A C 1
ATOM 2911 O O . LEU A 1 375 ? -17.812 -1.641 11.577 1.00 85.19 375 LEU A O 1
ATOM 2915 N N . LEU A 1 376 ? -17.868 -3.247 13.134 1.00 86.56 376 LEU A N 1
ATOM 2916 C CA . LEU A 1 376 ? -18.796 -4.108 12.395 1.00 86.56 376 LEU A CA 1
ATOM 2917 C C . LEU A 1 376 ? -20.144 -3.421 12.157 1.00 86.56 376 LEU A C 1
ATOM 2919 O O . LEU A 1 376 ? -20.709 -3.544 11.070 1.00 86.56 376 LEU A O 1
ATOM 2923 N N . GLU A 1 377 ? -20.631 -2.659 13.131 1.00 87.44 377 GLU A N 1
ATOM 2924 C CA . GLU A 1 377 ? -21.866 -1.896 12.982 1.00 87.44 377 GLU A CA 1
ATOM 2925 C C . GLU A 1 377 ? -21.726 -0.773 11.942 1.00 87.44 377 GLU A C 1
ATOM 2927 O O . GLU A 1 377 ? -22.594 -0.624 11.080 1.00 87.44 377 GLU A O 1
ATOM 2932 N N . SER A 1 378 ? -20.601 -0.047 11.917 1.00 84.00 378 SER A N 1
ATOM 2933 C CA . SER A 1 378 ? -20.285 0.882 10.818 1.00 84.00 378 SER A CA 1
ATOM 2934 C C . SER A 1 378 ? -20.303 0.184 9.457 1.00 84.00 378 SER A C 1
ATOM 2936 O O . SER A 1 378 ? -20.918 0.686 8.519 1.00 84.00 378 SER A O 1
ATOM 2938 N N . ALA A 1 379 ? -19.704 -1.007 9.347 1.00 78.88 379 ALA A N 1
ATOM 2939 C CA . ALA A 1 379 ? -19.680 -1.764 8.093 1.00 78.88 379 ALA A CA 1
ATOM 2940 C C . ALA A 1 379 ? -21.087 -2.125 7.587 1.00 78.88 379 ALA A C 1
ATOM 2942 O O . ALA A 1 379 ? -21.325 -2.109 6.381 1.00 78.88 379 ALA A O 1
ATOM 2943 N N . ARG A 1 380 ? -22.021 -2.421 8.501 1.00 84.12 380 ARG A N 1
ATOM 2944 C CA . ARG A 1 380 ? -23.425 -2.712 8.168 1.00 84.12 380 ARG A CA 1
ATOM 2945 C C . ARG A 1 380 ? -24.177 -1.479 7.682 1.00 84.12 380 ARG A C 1
ATOM 2947 O O . ARG A 1 380 ? -24.970 -1.581 6.754 1.00 84.12 380 ARG A O 1
ATOM 2954 N N . PHE A 1 381 ? -23.936 -0.323 8.298 1.00 80.12 381 PHE A N 1
ATOM 2955 C CA . PHE A 1 381 ? -24.622 0.921 7.945 1.00 80.12 381 PHE A CA 1
ATOM 2956 C C . PHE A 1 381 ? -24.084 1.587 6.680 1.00 80.12 381 PHE A C 1
ATOM 2958 O O . PHE A 1 381 ? -24.836 2.258 5.976 1.00 80.12 381 PHE A O 1
ATOM 2965 N N . THR A 1 382 ? -22.793 1.430 6.398 1.00 72.00 382 THR A N 1
ATOM 2966 C CA . THR A 1 382 ? -22.157 1.964 5.192 1.00 72.00 382 THR A CA 1
ATOM 2967 C C . THR A 1 382 ? -21.453 0.843 4.426 1.00 72.00 382 THR A C 1
ATOM 2969 O O . THR A 1 382 ? -20.222 0.837 4.350 1.00 72.00 382 THR A O 1
ATOM 2972 N N . PRO A 1 383 ? -22.200 -0.100 3.816 1.00 66.06 383 PRO A N 1
ATOM 2973 C CA . PRO A 1 383 ? -21.612 -1.253 3.126 1.00 66.06 383 PRO A CA 1
ATOM 2974 C C . PRO A 1 383 ? -20.696 -0.839 1.964 1.00 66.06 383 PRO A C 1
ATOM 2976 O O . PRO A 1 383 ? -19.656 -1.455 1.746 1.00 66.06 383 PRO A O 1
ATOM 2979 N N . ASP A 1 384 ? -21.005 0.272 1.289 1.00 57.41 384 ASP A N 1
ATOM 2980 C CA . ASP A 1 384 ? -20.165 0.844 0.225 1.00 57.41 384 ASP A CA 1
ATOM 2981 C C . ASP A 1 384 ? -18.930 1.602 0.747 1.00 57.41 384 ASP A C 1
ATOM 2983 O O . ASP A 1 384 ? -18.043 1.983 -0.018 1.00 57.41 384 ASP A O 1
ATOM 2987 N N . ARG A 1 385 ? -18.860 1.867 2.056 1.00 66.25 385 ARG A N 1
ATOM 2988 C CA . ARG A 1 385 ? -17.742 2.549 2.726 1.00 66.25 385 ARG A CA 1
ATOM 2989 C C . ARG A 1 385 ? -17.458 1.865 4.065 1.00 66.25 385 ARG A C 1
ATOM 2991 O O . ARG A 1 385 ? -17.750 2.444 5.111 1.00 66.25 385 ARG A O 1
ATOM 2998 N N . PRO A 1 386 ? -16.905 0.638 4.050 1.00 71.31 386 PRO A N 1
ATOM 2999 C CA . PRO A 1 386 ? -16.651 -0.088 5.284 1.00 71.31 386 PRO A CA 1
ATOM 3000 C C . PRO A 1 386 ? -15.653 0.679 6.164 1.00 71.31 386 PRO A C 1
ATOM 3002 O O . PRO A 1 386 ? -14.869 1.478 5.632 1.00 71.31 386 PRO A O 1
ATOM 3005 N N . PRO A 1 387 ? -15.621 0.419 7.479 1.00 76.38 387 PRO A N 1
ATOM 3006 C CA . PRO A 1 387 ? -14.702 1.082 8.390 1.00 76.38 387 PRO A CA 1
ATOM 3007 C C . PRO A 1 387 ? -13.239 0.836 7.998 1.00 76.38 387 PRO A C 1
ATOM 3009 O O . PRO A 1 387 ? -12.899 -0.089 7.243 1.00 76.38 387 PRO A O 1
ATOM 3012 N N . ARG A 1 388 ? -12.341 1.678 8.506 1.00 75.62 388 ARG A N 1
ATOM 3013 C CA . ARG A 1 388 ? -10.896 1.577 8.267 1.00 75.62 388 ARG A CA 1
ATOM 3014 C C . ARG A 1 388 ? -10.144 1.524 9.588 1.00 75.62 388 ARG A C 1
ATOM 3016 O O . ARG A 1 388 ? -10.206 2.464 10.369 1.00 75.62 388 ARG A O 1
ATOM 3023 N N . VAL A 1 389 ? -9.372 0.462 9.799 1.00 72.56 389 VAL A N 1
ATOM 3024 C CA . VAL A 1 389 ? -8.408 0.375 10.902 1.00 72.56 389 VAL A CA 1
ATOM 3025 C C . VAL A 1 389 ? -7.010 0.577 10.327 1.00 72.56 389 VAL A C 1
ATOM 3027 O O . VAL A 1 389 ? -6.617 -0.111 9.388 1.00 72.56 389 VAL A O 1
ATOM 3030 N N . CYS A 1 390 ? -6.275 1.549 10.857 1.00 64.31 390 CYS A N 1
ATOM 3031 C CA . CYS A 1 390 ? -4.933 1.906 10.408 1.00 64.31 390 CYS A CA 1
ATOM 3032 C C . CYS A 1 390 ? -3.940 1.691 11.549 1.00 64.31 390 CYS A C 1
ATOM 3034 O O . CYS A 1 390 ? -4.077 2.327 12.591 1.00 64.31 390 CYS A O 1
ATOM 3036 N N . PHE A 1 391 ? -2.919 0.861 11.343 1.00 63.31 391 PHE A N 1
ATOM 3037 C CA . PHE A 1 391 ? -1.799 0.709 12.274 1.00 63.31 391 PHE A CA 1
ATOM 3038 C C . PHE A 1 391 ? -0.587 1.491 11.774 1.00 63.31 391 PHE A C 1
ATOM 3040 O O . PHE A 1 391 ? -0.199 1.365 10.611 1.00 63.31 391 PHE A O 1
ATOM 3047 N N . THR A 1 392 ? 0.041 2.275 12.650 1.00 58.56 392 THR A N 1
ATOM 3048 C CA . THR A 1 392 ? 1.277 2.986 12.303 1.00 58.56 392 THR A CA 1
ATOM 3049 C C . THR A 1 392 ? 2.504 2.134 12.628 1.00 58.56 392 THR A C 1
ATOM 3051 O O . THR A 1 392 ? 2.696 1.684 13.763 1.00 58.56 392 THR A O 1
ATOM 3054 N N . SER A 1 393 ? 3.378 1.953 11.634 1.00 56.22 393 SER A N 1
ATOM 3055 C CA . SER A 1 393 ? 4.706 1.342 11.791 1.00 56.22 393 SER A CA 1
ATOM 3056 C C . SER A 1 393 ? 5.824 2.402 11.739 1.00 56.22 393 SER A C 1
ATOM 3058 O O . SER A 1 393 ? 5.569 3.577 11.484 1.00 56.22 393 SER A O 1
ATOM 3060 N N . SER A 1 394 ? 7.067 2.004 12.018 1.00 54.50 394 SER A N 1
ATOM 3061 C CA . SER A 1 394 ? 8.262 2.865 12.032 1.00 54.50 394 SER A CA 1
ATOM 3062 C C . SER A 1 394 ? 9.363 2.253 11.187 1.00 54.50 394 SER A C 1
ATOM 3064 O O . SER A 1 394 ? 9.474 1.038 11.139 1.00 54.50 394 SER A O 1
ATOM 3066 N N . LEU A 1 395 ? 10.241 3.061 10.598 1.00 50.75 395 LEU A N 1
ATOM 3067 C CA . LEU A 1 395 ? 11.404 2.586 9.834 1.00 50.75 395 LEU A CA 1
ATOM 3068 C C . LEU A 1 395 ? 12.354 1.693 10.646 1.00 50.75 395 LEU A C 1
ATOM 3070 O O . LEU A 1 395 ? 13.010 0.830 10.070 1.00 50.75 395 LEU A O 1
ATOM 3074 N N . VAL A 1 396 ? 12.372 1.862 11.972 1.00 52.38 396 VAL A N 1
ATOM 3075 C CA . VAL A 1 396 ? 13.170 1.053 12.910 1.00 52.38 396 VAL A CA 1
ATOM 3076 C C . VAL A 1 396 ? 12.746 -0.424 12.898 1.00 52.38 396 VAL A C 1
ATOM 3078 O O . VAL A 1 396 ? 13.539 -1.288 13.250 1.00 52.38 396 VAL A O 1
ATOM 3081 N N . HIS A 1 397 ? 11.547 -0.753 12.393 1.00 52.28 397 HIS A N 1
ATOM 3082 C CA . HIS A 1 397 ? 11.117 -2.144 12.194 1.00 52.28 397 HIS A CA 1
ATOM 3083 C C . HIS A 1 397 ? 12.075 -2.945 11.296 1.00 52.28 397 HIS A C 1
ATOM 3085 O O . HIS A 1 397 ? 12.117 -4.161 11.378 1.00 52.28 397 HIS A O 1
ATOM 3091 N N . ARG A 1 398 ? 12.864 -2.288 10.436 1.00 47.09 398 ARG A N 1
ATOM 3092 C CA . ARG A 1 398 ? 13.815 -2.964 9.537 1.00 47.09 398 ARG A CA 1
ATOM 3093 C C . ARG A 1 398 ? 15.095 -3.439 10.215 1.00 47.09 398 ARG A C 1
ATOM 3095 O O . ARG A 1 398 ? 15.921 -4.069 9.569 1.00 47.09 398 ARG A O 1
ATOM 3102 N N . GLN A 1 399 ? 15.289 -3.077 11.477 1.00 50.16 399 GLN A N 1
ATOM 3103 C CA . GLN A 1 399 ? 16.489 -3.394 12.250 1.00 50.16 399 GLN A CA 1
ATOM 3104 C C . GLN A 1 399 ? 16.273 -4.610 13.170 1.00 50.16 399 GLN A C 1
ATOM 3106 O O . GLN A 1 399 ? 17.097 -4.883 14.038 1.00 50.16 399 GLN A O 1
ATOM 3111 N N . THR A 1 400 ? 15.156 -5.327 12.999 1.00 50.44 400 THR A N 1
ATOM 3112 C CA . THR A 1 400 ? 14.781 -6.517 13.775 1.00 50.44 400 THR A CA 1
ATOM 3113 C C . THR A 1 400 ? 15.260 -7.807 13.106 1.00 50.44 400 THR A C 1
ATOM 3115 O O . THR A 1 400 ? 15.617 -7.801 11.930 1.00 50.44 400 THR A O 1
ATOM 3118 N N . SER A 1 401 ? 15.259 -8.919 13.852 1.00 47.34 401 SER A N 1
ATOM 3119 C CA . SER A 1 401 ? 15.829 -10.187 13.392 1.00 47.34 401 SER A CA 1
ATOM 3120 C C . SER A 1 401 ? 15.053 -10.711 12.188 1.00 47.34 401 SER A C 1
ATOM 3122 O O . SER A 1 401 ? 13.824 -10.623 12.145 1.00 47.34 401 SER A O 1
ATOM 3124 N N . SER A 1 402 ? 15.773 -11.263 11.211 1.00 42.31 402 SER A N 1
ATOM 3125 C CA . SER A 1 402 ? 15.190 -11.925 10.041 1.00 42.31 402 SER A CA 1
ATOM 3126 C C . SER A 1 402 ? 14.452 -13.216 10.406 1.00 42.31 402 SER A C 1
ATOM 3128 O O . SER A 1 402 ? 13.512 -13.585 9.709 1.00 42.31 402 SER A O 1
ATOM 3130 N N . LYS A 1 403 ? 14.783 -13.844 11.546 1.00 43.09 403 LYS A N 1
ATOM 3131 C CA . LYS A 1 403 ? 14.121 -15.060 12.056 1.00 43.09 403 LYS A CA 1
ATOM 3132 C C . LYS A 1 403 ? 12.668 -14.844 12.510 1.00 43.09 403 LYS A C 1
ATOM 3134 O O . LYS A 1 403 ? 11.999 -15.797 12.891 1.00 43.09 403 LYS A O 1
ATOM 3139 N N . GLY A 1 404 ? 12.159 -13.613 12.448 1.00 44.91 404 GLY A N 1
ATOM 3140 C CA . GLY A 1 404 ? 10.804 -13.286 12.876 1.00 44.91 404 GLY A CA 1
ATOM 3141 C C . GLY A 1 404 ? 10.691 -13.099 14.389 1.00 44.91 404 GLY A C 1
ATOM 3142 O O . GLY A 1 404 ? 11.670 -12.833 15.083 1.00 44.91 404 GLY A O 1
ATOM 3143 N N . PHE A 1 405 ? 9.455 -13.147 14.879 1.00 45.00 405 PHE A N 1
ATOM 3144 C CA . PHE A 1 405 ? 9.124 -12.985 16.291 1.00 45.00 405 PHE A CA 1
ATOM 3145 C C . PHE A 1 405 ? 9.145 -14.349 16.993 1.00 45.00 405 PHE A C 1
ATOM 3147 O O . PHE A 1 405 ? 8.391 -15.234 16.598 1.00 45.00 405 PHE A O 1
ATOM 3154 N N . ASP A 1 406 ? 9.969 -14.483 18.035 1.00 48.03 406 ASP A N 1
ATOM 3155 C CA . ASP A 1 406 ? 9.918 -15.601 18.980 1.00 48.03 406 ASP A CA 1
ATOM 3156 C C . ASP A 1 406 ? 8.878 -15.280 20.080 1.00 48.03 406 ASP A C 1
ATOM 3158 O O . ASP A 1 406 ? 9.075 -14.318 20.832 1.00 48.03 406 ASP A O 1
ATOM 3162 N N . PRO A 1 407 ? 7.756 -16.023 20.169 1.00 41.41 407 PRO A N 1
ATOM 3163 C CA . PRO A 1 407 ? 6.723 -15.809 21.183 1.00 41.41 407 PRO A CA 1
ATOM 3164 C C . PRO A 1 407 ? 7.205 -16.024 22.622 1.00 41.41 407 PRO A C 1
ATOM 3166 O O . PRO A 1 407 ? 6.580 -15.481 23.535 1.00 41.41 407 PRO A O 1
ATOM 3169 N N . ASP A 1 408 ? 8.326 -16.722 22.810 1.00 45.69 408 ASP A N 1
ATOM 3170 C CA . ASP A 1 408 ? 8.943 -16.982 24.111 1.00 45.69 408 ASP A CA 1
ATOM 3171 C C . ASP A 1 408 ? 10.082 -15.985 24.435 1.00 45.69 408 ASP A C 1
ATOM 3173 O O . ASP A 1 408 ? 10.586 -15.958 25.561 1.00 45.69 408 ASP A O 1
ATOM 3177 N N . ASP A 1 409 ? 10.455 -15.103 23.492 1.00 51.28 409 ASP A N 1
ATOM 3178 C CA . ASP A 1 409 ? 11.372 -13.969 23.698 1.00 51.28 409 ASP A CA 1
ATOM 3179 C C . ASP A 1 409 ? 10.653 -12.621 23.520 1.00 51.28 409 ASP A C 1
ATOM 3181 O O . ASP A 1 409 ? 10.705 -11.940 22.488 1.00 51.28 409 ASP A O 1
ATOM 3185 N N . TYR A 1 410 ? 10.023 -12.174 24.605 1.00 42.47 410 TYR A N 1
ATOM 3186 C CA . TYR A 1 410 ? 9.323 -10.891 24.679 1.00 42.47 410 TYR A CA 1
ATOM 3187 C C . TYR A 1 410 ? 10.228 -9.670 24.487 1.00 42.47 410 TYR A C 1
ATOM 3189 O O . TYR A 1 410 ? 9.724 -8.596 24.149 1.00 42.47 410 TYR A O 1
ATOM 3197 N N . THR A 1 411 ? 11.542 -9.821 24.658 1.00 47.38 411 THR A N 1
ATOM 3198 C CA . THR A 1 411 ? 12.509 -8.729 24.507 1.00 47.38 411 THR A CA 1
ATOM 3199 C C . THR A 1 411 ? 12.959 -8.554 23.054 1.00 47.38 411 THR A C 1
ATOM 3201 O O . THR A 1 411 ? 13.383 -7.464 22.660 1.00 47.38 411 THR A O 1
ATOM 3204 N N . GLY A 1 412 ? 12.836 -9.613 22.242 1.00 49.34 412 GLY A N 1
ATOM 3205 C CA . GLY A 1 412 ? 13.351 -9.670 20.876 1.00 49.34 412 GLY A CA 1
ATOM 3206 C C . GLY A 1 412 ? 14.865 -9.457 20.806 1.00 49.34 412 GLY A C 1
ATOM 3207 O O . GLY A 1 412 ? 15.343 -8.881 19.829 1.00 49.34 412 GLY A O 1
ATOM 3208 N N . LEU A 1 413 ? 15.604 -9.833 21.859 1.00 48.41 413 LEU A N 1
ATOM 3209 C CA . LEU A 1 413 ? 17.035 -9.553 22.021 1.00 48.41 413 LEU A CA 1
ATOM 3210 C C . LEU A 1 413 ? 17.938 -10.736 21.651 1.00 48.41 413 LEU A C 1
ATOM 3212 O O . LEU A 1 413 ? 19.125 -10.499 21.420 1.00 48.41 413 LEU A O 1
ATOM 3216 N N . LYS A 1 414 ? 17.425 -11.975 21.591 1.00 48.53 414 LYS A N 1
ATOM 3217 C CA . LYS A 1 414 ? 18.275 -13.179 21.495 1.00 48.53 414 LYS A CA 1
ATOM 3218 C C . LYS A 1 414 ? 19.055 -13.346 20.185 1.00 48.53 414 LYS A C 1
ATOM 3220 O O . LYS A 1 414 ? 20.085 -14.006 20.199 1.00 48.53 414 LYS A O 1
ATOM 3225 N N . ASP A 1 415 ? 18.620 -12.738 19.079 1.00 47.50 415 ASP A N 1
ATOM 3226 C CA . ASP A 1 415 ? 19.139 -13.042 17.729 1.00 47.50 415 ASP A CA 1
ATOM 3227 C C . ASP A 1 415 ? 19.525 -11.795 16.892 1.00 47.50 415 ASP A C 1
ATOM 3229 O O . ASP A 1 415 ? 19.411 -11.801 15.665 1.00 47.50 415 ASP A O 1
ATOM 3233 N N . LEU A 1 416 ? 19.954 -10.690 17.518 1.00 45.38 416 LEU A N 1
ATOM 3234 C CA . LEU A 1 416 ? 20.197 -9.409 16.825 1.00 45.38 416 LEU A CA 1
ATOM 3235 C C . LEU A 1 416 ? 21.654 -8.915 16.884 1.00 45.38 416 LEU A C 1
ATOM 3237 O O . LEU A 1 416 ? 22.319 -9.092 17.904 1.00 45.38 416 LEU A O 1
ATOM 3241 N N . PRO A 1 417 ? 22.165 -8.240 15.829 1.00 41.59 417 PRO A N 1
ATOM 3242 C CA . PRO A 1 417 ? 23.545 -7.774 15.796 1.00 41.59 417 PRO A CA 1
ATOM 3243 C C . PRO A 1 417 ? 23.855 -6.758 16.913 1.00 41.59 417 PRO A C 1
ATOM 3245 O O . PRO A 1 417 ? 23.061 -5.874 17.247 1.00 41.59 417 PRO A O 1
ATOM 3248 N N . PHE A 1 418 ? 25.057 -6.899 17.474 1.00 42.19 418 PHE A N 1
ATOM 3249 C CA . PHE A 1 418 ? 25.526 -6.352 18.756 1.00 42.19 418 PHE A CA 1
ATOM 3250 C C . PHE A 1 418 ? 25.573 -4.809 18.871 1.00 42.19 418 PHE A C 1
ATOM 3252 O O . PHE A 1 418 ? 25.698 -4.283 19.971 1.00 42.19 418 PHE A O 1
ATOM 3259 N N . TYR A 1 419 ? 25.445 -4.052 17.776 1.00 41.94 419 TYR A N 1
ATOM 3260 C CA . TYR A 1 419 ? 25.783 -2.616 17.744 1.00 41.94 419 TYR A CA 1
ATOM 3261 C C . TYR A 1 419 ? 24.626 -1.624 18.008 1.00 41.94 419 TYR A C 1
ATOM 3263 O O . TYR A 1 419 ? 24.848 -0.418 17.932 1.00 41.94 419 TYR A O 1
ATOM 3271 N N . MET A 1 420 ? 23.397 -2.064 18.319 1.00 48.28 420 MET A N 1
ATOM 3272 C CA . MET A 1 420 ? 22.276 -1.147 18.637 1.00 48.28 420 MET A CA 1
ATOM 3273 C C . MET A 1 420 ? 21.951 -1.076 20.144 1.00 48.28 420 MET A C 1
ATOM 3275 O O . MET A 1 420 ? 22.117 -2.069 20.846 1.00 48.28 420 MET A O 1
ATOM 3279 N N . PRO A 1 421 ? 21.427 0.043 20.681 1.00 56.19 421 PRO A N 1
ATOM 3280 C CA . PRO A 1 421 ? 20.884 0.070 22.042 1.00 56.19 421 PRO A CA 1
ATOM 3281 C C . PRO A 1 421 ? 19.655 -0.844 22.189 1.00 56.19 421 PRO A C 1
ATOM 3283 O O . PRO A 1 421 ? 18.836 -0.949 21.274 1.00 56.19 421 PRO A O 1
ATOM 3286 N N . ALA A 1 422 ? 19.487 -1.477 23.356 1.00 54.94 422 ALA A N 1
ATOM 3287 C CA . ALA A 1 422 ? 18.385 -2.412 23.619 1.00 54.94 422 ALA A CA 1
ATOM 3288 C C . ALA A 1 422 ? 16.989 -1.796 23.412 1.00 54.94 422 ALA A C 1
ATOM 3290 O O . ALA A 1 422 ? 16.126 -2.434 22.813 1.00 54.94 422 ALA A O 1
ATOM 3291 N N . ALA A 1 423 ? 16.795 -0.537 23.818 1.00 56.09 423 ALA A N 1
ATOM 3292 C CA . ALA A 1 423 ? 15.537 0.187 23.628 1.00 56.09 423 ALA A CA 1
ATOM 3293 C C . ALA A 1 423 ? 15.169 0.359 22.140 1.00 56.09 423 ALA A C 1
ATOM 3295 O O . ALA A 1 423 ? 14.027 0.126 21.749 1.00 56.09 423 ALA A O 1
ATOM 3296 N N . THR A 1 424 ? 16.147 0.678 21.286 1.00 54.97 424 THR A N 1
ATOM 3297 C CA . THR A 1 424 ? 15.942 0.831 19.836 1.00 54.97 424 THR A CA 1
ATOM 3298 C C . THR A 1 424 ? 15.511 -0.485 19.186 1.00 54.97 424 THR A C 1
ATOM 3300 O O . THR A 1 424 ? 14.640 -0.489 18.313 1.00 54.97 424 THR A O 1
ATOM 3303 N N . ARG A 1 425 ? 16.070 -1.615 19.643 1.00 58.19 425 ARG A N 1
ATOM 3304 C CA . ARG A 1 425 ? 15.691 -2.955 19.166 1.00 58.19 425 ARG A CA 1
ATOM 3305 C C . ARG A 1 425 ? 14.260 -3.322 19.559 1.00 58.19 425 ARG A C 1
ATOM 3307 O O . ARG A 1 425 ? 13.475 -3.694 18.688 1.00 58.19 425 ARG A O 1
ATOM 3314 N N . ALA A 1 426 ? 13.895 -3.144 20.831 1.00 57.19 426 ALA A N 1
ATOM 3315 C CA . ALA A 1 426 ? 12.538 -3.398 21.325 1.00 57.19 426 ALA A CA 1
ATOM 3316 C C . ALA A 1 426 ? 11.490 -2.534 20.595 1.00 57.19 426 ALA A C 1
ATOM 3318 O O . ALA A 1 426 ? 10.442 -3.027 20.160 1.00 57.19 426 ALA A O 1
ATOM 3319 N N . TYR A 1 427 ? 11.814 -1.259 20.350 1.00 57.72 427 TYR A N 1
ATOM 3320 C CA . TYR A 1 427 ? 10.985 -0.367 19.543 1.00 57.72 427 TYR A CA 1
ATOM 3321 C C . TYR A 1 427 ? 10.771 -0.897 18.118 1.00 57.72 427 TYR A C 1
ATOM 3323 O O . TYR A 1 427 ? 9.623 -0.980 17.670 1.00 57.72 427 TYR A O 1
ATOM 3331 N N . GLY A 1 428 ? 11.835 -1.305 17.418 1.00 56.47 428 GLY A N 1
ATOM 3332 C CA . GLY A 1 428 ? 11.743 -1.912 16.086 1.00 56.47 428 GLY A CA 1
ATOM 3333 C C . GLY A 1 428 ? 10.841 -3.146 16.062 1.00 56.47 428 GLY A C 1
ATOM 3334 O O . GLY A 1 428 ? 9.902 -3.208 15.262 1.00 56.47 428 GLY A O 1
ATOM 3335 N N . SER A 1 429 ? 11.057 -4.076 16.996 1.00 58.34 429 SER A N 1
ATOM 3336 C CA . SER A 1 429 ? 10.286 -5.322 17.119 1.00 58.34 429 SER A CA 1
ATOM 3337 C C . SER A 1 429 ? 8.799 -5.053 17.336 1.00 58.34 429 SER A C 1
ATOM 3339 O O . SER A 1 429 ? 7.950 -5.653 16.674 1.00 58.34 429 SER A O 1
ATOM 3341 N N . SER A 1 430 ? 8.458 -4.070 18.175 1.00 53.34 430 SER A N 1
ATOM 3342 C CA . SER A 1 430 ? 7.062 -3.668 18.391 1.00 53.34 430 SER A CA 1
ATOM 3343 C C . SER A 1 430 ? 6.366 -3.172 17.111 1.00 53.34 430 SER A C 1
ATOM 3345 O O . SER A 1 430 ? 5.167 -3.378 16.923 1.00 53.34 430 SER A O 1
ATOM 3347 N N . LYS A 1 431 ? 7.116 -2.553 16.190 1.00 59.22 431 LYS A N 1
ATOM 3348 C CA . LYS A 1 431 ? 6.595 -1.985 14.937 1.00 59.22 431 LYS A CA 1
ATOM 3349 C C . LYS A 1 431 ? 6.500 -3.013 13.813 1.00 59.22 431 LYS A C 1
ATOM 3351 O O . LYS A 1 431 ? 5.648 -2.849 12.937 1.00 59.22 431 LYS A O 1
ATOM 3356 N N . VAL A 1 432 ? 7.309 -4.072 13.866 1.00 53.94 432 VAL A N 1
ATOM 3357 C CA . VAL A 1 432 ? 7.140 -5.271 13.034 1.00 53.94 432 VAL A CA 1
ATOM 3358 C C . VAL A 1 432 ? 5.850 -6.001 13.402 1.00 53.94 432 VAL A C 1
ATOM 3360 O O . VAL A 1 432 ? 5.066 -6.314 12.508 1.00 53.94 432 VAL A O 1
ATOM 3363 N N . ARG A 1 433 ? 5.559 -6.192 14.699 1.00 55.59 433 ARG A N 1
ATOM 3364 C CA . ARG A 1 433 ? 4.330 -6.875 15.157 1.00 55.59 433 ARG A CA 1
ATOM 3365 C C . ARG A 1 433 ? 3.048 -6.255 14.597 1.00 55.59 433 ARG A C 1
ATOM 3367 O O . ARG A 1 433 ? 2.139 -6.999 14.247 1.00 55.59 433 ARG A O 1
ATOM 3374 N N . ASN A 1 434 ? 3.011 -4.930 14.424 1.00 48.31 434 ASN A N 1
ATOM 3375 C CA . ASN A 1 434 ? 1.893 -4.229 13.777 1.00 48.31 434 ASN A CA 1
ATOM 3376 C C . ASN A 1 434 ? 1.602 -4.726 12.346 1.00 48.31 434 ASN A C 1
ATOM 3378 O O . ASN A 1 434 ? 0.470 -4.598 11.891 1.00 48.31 434 ASN A O 1
ATOM 3382 N N . GLY A 1 435 ? 2.598 -5.282 11.647 1.00 40.31 435 GLY A N 1
ATOM 3383 C CA . GLY A 1 435 ? 2.453 -5.913 10.333 1.00 40.31 435 GLY A CA 1
ATOM 3384 C C . GLY A 1 435 ? 2.249 -7.435 10.364 1.00 40.31 435 GLY A C 1
ATOM 3385 O O . GLY A 1 435 ? 1.549 -7.947 9.494 1.00 40.31 435 GLY A O 1
ATOM 3386 N N . ILE A 1 436 ? 2.820 -8.163 11.340 1.00 39.84 436 ILE A N 1
ATOM 3387 C CA . ILE A 1 436 ? 2.783 -9.645 11.380 1.00 39.84 436 ILE A CA 1
ATOM 3388 C C . ILE A 1 436 ? 1.507 -10.199 11.994 1.00 39.84 436 ILE A C 1
ATOM 3390 O O . ILE A 1 436 ? 0.773 -10.946 11.355 1.00 39.84 436 ILE A O 1
ATOM 3394 N N . VAL A 1 437 ? 1.277 -9.870 13.264 1.00 39.91 437 VAL A N 1
ATOM 3395 C CA . VAL A 1 437 ? 0.321 -10.589 14.117 1.00 39.91 437 VAL A CA 1
ATOM 3396 C C . VAL A 1 437 ? -1.119 -10.290 13.691 1.00 39.91 437 VAL A C 1
ATOM 3398 O O . VAL A 1 437 ? -2.040 -11.021 14.028 1.00 39.91 437 VAL A O 1
ATOM 3401 N N . PHE A 1 438 ? -1.316 -9.225 12.915 1.00 44.69 438 PHE A N 1
ATOM 3402 C CA . PHE A 1 438 ? -2.629 -8.638 12.660 1.00 44.69 438 PHE A CA 1
ATOM 3403 C C . PHE A 1 438 ? -2.999 -8.591 11.170 1.00 44.69 438 PHE A C 1
ATOM 3405 O O . PHE A 1 438 ? -3.950 -7.909 10.796 1.00 44.69 438 PHE A O 1
ATOM 3412 N N . SER A 1 439 ? -2.242 -9.308 10.328 1.00 30.44 439 SER A N 1
ATOM 3413 C CA . SER A 1 439 ? -2.586 -9.584 8.923 1.00 30.44 439 SER A CA 1
ATOM 3414 C C . SER A 1 439 ? -3.386 -10.887 8.744 1.00 30.44 439 SER A C 1
ATOM 3416 O O . SER A 1 439 ? -3.731 -11.225 7.609 1.00 30.44 439 SER A O 1
ATOM 3418 N N . TYR A 1 440 ? -3.650 -11.608 9.840 1.00 26.06 440 TYR A N 1
ATOM 3419 C CA . TYR A 1 440 ? -4.411 -12.858 9.880 1.00 26.06 440 TYR A CA 1
ATOM 3420 C C . TYR A 1 440 ? -5.856 -12.635 10.312 1.00 26.06 440 TYR A C 1
ATOM 3422 O O . TYR A 1 440 ? -6.066 -11.891 11.299 1.00 26.06 440 TYR A O 1
#